Protein AF-A0AAD8BLA3-F1 (afdb_monomer_lite)

pLDDT: mean 71.02, std 24.74, range [22.67, 98.44]

Radius of gyration: 28.97 Å; chains: 1; bounding box: 78×44×99 Å

Sequence (426 aa):
MFGTYHCCLYHTLFGLLFFSACYGLDPAFVAVHLQPNGTTTSEEQQMNITTTVSTPAAIDQHRFPAKMDCEQRLLEEAYVCVSKHDIDFNHFLLMAVSTLKEGANVTQPAIIEGVNMTKFRGNVCRAQKEIMQCIFQAAQALMVTPACFSGTKTLSGKLSKEQPRLNDQRYLIKEQMEAILGQYDTFCAQPCRLTLLEDMRSCYKKFGLDTSLFLPTKASGPVIGSDSWEVDTFCKNRQELTACLKSTRDQCPESDNVLYALSLDLDTTAKGFEVLCSNTDVYLKGLQCFENHPHQVGVCHSVKYRGVLKTAQKATELKWSSEKYFQEICGVIVKHIECDLEAWAQYKDDKCDMSIVHLKRKLHCSLVHKQCEKTHSDTIYSICDSPGQEFLIADSAATRASLPAVLTAYPLLFTLMAKIMMINTS

Structure (mmCIF, N/CA/C/O backbone):
data_AF-A0AAD8BLA3-F1
#
_entry.id   AF-A0AAD8BLA3-F1
#
loop_
_atom_site.group_PDB
_atom_site.id
_atom_site.type_symbol
_atom_site.label_atom_id
_atom_site.label_alt_id
_atom_site.label_comp_id
_atom_site.label_asym_id
_atom_site.label_entity_id
_atom_site.label_seq_id
_atom_site.pdbx_PDB_ins_code
_atom_site.Cartn_x
_atom_site.Cartn_y
_atom_site.Cartn_z
_atom_site.occupancy
_atom_site.B_iso_or_equiv
_atom_site.auth_seq_id
_atom_site.auth_comp_id
_atom_site.auth_asym_id
_atom_site.auth_atom_id
_atom_site.pdbx_PDB_model_num
ATOM 1 N N . MET A 1 1 ? -27.643 2.955 5.172 1.00 23.94 1 MET A N 1
ATOM 2 C CA . MET A 1 1 ? -26.663 3.602 4.265 1.00 23.94 1 MET A CA 1
ATOM 3 C C . MET A 1 1 ? -25.621 4.465 5.016 1.00 23.94 1 MET A C 1
ATOM 5 O O . MET A 1 1 ? -25.176 5.467 4.487 1.00 23.94 1 MET A O 1
ATOM 9 N N . PHE A 1 2 ? -25.160 4.066 6.216 1.00 22.97 2 PHE A N 1
ATOM 10 C CA . PHE A 1 2 ? -24.183 4.834 7.029 1.00 22.97 2 PHE A CA 1
ATOM 11 C C . PHE A 1 2 ? -22.884 4.051 7.357 1.00 22.97 2 PHE A C 1
ATOM 13 O O . PHE A 1 2 ? -22.105 4.451 8.215 1.00 22.97 2 PHE A O 1
ATOM 20 N N . GLY A 1 3 ? -22.630 2.916 6.692 1.00 22.83 3 GLY A N 1
ATOM 21 C CA . GLY A 1 3 ? -21.608 1.943 7.118 1.00 22.83 3 GLY A CA 1
ATOM 22 C C . GLY A 1 3 ? -20.159 2.211 6.682 1.00 22.83 3 GLY A C 1
ATOM 23 O O . GLY A 1 3 ? -19.242 1.747 7.362 1.00 22.83 3 GLY A O 1
ATOM 24 N N . THR A 1 4 ? -19.938 2.957 5.595 1.00 28.12 4 THR A N 1
ATOM 25 C CA . THR A 1 4 ? -18.636 3.068 4.901 1.00 28.12 4 THR A CA 1
ATOM 26 C C . THR A 1 4 ? -17.757 4.239 5.358 1.00 28.12 4 THR A C 1
ATOM 28 O O . THR A 1 4 ? -16.536 4.129 5.305 1.00 28.12 4 THR A O 1
ATOM 31 N N . TYR A 1 5 ? -18.334 5.320 5.894 1.00 26.14 5 TYR A N 1
ATOM 32 C CA . TYR A 1 5 ? -17.582 6.524 6.299 1.00 26.14 5 TYR A CA 1
ATOM 33 C C . TYR A 1 5 ? -16.603 6.284 7.461 1.00 26.14 5 TYR A C 1
ATOM 35 O O . TYR A 1 5 ? -15.552 6.917 7.527 1.00 26.14 5 TYR A O 1
ATOM 43 N N . HIS A 1 6 ? -16.912 5.346 8.361 1.00 31.22 6 HIS A N 1
ATOM 44 C CA . HIS A 1 6 ? -16.090 5.089 9.548 1.00 31.22 6 HIS A CA 1
ATOM 45 C C . HIS A 1 6 ? -14.941 4.092 9.326 1.00 31.22 6 HIS A C 1
ATOM 47 O O . HIS A 1 6 ? -13.975 4.126 10.083 1.00 31.22 6 HIS A O 1
ATOM 53 N N . CYS A 1 7 ? -14.987 3.256 8.278 1.00 27.08 7 CYS A N 1
ATOM 54 C CA . CYS A 1 7 ? -13.907 2.296 7.994 1.00 27.08 7 CYS A CA 1
ATOM 55 C C . CYS A 1 7 ? -12.658 3.000 7.440 1.00 27.08 7 CYS A C 1
ATOM 57 O O . CYS A 1 7 ? -11.538 2.665 7.816 1.00 27.08 7 CYS A O 1
ATOM 59 N N . CYS A 1 8 ? -12.841 4.039 6.614 1.00 27.23 8 CYS A N 1
ATOM 60 C CA . CYS A 1 8 ? -11.723 4.815 6.076 1.00 27.23 8 CYS A CA 1
ATOM 61 C C . CYS A 1 8 ? -10.911 5.489 7.191 1.00 27.23 8 CYS A C 1
ATOM 63 O O . CYS A 1 8 ? -9.688 5.429 7.172 1.00 27.23 8 CYS A O 1
ATOM 65 N N . LEU A 1 9 ? -11.565 6.070 8.200 1.00 32.25 9 LEU A N 1
ATOM 66 C CA . LEU A 1 9 ? -10.886 6.805 9.276 1.00 32.25 9 LEU A CA 1
ATOM 67 C C . LEU A 1 9 ? -10.020 5.888 10.161 1.00 32.25 9 LEU A C 1
ATOM 69 O O . LEU A 1 9 ? -8.935 6.282 10.582 1.00 32.25 9 LEU A O 1
ATOM 73 N N . TYR A 1 10 ? -10.481 4.651 10.365 1.00 31.77 10 TYR A N 1
ATOM 74 C CA . TYR A 1 10 ? -9.808 3.623 11.158 1.00 31.77 10 TYR A CA 1
ATOM 75 C C . TYR A 1 10 ? -8.567 3.051 10.448 1.00 31.77 10 TYR A C 1
ATOM 77 O O . TYR A 1 10 ? -7.493 2.940 11.037 1.00 31.77 10 TYR A O 1
ATOM 85 N N . HIS A 1 11 ? -8.679 2.782 9.143 1.00 35.12 11 HIS A N 1
ATOM 86 C CA . HIS A 1 11 ? -7.576 2.233 8.348 1.00 35.12 11 HIS A CA 1
ATOM 87 C C . HIS A 1 11 ? -6.536 3.266 7.921 1.00 35.12 11 HIS A C 1
ATOM 89 O O . HIS A 1 11 ? -5.390 2.896 7.684 1.00 35.12 11 HIS A O 1
ATOM 95 N N . THR A 1 12 ? -6.888 4.553 7.847 1.00 35.16 12 THR A N 1
ATOM 96 C CA . THR A 1 12 ? -5.918 5.575 7.432 1.00 35.16 12 THR A CA 1
ATOM 97 C C . THR A 1 12 ? -4.791 5.693 8.460 1.00 35.16 12 THR A C 1
ATOM 99 O O . THR A 1 12 ? -3.633 5.691 8.073 1.00 35.16 12 THR A O 1
ATOM 102 N N . LEU A 1 13 ? -5.091 5.716 9.765 1.00 33.72 13 LEU A N 1
ATOM 103 C CA . LEU A 1 13 ? -4.079 5.851 10.825 1.00 33.72 13 LEU A CA 1
ATOM 104 C C . LEU A 1 13 ? -3.281 4.562 11.086 1.00 33.72 13 LEU A C 1
ATOM 106 O O . LEU A 1 13 ? -2.075 4.641 11.295 1.00 33.72 13 LEU A O 1
ATOM 110 N N . PHE A 1 14 ? -3.920 3.390 11.000 1.00 31.17 14 PHE A N 1
ATOM 111 C CA . PHE A 1 14 ? -3.234 2.098 11.141 1.00 31.17 14 PHE A CA 1
ATOM 112 C C . PHE A 1 14 ? -2.369 1.768 9.910 1.00 31.17 14 PHE A C 1
ATOM 114 O O . PHE A 1 14 ? -1.244 1.291 10.043 1.00 31.17 14 PHE A O 1
ATOM 121 N N . GLY A 1 15 ? -2.841 2.130 8.709 1.00 28.94 15 GLY A N 1
ATOM 122 C CA . GLY A 1 15 ? -2.031 2.120 7.493 1.00 28.94 15 GLY A CA 1
ATOM 123 C C . GLY A 1 15 ? -0.823 3.045 7.629 1.00 28.94 15 GLY A C 1
ATOM 124 O O . GLY A 1 15 ? 0.297 2.616 7.373 1.00 28.94 15 GLY A O 1
ATOM 125 N N . LEU A 1 16 ? -1.010 4.291 8.100 1.00 31.94 16 LEU A N 1
ATOM 126 C CA . LEU A 1 16 ? 0.045 5.315 8.273 1.00 31.94 16 LEU A CA 1
ATOM 127 C C . LEU A 1 16 ? 1.249 4.867 9.122 1.00 31.94 16 LEU A C 1
ATOM 129 O O . LEU A 1 16 ? 2.340 5.401 8.927 1.00 31.94 16 LEU A O 1
ATOM 133 N N . LEU A 1 17 ? 1.081 3.880 10.005 1.00 34.06 17 LEU A N 1
ATOM 134 C CA . LEU A 1 17 ? 2.158 3.307 10.821 1.00 34.06 17 LEU A CA 1
ATOM 135 C C . LEU A 1 17 ? 2.922 2.197 10.076 1.00 34.06 17 LEU A C 1
ATOM 137 O O . LEU A 1 17 ? 4.155 2.170 10.120 1.00 34.06 17 LEU A O 1
ATOM 141 N N . PHE A 1 18 ? 2.224 1.371 9.287 1.00 27.89 18 PHE A N 1
ATOM 142 C CA . PHE A 1 18 ? 2.832 0.393 8.371 1.00 27.89 18 PHE A CA 1
ATOM 143 C C . PHE A 1 18 ? 3.517 1.042 7.152 1.00 27.89 18 PHE A C 1
ATOM 145 O O . PHE A 1 18 ? 4.494 0.499 6.630 1.00 27.89 18 PHE A O 1
ATOM 152 N N . PHE A 1 19 ? 3.083 2.239 6.734 1.00 30.14 19 PHE A N 1
ATOM 153 C CA . PHE A 1 19 ? 3.694 2.983 5.621 1.00 30.14 19 PHE A CA 1
ATOM 154 C C . PHE A 1 19 ? 5.171 3.337 5.851 1.00 30.14 19 PHE A C 1
ATOM 156 O O . PHE A 1 19 ? 5.899 3.502 4.872 1.00 30.14 19 PHE A O 1
ATOM 163 N N . SER A 1 20 ? 5.632 3.429 7.105 1.00 25.94 20 SER A N 1
ATOM 164 C CA . SER A 1 20 ? 7.045 3.706 7.408 1.00 25.94 20 SER A CA 1
ATOM 165 C C . SER A 1 20 ? 7.980 2.559 7.001 1.00 25.94 20 SER A C 1
ATOM 167 O O . SER A 1 20 ? 9.102 2.817 6.569 1.00 25.94 20 SER A O 1
ATOM 169 N N . ALA A 1 21 ? 7.494 1.313 7.052 1.00 25.08 21 ALA A N 1
ATOM 170 C CA . ALA A 1 21 ? 8.273 0.115 6.751 1.00 25.08 21 ALA A CA 1
ATOM 171 C C . ALA A 1 21 ? 8.314 -0.233 5.251 1.00 25.08 21 ALA A C 1
ATOM 173 O O . ALA A 1 21 ? 9.262 -0.867 4.803 1.00 25.08 21 ALA A O 1
ATOM 174 N N . CYS A 1 22 ? 7.317 0.189 4.462 1.00 27.17 22 CYS A N 1
ATOM 175 C CA . CYS A 1 22 ? 7.208 -0.195 3.045 1.00 27.17 22 CYS A CA 1
ATOM 176 C C . CYS A 1 22 ? 7.758 0.855 2.058 1.00 27.17 22 CYS A C 1
ATOM 178 O O . CYS A 1 22 ? 7.967 0.541 0.891 1.00 27.17 22 CYS A O 1
ATOM 180 N N . TYR A 1 23 ? 8.009 2.096 2.498 1.00 29.48 23 TYR A N 1
ATOM 181 C CA . TYR A 1 23 ? 8.456 3.196 1.624 1.00 29.48 23 TYR A CA 1
ATOM 182 C C . TYR A 1 23 ? 9.804 3.814 2.026 1.00 29.48 23 TYR A C 1
ATOM 184 O O . TYR A 1 23 ? 10.067 4.974 1.719 1.00 29.48 23 TYR A O 1
ATOM 192 N N . GLY A 1 24 ? 10.697 3.026 2.636 1.00 28.33 24 GLY A N 1
ATOM 193 C CA . GLY A 1 24 ? 12.116 3.384 2.732 1.00 28.33 24 GLY A CA 1
ATOM 194 C C . GLY A 1 24 ? 12.412 4.595 3.612 1.00 28.33 24 GLY A C 1
ATOM 195 O O . GLY A 1 24 ? 13.187 5.467 3.229 1.00 28.33 24 GLY A O 1
ATOM 196 N N . LEU A 1 25 ? 11.841 4.638 4.816 1.00 26.50 25 LEU A N 1
ATOM 197 C CA . LEU A 1 25 ? 12.592 5.248 5.908 1.00 26.50 25 LEU A CA 1
ATOM 198 C C . LEU A 1 25 ? 13.711 4.272 6.275 1.00 26.50 25 LEU A C 1
ATOM 200 O O . LEU A 1 25 ? 13.439 3.113 6.575 1.00 26.50 25 LEU A O 1
ATOM 204 N N . ASP A 1 26 ? 14.957 4.735 6.197 1.00 28.27 26 ASP A N 1
ATOM 205 C CA . ASP A 1 26 ? 16.132 3.963 6.590 1.00 28.27 26 ASP A CA 1
ATOM 206 C C . ASP A 1 26 ? 15.956 3.437 8.034 1.00 28.27 26 ASP A C 1
ATOM 208 O O . ASP A 1 26 ? 15.890 4.246 8.971 1.00 28.27 26 ASP A O 1
ATOM 212 N N . PRO A 1 27 ? 15.867 2.109 8.256 1.00 29.11 27 PRO A N 1
ATOM 213 C CA . PRO A 1 27 ? 15.746 1.546 9.598 1.00 29.11 27 PRO A CA 1
ATOM 214 C C . PRO A 1 27 ? 16.957 1.882 10.488 1.00 29.11 27 PRO A C 1
ATOM 216 O O . PRO A 1 27 ? 16.830 1.869 11.716 1.00 29.11 27 PRO A O 1
ATOM 219 N N . ALA A 1 28 ? 18.105 2.269 9.910 1.00 26.59 28 ALA A N 1
ATOM 220 C CA . ALA A 1 28 ? 19.277 2.705 10.666 1.00 26.59 28 ALA A CA 1
ATOM 221 C C . ALA A 1 28 ? 19.053 4.024 11.428 1.00 26.59 28 ALA A C 1
ATOM 223 O O . ALA A 1 28 ? 19.709 4.257 12.442 1.00 26.59 28 ALA A O 1
ATOM 224 N N . PHE A 1 29 ? 18.090 4.863 11.026 1.00 25.30 29 PHE A N 1
ATOM 225 C CA . PHE A 1 29 ? 17.785 6.102 11.753 1.00 25.30 29 PHE A CA 1
ATOM 226 C C . PHE A 1 29 ? 17.013 5.850 13.062 1.00 25.30 29 PHE A C 1
ATOM 228 O O . PHE A 1 29 ? 17.069 6.659 13.987 1.00 25.30 29 PHE A O 1
ATOM 235 N N . VAL A 1 30 ? 16.312 4.716 13.167 1.00 24.41 30 VAL A N 1
ATOM 236 C CA . VAL A 1 30 ? 15.540 4.329 14.362 1.00 24.41 30 VAL A CA 1
ATOM 237 C C . VAL A 1 30 ? 16.373 3.443 15.299 1.00 24.41 30 VAL A C 1
ATOM 239 O O . VAL A 1 30 ? 16.248 3.546 16.518 1.00 24.41 30 VAL A O 1
ATOM 242 N N . ALA A 1 31 ? 17.283 2.628 14.756 1.00 23.69 31 ALA A N 1
ATOM 243 C CA . ALA A 1 31 ? 18.082 1.678 15.533 1.00 23.69 31 ALA A CA 1
ATOM 244 C C . ALA A 1 31 ? 19.190 2.319 16.400 1.00 23.69 31 ALA A C 1
ATOM 246 O O . ALA A 1 31 ? 19.594 1.735 17.403 1.00 23.69 31 ALA A O 1
ATOM 247 N N . VAL A 1 32 ? 19.663 3.530 16.075 1.00 25.00 32 VAL A N 1
ATOM 248 C CA . VAL A 1 32 ? 20.782 4.181 16.795 1.00 25.00 32 VAL A CA 1
ATOM 249 C C . VAL A 1 32 ? 20.389 4.707 18.190 1.00 25.00 32 VAL A C 1
ATOM 251 O O . VAL A 1 32 ? 21.261 4.986 19.010 1.00 25.00 32 VAL A O 1
ATOM 254 N N . HIS A 1 33 ? 19.096 4.771 18.527 1.00 25.70 33 HIS A N 1
ATOM 255 C CA . HIS A 1 33 ? 18.633 5.255 19.837 1.00 25.70 33 HIS A CA 1
ATOM 256 C C . HIS A 1 33 ? 18.186 4.169 20.829 1.00 25.70 33 HIS A C 1
ATOM 258 O O . HIS A 1 33 ? 17.721 4.506 21.916 1.00 25.70 33 HIS A O 1
ATOM 264 N N . LEU A 1 34 ? 18.368 2.882 20.512 1.00 24.27 34 LEU A N 1
ATOM 265 C CA . LEU A 1 34 ? 17.947 1.768 21.371 1.00 24.27 34 LEU A CA 1
ATOM 266 C C . LEU A 1 34 ? 19.089 0.765 21.606 1.00 24.27 34 LEU A C 1
ATOM 268 O O . LEU A 1 34 ? 19.013 -0.395 21.214 1.00 24.27 34 LEU A O 1
ATOM 272 N N . GLN A 1 35 ? 20.149 1.197 22.289 1.00 22.86 35 GLN A N 1
ATOM 273 C CA . GLN A 1 35 ? 21.028 0.278 23.018 1.00 22.86 35 GLN A CA 1
ATOM 274 C C . GLN A 1 35 ? 20.992 0.618 24.512 1.00 22.86 35 GLN A C 1
ATOM 276 O O . GLN A 1 35 ? 21.550 1.639 24.918 1.00 22.86 35 GLN A O 1
ATOM 281 N N . PRO A 1 36 ? 20.382 -0.225 25.361 1.00 26.55 36 PRO A N 1
ATOM 282 C CA . PRO A 1 36 ? 20.629 -0.188 26.790 1.00 26.55 36 PRO A CA 1
ATOM 283 C C . PRO A 1 36 ? 21.975 -0.869 27.063 1.00 26.55 36 PRO A C 1
ATOM 285 O O . PRO A 1 36 ? 22.114 -2.086 26.946 1.00 26.55 36 PRO A O 1
ATOM 288 N N . ASN A 1 37 ? 22.975 -0.071 27.432 1.00 27.16 37 ASN A N 1
ATOM 289 C CA . ASN A 1 37 ? 24.133 -0.569 28.163 1.00 27.16 37 ASN A CA 1
ATOM 290 C C . ASN A 1 37 ? 23.703 -0.883 29.601 1.00 27.16 37 ASN A C 1
ATOM 292 O O . ASN A 1 37 ? 23.161 -0.014 30.280 1.00 27.16 37 ASN A O 1
ATOM 296 N N . GLY A 1 38 ? 24.057 -2.073 30.084 1.00 28.06 38 GLY A N 1
ATOM 297 C CA . GLY A 1 38 ? 24.268 -2.308 31.511 1.00 28.06 38 GLY A CA 1
ATOM 298 C C . GLY A 1 38 ? 23.169 -3.079 32.236 1.00 28.06 38 GLY A C 1
ATOM 299 O O . GLY A 1 38 ? 22.114 -2.560 32.576 1.00 28.06 38 GLY A O 1
ATOM 300 N N . THR A 1 39 ? 23.508 -4.322 32.553 1.00 32.06 39 THR A N 1
ATOM 301 C CA . THR A 1 39 ? 22.994 -5.125 33.664 1.00 32.06 39 THR A CA 1
ATOM 302 C C . THR A 1 39 ? 23.146 -4.417 35.014 1.00 32.06 39 THR A C 1
ATOM 304 O O . THR A 1 39 ? 24.268 -4.056 35.356 1.00 32.06 39 THR A O 1
ATOM 307 N N . THR A 1 40 ? 22.087 -4.385 35.827 1.00 29.28 40 THR A N 1
ATOM 308 C CA . THR A 1 40 ? 22.161 -4.615 37.284 1.00 29.28 40 THR A CA 1
ATOM 309 C C . THR A 1 40 ? 20.795 -5.017 37.845 1.00 29.28 40 THR A C 1
ATOM 311 O O . THR A 1 40 ? 19.748 -4.495 37.479 1.00 29.28 40 THR A O 1
ATOM 314 N N . THR A 1 41 ? 20.848 -6.002 38.731 1.00 33.25 41 THR A N 1
ATOM 315 C CA . THR A 1 41 ? 19.789 -6.613 39.539 1.00 33.25 41 THR A CA 1
ATOM 316 C C . THR A 1 41 ? 19.273 -5.690 40.649 1.00 33.25 41 THR A C 1
ATOM 318 O O . THR A 1 41 ? 20.102 -5.075 41.311 1.00 33.25 41 THR A O 1
ATOM 321 N N . SER A 1 42 ? 17.962 -5.703 40.934 1.00 29.62 42 SER A N 1
ATOM 322 C CA . SER A 1 42 ? 17.360 -6.196 42.197 1.00 29.62 42 SER A CA 1
ATOM 323 C C . SER A 1 42 ? 16.035 -5.511 42.582 1.00 29.62 42 SER A C 1
ATOM 325 O O . SER A 1 42 ? 15.869 -4.311 42.405 1.00 29.62 42 SER A O 1
ATOM 327 N N . GLU A 1 43 ? 15.202 -6.320 43.242 1.00 28.41 43 GLU A N 1
ATOM 328 C CA . GLU A 1 43 ? 14.153 -6.009 44.229 1.00 28.41 43 GLU A CA 1
ATOM 329 C C . GLU A 1 43 ? 12.706 -5.732 43.779 1.00 28.41 43 GLU A C 1
ATOM 331 O O . GLU A 1 43 ? 12.359 -4.763 43.109 1.00 28.41 43 GLU A O 1
ATOM 336 N N . GLU A 1 44 ? 11.860 -6.662 44.237 1.00 31.22 44 GLU A N 1
ATOM 337 C CA . GLU A 1 44 ? 10.405 -6.675 44.250 1.00 31.22 44 GLU A CA 1
ATOM 338 C C . GLU A 1 44 ? 9.819 -5.516 45.063 1.00 31.22 44 GLU A C 1
ATOM 340 O O . GLU A 1 44 ? 10.190 -5.284 46.213 1.00 31.22 44 GLU A O 1
ATOM 345 N N . GLN A 1 45 ? 8.769 -4.898 44.525 1.00 26.20 45 GLN A N 1
ATOM 346 C CA . GLN A 1 45 ? 7.740 -4.265 45.343 1.00 26.20 45 GLN A CA 1
ATOM 347 C C . GLN A 1 45 ? 6.360 -4.600 44.768 1.00 26.20 45 GLN A C 1
ATOM 349 O O . GLN A 1 45 ? 5.944 -4.080 43.734 1.00 26.20 45 GLN A O 1
ATOM 354 N N . GLN A 1 46 ? 5.649 -5.505 45.447 1.00 24.72 46 GLN A N 1
ATOM 355 C CA . GLN A 1 46 ? 4.224 -5.752 45.234 1.00 24.72 46 GLN A CA 1
ATOM 356 C C . GLN A 1 46 ? 3.422 -4.525 45.683 1.00 24.72 46 GLN A C 1
ATOM 358 O O . GLN A 1 46 ? 3.440 -4.155 46.857 1.00 24.72 46 GLN A O 1
ATOM 363 N N . MET A 1 47 ? 2.686 -3.916 44.754 1.00 24.73 47 MET A N 1
ATOM 364 C CA . MET A 1 47 ? 1.708 -2.872 45.048 1.00 24.73 47 MET A CA 1
ATOM 365 C C . MET A 1 47 ? 0.304 -3.496 45.008 1.00 24.73 47 MET A C 1
ATOM 367 O O . MET A 1 47 ? -0.211 -3.822 43.942 1.00 24.73 47 MET A O 1
ATOM 371 N N . ASN A 1 48 ? -0.297 -3.703 46.183 1.00 22.67 48 ASN A N 1
ATOM 372 C CA . ASN A 1 48 ? -1.691 -4.132 46.323 1.00 22.67 48 ASN A CA 1
ATOM 373 C C . ASN A 1 48 ? -2.621 -2.962 45.969 1.00 22.67 48 ASN A C 1
ATOM 375 O O . ASN A 1 48 ? -2.662 -1.968 46.694 1.00 22.67 48 ASN A O 1
ATOM 379 N N . ILE A 1 49 ? -3.385 -3.091 44.884 1.00 26.92 49 ILE A N 1
ATOM 380 C CA . ILE A 1 49 ? -4.478 -2.173 44.542 1.00 26.92 49 ILE A CA 1
ATOM 381 C C . ILE A 1 49 ? -5.790 -2.825 44.981 1.00 26.92 49 ILE A C 1
ATOM 383 O O . ILE A 1 49 ? -6.215 -3.831 44.418 1.00 26.92 49 ILE A O 1
ATOM 387 N N . THR A 1 50 ? -6.433 -2.243 45.991 1.00 23.20 50 THR A N 1
ATOM 388 C CA . THR A 1 50 ? -7.789 -2.605 46.419 1.00 23.20 50 THR A CA 1
ATOM 389 C C . THR A 1 50 ? -8.781 -1.677 45.722 1.00 23.20 50 THR A C 1
ATOM 391 O O . THR A 1 50 ? -8.804 -0.480 46.005 1.00 23.20 50 THR A O 1
ATOM 394 N N . THR A 1 51 ? -9.602 -2.209 44.818 1.00 30.20 51 THR A N 1
ATOM 395 C CA . THR A 1 51 ? -10.593 -1.434 44.054 1.00 30.20 51 THR A CA 1
ATOM 396 C C . THR A 1 51 ? -11.977 -1.576 44.687 1.00 30.20 51 THR A C 1
ATOM 398 O O . THR A 1 51 ? -12.567 -2.654 44.675 1.00 30.20 51 THR A O 1
ATOM 401 N N . THR A 1 52 ? -12.517 -0.493 45.246 1.00 25.64 52 THR A N 1
ATOM 402 C CA . THR A 1 52 ? -13.926 -0.402 45.654 1.00 25.64 52 THR A CA 1
ATOM 403 C C . THR A 1 52 ? -14.777 0.081 44.481 1.00 25.64 52 THR A C 1
ATOM 405 O O . THR A 1 52 ? -14.526 1.134 43.902 1.00 25.64 52 THR A O 1
ATOM 408 N N . VAL A 1 53 ? -15.788 -0.715 44.129 1.00 28.86 53 VAL A N 1
ATOM 409 C CA . VAL A 1 53 ? -16.719 -0.479 43.018 1.00 28.86 53 VAL A CA 1
ATOM 410 C C . VAL A 1 53 ? -17.884 0.393 43.488 1.00 28.86 53 VAL A C 1
ATOM 412 O O . VAL A 1 53 ? -18.568 0.046 44.451 1.00 28.86 53 VAL A O 1
ATOM 415 N N . SER A 1 54 ? -18.159 1.486 42.775 1.00 28.55 54 SER A N 1
ATOM 416 C CA . SER A 1 54 ? -19.421 2.229 42.856 1.00 28.55 54 SER A CA 1
ATOM 417 C C . SER A 1 54 ? -20.094 2.292 41.479 1.00 28.55 54 SER A C 1
ATOM 419 O O . SER A 1 54 ? -19.471 2.570 40.458 1.00 28.55 54 SER A O 1
ATOM 421 N N . THR A 1 55 ? -21.386 1.967 41.463 1.00 30.22 55 THR A N 1
ATOM 422 C CA . THR A 1 55 ? -22.297 1.935 40.304 1.00 30.22 55 THR A CA 1
ATOM 423 C C . THR A 1 55 ? -22.555 3.321 39.690 1.00 30.22 55 THR A C 1
ATOM 425 O O . THR A 1 55 ? -22.521 4.315 40.419 1.00 30.22 55 THR A O 1
ATOM 428 N N . PRO A 1 56 ? -22.880 3.419 38.382 1.00 36.00 56 PRO A N 1
ATOM 429 C CA . PRO A 1 56 ? -22.945 4.699 37.685 1.00 36.00 56 PRO A CA 1
ATOM 430 C C . PRO A 1 56 ? -24.281 5.426 37.899 1.00 36.00 56 PRO A C 1
ATOM 432 O O . PRO A 1 56 ? -25.354 4.890 37.620 1.00 36.00 56 PRO A O 1
ATOM 435 N N . ALA A 1 57 ? -24.194 6.684 38.336 1.00 29.86 57 ALA A N 1
ATOM 436 C CA . ALA A 1 57 ? -25.251 7.680 38.191 1.00 29.86 57 ALA A CA 1
ATOM 437 C C . ALA A 1 57 ? -25.065 8.460 36.875 1.00 29.86 57 ALA A C 1
ATOM 439 O O . ALA A 1 57 ? -23.965 8.532 36.329 1.00 29.86 57 ALA A O 1
ATOM 440 N N . ALA A 1 58 ? -26.173 8.998 36.367 1.00 30.31 58 ALA A N 1
ATOM 441 C CA . ALA A 1 58 ? -26.328 9.633 35.063 1.00 30.31 58 ALA A CA 1
ATOM 442 C C . ALA A 1 58 ? -25.250 10.679 34.709 1.00 30.31 58 ALA A C 1
ATOM 444 O O . ALA A 1 58 ? -24.788 11.439 35.555 1.00 30.31 58 ALA A O 1
ATOM 445 N N . ILE A 1 59 ? -24.903 10.714 33.417 1.00 35.62 59 ILE A N 1
ATOM 446 C CA . ILE A 1 59 ? -23.945 11.634 32.794 1.00 35.62 59 ILE A CA 1
ATOM 447 C C . ILE A 1 59 ? -24.461 13.069 32.942 1.00 35.62 59 ILE A C 1
ATOM 449 O O . ILE A 1 59 ? -25.363 13.483 32.215 1.00 35.62 59 ILE A O 1
ATOM 453 N N . ASP A 1 60 ? -23.861 13.815 33.867 1.00 31.64 60 ASP A N 1
ATOM 454 C CA . ASP A 1 60 ? -24.019 15.259 33.997 1.00 31.64 60 ASP A CA 1
ATOM 455 C C . ASP A 1 60 ? -22.718 15.954 33.565 1.00 31.64 60 ASP A C 1
ATOM 457 O O . ASP A 1 60 ? -21.608 15.497 33.847 1.00 31.64 60 ASP A O 1
ATOM 461 N N . GLN A 1 61 ? -22.848 17.052 32.828 1.00 38.28 61 GLN A N 1
ATOM 462 C CA . GLN A 1 61 ? -21.790 17.710 32.049 1.00 38.28 61 GLN A CA 1
ATOM 463 C C . GLN A 1 61 ? -20.818 18.562 32.906 1.00 38.28 61 GLN A C 1
ATOM 465 O O . GLN A 1 61 ? -20.381 19.639 32.491 1.00 38.28 61 GLN A O 1
ATOM 470 N N . HIS A 1 62 ? -20.446 18.115 34.112 1.00 35.84 62 HIS A N 1
ATOM 471 C CA . HIS A 1 62 ? -19.722 18.940 35.085 1.00 35.84 62 HIS A CA 1
ATOM 472 C C . HIS A 1 62 ? -18.249 18.568 35.335 1.00 35.84 62 HIS A C 1
ATOM 474 O O . HIS A 1 62 ? -17.906 17.457 35.715 1.00 35.84 62 HIS A O 1
ATOM 480 N N . ARG A 1 63 ? -17.403 19.604 35.184 1.00 38.50 63 ARG A N 1
ATOM 481 C CA . ARG A 1 63 ? -16.125 19.896 35.873 1.00 38.50 63 ARG A CA 1
ATOM 482 C C . ARG A 1 63 ? -15.251 18.698 36.265 1.00 38.50 63 ARG A C 1
ATOM 484 O O . ARG A 1 63 ? -15.396 18.108 37.329 1.00 38.50 63 ARG A O 1
ATOM 491 N N . PHE A 1 64 ? -14.214 18.490 35.462 1.00 39.16 64 PHE A N 1
ATOM 492 C CA . PHE A 1 64 ? -13.128 17.558 35.750 1.00 39.16 64 PHE A CA 1
ATOM 493 C C . PHE A 1 64 ? -12.203 18.073 36.876 1.00 39.16 64 PHE A C 1
ATOM 495 O O . PHE A 1 64 ? -11.874 19.264 36.893 1.00 39.16 64 PHE A O 1
ATOM 502 N N . PRO A 1 65 ? -11.740 17.207 37.798 1.00 41.44 65 PRO A N 1
ATOM 503 C CA . PRO A 1 65 ? -10.752 17.565 38.813 1.00 41.44 65 PRO A CA 1
ATOM 504 C C . PRO A 1 65 ? -9.369 17.815 38.185 1.00 41.44 65 PRO A C 1
ATOM 506 O O . PRO A 1 65 ? -8.914 17.079 37.313 1.00 41.44 65 PRO A O 1
ATOM 509 N N . ALA A 1 66 ? -8.667 18.847 38.659 1.00 44.56 66 ALA A N 1
ATOM 510 C CA . ALA A 1 66 ? -7.444 19.399 38.061 1.00 44.56 66 ALA A CA 1
ATOM 511 C C . ALA A 1 66 ? -6.160 18.537 38.195 1.00 44.56 66 ALA A C 1
ATOM 513 O O . ALA A 1 66 ? -5.060 19.070 38.069 1.00 44.56 66 ALA A O 1
ATOM 514 N N . LYS A 1 67 ? -6.264 17.235 38.500 1.00 46.62 67 LYS A N 1
ATOM 515 C CA . LYS A 1 67 ? -5.107 16.375 38.829 1.00 46.62 67 LYS A CA 1
ATOM 516 C C . LYS A 1 67 ? -5.137 14.948 38.269 1.00 46.62 67 LYS A C 1
ATOM 518 O O . LYS A 1 67 ? -4.252 14.175 38.620 1.00 46.62 67 LYS A O 1
ATOM 523 N N . MET A 1 68 ? -6.111 14.575 37.439 1.00 55.56 68 MET A N 1
ATOM 524 C CA . MET A 1 68 ? -6.038 13.262 36.787 1.00 55.56 68 MET A CA 1
ATOM 525 C C . MET A 1 68 ? -4.978 13.264 35.692 1.00 55.56 68 MET A C 1
ATOM 527 O O . MET A 1 68 ? -4.960 14.163 34.850 1.00 55.56 68 MET A O 1
ATOM 531 N N . ASP A 1 69 ? -4.124 12.245 35.722 1.00 77.25 69 ASP A N 1
ATOM 532 C CA . ASP A 1 69 ? -3.222 11.920 34.628 1.00 77.25 69 ASP A CA 1
ATOM 533 C C . ASP A 1 69 ? -4.046 11.558 33.381 1.00 77.25 69 ASP A C 1
ATOM 535 O O . ASP A 1 69 ? -5.071 10.874 33.478 1.00 77.25 69 ASP A O 1
ATOM 539 N N . CYS A 1 70 ? -3.643 12.041 32.207 1.00 81.38 70 CYS A N 1
ATOM 540 C CA . CYS A 1 70 ? -4.395 11.816 30.977 1.00 81.38 70 CYS A CA 1
ATOM 541 C C . CYS A 1 70 ? -4.445 10.332 30.579 1.00 81.38 70 CYS A C 1
ATOM 543 O O . CYS A 1 70 ? -5.409 9.916 29.939 1.00 81.38 70 CYS A O 1
ATOM 545 N N . GLU A 1 71 ? -3.473 9.531 31.020 1.00 79.31 71 GLU A N 1
ATOM 546 C CA . GLU A 1 71 ? -3.490 8.069 30.881 1.00 79.31 71 GLU A CA 1
ATOM 547 C C . GLU A 1 71 ? -4.646 7.430 31.654 1.00 79.31 71 GLU A C 1
ATOM 549 O O . GLU A 1 71 ? -5.425 6.653 31.103 1.00 79.31 71 GLU A O 1
ATOM 554 N N . GLN A 1 72 ? -4.818 7.808 32.923 1.00 83.88 72 GLN A N 1
ATOM 555 C CA . GLN A 1 72 ? -5.899 7.277 33.748 1.00 83.88 72 GLN A CA 1
ATOM 556 C C . GLN A 1 72 ? -7.264 7.654 33.176 1.00 83.88 72 GLN A C 1
ATOM 558 O O . GLN A 1 72 ? -8.177 6.832 33.135 1.00 83.88 72 GLN A O 1
ATOM 563 N N . ARG A 1 73 ? -7.376 8.870 32.640 1.00 85.06 73 ARG A N 1
ATOM 564 C CA . ARG A 1 73 ? -8.597 9.303 31.971 1.00 85.06 73 ARG A CA 1
ATOM 565 C C . ARG A 1 73 ? -8.879 8.516 30.691 1.00 85.06 73 ARG A C 1
ATOM 567 O O . ARG A 1 73 ? -10.032 8.198 30.426 1.00 85.06 73 ARG A O 1
ATOM 574 N N . LEU A 1 74 ? -7.856 8.173 29.908 1.00 85.56 74 LEU A N 1
ATOM 575 C CA . LEU A 1 74 ? -8.028 7.300 28.745 1.00 85.56 74 LEU A CA 1
ATOM 576 C C . LEU A 1 74 ? -8.531 5.911 29.161 1.00 85.56 74 LEU A C 1
ATOM 578 O O . LEU A 1 74 ? -9.418 5.371 28.504 1.00 85.56 74 LEU A O 1
ATOM 582 N N . LEU A 1 75 ? -7.997 5.351 30.250 1.00 86.81 75 LEU A N 1
ATOM 583 C CA . LEU A 1 75 ? -8.432 4.058 30.784 1.00 86.81 75 LEU A CA 1
ATOM 584 C C . LEU A 1 75 ? -9.882 4.090 31.283 1.00 86.81 75 LEU A C 1
ATOM 586 O O . LEU A 1 75 ? -10.626 3.149 31.019 1.00 86.81 75 LEU A O 1
ATOM 590 N N . GLU A 1 76 ? -10.308 5.163 31.951 1.00 90.38 76 GLU A N 1
ATOM 591 C CA . GLU A 1 76 ? -11.704 5.347 32.374 1.00 90.38 76 GLU A CA 1
ATOM 592 C C . GLU A 1 76 ? -12.656 5.433 31.177 1.00 90.38 76 GLU A C 1
ATOM 594 O O . GLU A 1 76 ? -13.696 4.773 31.151 1.00 90.38 76 GLU A O 1
ATOM 599 N N . GLU A 1 77 ? -12.290 6.196 30.146 1.00 90.69 77 GLU A N 1
ATOM 600 C CA . GLU A 1 77 ? -13.082 6.274 28.918 1.00 90.69 77 GLU A CA 1
ATOM 601 C C . GLU A 1 77 ? -13.113 4.920 28.196 1.00 90.69 77 GLU A C 1
ATOM 603 O O . GLU A 1 77 ? -14.170 4.478 27.747 1.00 90.69 77 GLU A O 1
ATOM 608 N N . ALA A 1 78 ? -11.987 4.200 28.147 1.00 88.69 78 ALA A N 1
ATOM 609 C CA . ALA A 1 78 ? -11.937 2.849 27.601 1.00 88.69 78 ALA A CA 1
ATOM 610 C C . ALA A 1 78 ? -12.828 1.877 28.388 1.00 88.69 78 ALA A C 1
ATOM 612 O O . ALA A 1 78 ? -13.557 1.099 27.773 1.00 88.69 78 ALA A O 1
ATOM 613 N N . TYR A 1 79 ? -12.849 1.965 29.722 1.00 92.62 79 TYR A N 1
ATOM 614 C CA . TYR A 1 79 ? -13.764 1.202 30.572 1.00 92.62 79 TYR A CA 1
ATOM 615 C C . TYR A 1 79 ? -15.221 1.471 30.201 1.00 92.62 79 TYR A C 1
ATOM 617 O O . TYR A 1 79 ? -15.989 0.528 29.998 1.00 92.62 79 TYR A O 1
ATOM 625 N N . VAL A 1 80 ? -15.601 2.743 30.051 1.00 94.25 80 VAL A N 1
ATOM 626 C CA . VAL A 1 80 ? -16.957 3.133 29.641 1.00 94.25 80 VAL A CA 1
ATOM 627 C C . VAL A 1 80 ? -17.285 2.594 28.249 1.00 94.25 80 VAL A C 1
ATOM 629 O O . VAL A 1 80 ? -18.388 2.090 28.033 1.00 94.25 80 VAL A O 1
ATOM 632 N N . CYS A 1 81 ? -16.349 2.676 27.304 1.00 93.00 81 CYS A N 1
ATOM 633 C CA . CYS A 1 81 ? -16.528 2.166 25.949 1.00 93.00 81 CYS A CA 1
ATOM 634 C C . CYS A 1 81 ? -16.744 0.649 25.930 1.00 93.00 81 CYS A C 1
ATOM 636 O O . CYS A 1 81 ? -17.671 0.183 25.281 1.00 93.00 81 CYS A O 1
ATOM 638 N N . VAL A 1 82 ? -15.931 -0.117 26.658 1.00 92.31 82 VAL A N 1
ATOM 639 C CA . VAL A 1 82 ? -15.995 -1.587 26.693 1.00 92.31 82 VAL A CA 1
ATOM 640 C C . VAL A 1 82 ? -17.233 -2.079 27.451 1.00 92.31 82 VAL A C 1
ATOM 642 O O . VAL A 1 82 ? -17.947 -2.959 26.966 1.00 92.31 82 VAL A O 1
ATOM 645 N N . SER A 1 83 ? -17.545 -1.465 28.596 1.00 93.62 83 SER A N 1
ATOM 646 C CA . SER A 1 83 ? -18.654 -1.887 29.466 1.00 93.62 83 SER A CA 1
ATOM 647 C C . SER A 1 83 ? -20.031 -1.726 28.815 1.00 93.62 83 SER A C 1
ATOM 649 O O . SER A 1 83 ? -20.961 -2.444 29.167 1.00 93.62 83 SER A O 1
ATOM 651 N N . LYS A 1 84 ? -20.177 -0.828 27.827 1.00 94.69 84 LYS A N 1
ATOM 652 C CA . LYS A 1 84 ? -21.419 -0.663 27.042 1.00 94.69 84 LYS A CA 1
ATOM 653 C C . LYS A 1 84 ? -21.810 -1.896 26.223 1.00 94.69 84 LYS A C 1
ATOM 655 O O . LYS A 1 84 ? -22.947 -1.969 25.767 1.00 94.69 84 LYS A O 1
ATOM 660 N N . HIS A 1 85 ? -20.885 -2.830 26.020 1.00 93.19 85 HIS A N 1
ATOM 661 C CA . HIS A 1 85 ? -21.087 -4.022 25.198 1.00 93.19 85 HIS A CA 1
ATOM 662 C C . HIS A 1 85 ? -21.067 -5.320 26.020 1.00 93.19 85 HIS A C 1
ATOM 664 O O . HIS A 1 85 ? -20.800 -6.385 25.466 1.00 93.19 85 HIS A O 1
ATOM 670 N N . ASP A 1 86 ? -21.323 -5.236 27.333 1.00 92.19 86 ASP A N 1
ATOM 671 C CA . ASP A 1 86 ? -21.327 -6.377 28.263 1.00 92.19 86 ASP A CA 1
ATOM 672 C C . ASP A 1 86 ? -20.012 -7.182 28.248 1.00 92.19 86 ASP A C 1
ATOM 674 O O . ASP A 1 86 ? -19.988 -8.407 28.412 1.00 92.19 86 ASP A O 1
ATOM 678 N N . ILE A 1 87 ? -18.894 -6.491 28.011 1.00 91.31 87 ILE A N 1
ATOM 679 C CA . ILE A 1 87 ? -17.549 -7.062 28.056 1.00 91.31 87 ILE A CA 1
ATOM 680 C C . ILE A 1 87 ? -16.912 -6.646 29.375 1.00 91.31 87 ILE A C 1
ATOM 682 O O . ILE A 1 87 ? -16.853 -5.463 29.706 1.00 91.31 87 ILE A O 1
ATOM 686 N N . ASP A 1 88 ? -16.415 -7.629 30.122 1.00 91.88 88 ASP A N 1
ATOM 687 C CA . ASP A 1 88 ? -15.651 -7.364 31.335 1.00 91.88 88 ASP A CA 1
ATOM 688 C C . ASP A 1 88 ? -14.346 -6.635 30.984 1.00 91.88 88 ASP A C 1
ATOM 690 O O . ASP A 1 88 ? -13.532 -7.118 30.189 1.00 91.88 88 ASP A O 1
ATOM 694 N N . PHE A 1 89 ? -14.160 -5.451 31.567 1.00 89.94 89 PHE A N 1
ATOM 695 C CA . PHE A 1 89 ? -13.021 -4.600 31.246 1.00 89.94 89 PHE A CA 1
ATOM 696 C C . PHE A 1 89 ? -11.687 -5.193 31.705 1.00 89.94 89 PHE A C 1
ATOM 698 O O . PHE A 1 89 ? -10.682 -5.006 31.024 1.00 89.94 89 PHE A O 1
ATOM 705 N N . ASN A 1 90 ? -11.659 -5.948 32.807 1.00 88.94 90 ASN A N 1
ATOM 706 C CA . ASN A 1 90 ? -10.427 -6.583 33.270 1.00 88.94 90 ASN A CA 1
ATOM 707 C C . ASN A 1 90 ? -9.991 -7.679 32.294 1.00 88.94 90 ASN A C 1
ATOM 709 O O . ASN A 1 90 ? -8.817 -7.750 31.943 1.00 88.94 90 ASN A O 1
ATOM 713 N N . HIS A 1 91 ? -10.925 -8.482 31.780 1.00 88.56 91 HIS A N 1
ATOM 714 C CA . HIS A 1 91 ? -10.640 -9.460 30.729 1.00 88.56 91 HIS A CA 1
ATOM 715 C C . HIS A 1 91 ? -10.207 -8.795 29.418 1.00 88.56 91 HIS A C 1
ATOM 717 O O . HIS A 1 91 ? -9.292 -9.285 28.757 1.00 88.56 91 HIS A O 1
ATOM 723 N N . PHE A 1 92 ? -10.822 -7.667 29.049 1.00 86.38 92 PHE A N 1
ATOM 724 C CA . PHE A 1 92 ? -10.386 -6.867 27.901 1.00 86.38 92 PHE A CA 1
ATOM 725 C C . PHE A 1 92 ? -8.949 -6.352 28.081 1.00 86.38 92 PHE A C 1
ATOM 727 O O . PHE A 1 92 ? -8.133 -6.499 27.173 1.00 86.38 92 PHE A O 1
ATOM 734 N N . LEU A 1 93 ? -8.613 -5.794 29.250 1.00 83.56 93 LEU A N 1
ATOM 735 C CA . LEU A 1 93 ? -7.264 -5.311 29.548 1.00 83.56 93 LEU A CA 1
ATOM 736 C C . LEU A 1 93 ? -6.245 -6.452 29.573 1.00 83.56 93 LEU A C 1
ATOM 738 O O . LEU A 1 93 ? -5.168 -6.315 29.005 1.00 83.56 93 LEU A O 1
ATOM 742 N N . LEU A 1 94 ? -6.579 -7.591 30.184 1.00 80.62 94 LEU A N 1
ATOM 743 C CA . LEU A 1 94 ? -5.716 -8.773 30.189 1.00 80.62 94 LEU A CA 1
ATOM 744 C C . LEU A 1 94 ? -5.449 -9.278 28.771 1.00 80.62 94 LEU A C 1
ATOM 746 O O . LEU A 1 94 ? -4.311 -9.616 28.456 1.00 80.62 94 LEU A O 1
ATOM 750 N N . MET A 1 95 ? -6.457 -9.273 27.896 1.00 81.31 95 MET A N 1
ATOM 751 C CA . MET A 1 95 ? -6.272 -9.569 26.475 1.00 81.31 95 MET A CA 1
ATOM 752 C C . MET A 1 95 ? -5.304 -8.571 25.823 1.00 81.31 95 MET A C 1
ATOM 754 O O . MET A 1 95 ? -4.354 -9.003 25.183 1.00 81.31 95 MET A O 1
ATOM 758 N N . ALA A 1 96 ? -5.471 -7.266 26.058 1.00 74.19 96 ALA A N 1
ATOM 759 C CA . ALA A 1 96 ? -4.601 -6.240 25.480 1.00 74.19 96 ALA A CA 1
ATOM 760 C C . ALA A 1 96 ? -3.150 -6.277 26.013 1.00 74.19 96 ALA A C 1
ATOM 762 O O . ALA A 1 96 ? -2.219 -5.913 25.297 1.00 74.19 96 ALA A O 1
ATOM 763 N N . VAL A 1 97 ? -2.943 -6.702 27.265 1.00 71.75 97 VAL A N 1
ATOM 764 C CA . VAL A 1 97 ? -1.632 -6.686 27.942 1.00 71.75 97 VAL A CA 1
ATOM 765 C C . VAL A 1 97 ? -0.879 -8.016 27.822 1.00 71.75 97 VAL A C 1
ATOM 767 O O . VAL A 1 97 ? 0.348 -8.011 27.725 1.00 71.75 97 VAL A O 1
ATOM 770 N N . SER A 1 98 ? -1.570 -9.161 27.826 1.00 63.97 98 SER A N 1
ATOM 771 C CA . SER A 1 98 ? -0.938 -10.498 27.821 1.00 63.97 98 SER A CA 1
ATOM 772 C C . SER A 1 98 ? -0.057 -10.747 26.593 1.00 63.97 98 SER A C 1
ATOM 774 O O . SER A 1 98 ? 0.993 -11.371 26.690 1.00 63.97 98 SER A O 1
ATOM 776 N N . THR A 1 99 ? -0.417 -10.162 25.462 1.00 53.88 99 THR A N 1
ATOM 777 C CA . THR A 1 99 ? 0.309 -10.223 24.191 1.00 53.88 99 THR A CA 1
ATOM 778 C C . THR A 1 99 ? 1.539 -9.310 24.111 1.00 53.88 99 THR A C 1
ATOM 780 O O . THR A 1 99 ? 2.333 -9.446 23.185 1.00 53.88 99 THR A O 1
ATOM 783 N N . LEU A 1 100 ? 1.735 -8.382 25.060 1.00 53.38 100 LEU A N 1
ATOM 784 C CA . LEU A 1 100 ? 2.935 -7.530 25.120 1.00 53.38 100 LEU A CA 1
ATOM 785 C C . LEU A 1 100 ? 4.130 -8.230 25.782 1.00 53.38 100 LEU A C 1
ATOM 787 O O . LEU A 1 100 ? 5.269 -7.811 25.583 1.00 53.38 100 LEU A O 1
ATOM 791 N N . LYS A 1 101 ? 3.890 -9.271 26.590 1.00 50.47 101 LYS A N 1
ATOM 792 C CA . LYS A 1 101 ? 4.937 -9.931 27.387 1.00 50.47 101 LYS A CA 1
ATOM 793 C C . LYS A 1 101 ? 5.662 -11.068 26.672 1.00 50.47 101 LYS A C 1
ATOM 795 O O . LYS A 1 101 ? 6.719 -11.480 27.141 1.00 50.47 101 LYS A O 1
ATOM 800 N N . GLU A 1 102 ? 5.148 -11.558 25.550 1.00 45.47 102 GLU A N 1
ATOM 801 C CA . GLU A 1 102 ? 5.682 -12.755 24.902 1.00 45.47 102 GLU A CA 1
ATOM 802 C C . GLU A 1 102 ? 5.966 -12.474 23.424 1.00 45.47 102 GLU A C 1
ATOM 804 O O . GLU A 1 102 ? 5.068 -12.239 22.618 1.00 45.47 102 GLU A O 1
ATOM 809 N N . GLY A 1 103 ? 7.252 -12.447 23.069 1.00 42.28 103 GLY A N 1
ATOM 810 C CA . GLY A 1 103 ? 7.705 -12.146 21.715 1.00 42.28 103 GLY A CA 1
ATOM 811 C C . GLY A 1 103 ? 7.093 -13.079 20.665 1.00 42.28 103 GLY A C 1
ATOM 812 O O . GLY A 1 103 ? 7.257 -14.290 20.749 1.00 42.28 103 GLY A O 1
ATOM 813 N N . ALA A 1 104 ? 6.428 -12.476 19.675 1.00 41.59 104 ALA A N 1
ATOM 814 C CA . ALA A 1 104 ? 6.087 -12.931 18.316 1.00 41.59 104 ALA A CA 1
ATOM 815 C C . ALA A 1 104 ? 5.435 -14.314 18.064 1.00 41.59 104 ALA A C 1
ATOM 817 O O . ALA A 1 104 ? 4.883 -14.495 16.984 1.00 41.59 104 ALA A O 1
ATOM 818 N N . ASN A 1 105 ? 5.431 -15.270 18.995 1.00 45.38 105 ASN A N 1
ATOM 819 C CA . ASN A 1 105 ? 4.996 -16.653 18.735 1.00 45.38 105 ASN A CA 1
ATOM 820 C C . ASN A 1 105 ? 3.744 -17.093 19.506 1.00 45.38 105 ASN A C 1
ATOM 822 O O . ASN A 1 105 ? 3.368 -18.266 19.463 1.00 45.38 105 ASN A O 1
ATOM 826 N N . VAL A 1 106 ? 3.057 -16.172 20.179 1.00 47.09 106 VAL A N 1
ATOM 827 C CA . VAL A 1 106 ? 1.830 -16.496 20.911 1.00 47.09 106 VAL A CA 1
ATOM 828 C C . VAL A 1 106 ? 0.640 -16.429 19.969 1.00 47.09 106 VAL A C 1
ATOM 830 O O . VAL A 1 106 ? 0.022 -15.390 19.763 1.00 47.09 106 VAL A O 1
ATOM 833 N N . THR A 1 107 ? 0.313 -17.573 19.382 1.00 48.09 107 THR A N 1
ATOM 834 C CA . THR A 1 107 ? -0.882 -17.744 18.544 1.00 48.09 107 THR A CA 1
ATOM 835 C C . THR A 1 107 ? -2.169 -17.894 19.361 1.00 48.09 107 THR A C 1
ATOM 837 O O . THR A 1 107 ? -3.252 -17.952 18.777 1.00 48.09 107 THR A O 1
ATOM 840 N N . GLN A 1 108 ? -2.088 -17.941 20.698 1.00 54.25 108 GLN A N 1
ATOM 841 C CA . GLN A 1 108 ? -3.260 -18.033 21.568 1.00 54.25 108 GLN A CA 1
ATOM 842 C C . GLN A 1 108 ? -3.120 -17.158 22.821 1.00 54.25 108 GLN A C 1
ATOM 844 O O . GLN A 1 108 ? -2.167 -17.337 23.573 1.00 54.25 108 GLN A O 1
ATOM 849 N N . PRO A 1 109 ? -4.071 -16.244 23.081 1.00 55.97 109 PRO A N 1
ATOM 850 C CA . PRO A 1 109 ? -4.080 -15.444 24.301 1.00 55.97 109 PRO A CA 1
ATOM 851 C C . PRO A 1 109 ? -4.111 -16.366 25.522 1.00 55.97 109 PRO A C 1
ATOM 853 O O . PRO A 1 109 ? -4.782 -17.402 25.494 1.00 55.97 109 PRO A O 1
ATOM 856 N N . ALA A 1 110 ? -3.393 -15.982 26.582 1.00 61.22 110 ALA A N 1
ATOM 857 C CA . ALA A 1 110 ? -3.374 -16.718 27.840 1.00 61.22 110 ALA A CA 1
ATOM 858 C C . ALA A 1 110 ? -4.812 -17.062 28.267 1.00 61.22 110 ALA A C 1
ATOM 860 O O . ALA A 1 110 ? -5.695 -16.198 28.257 1.00 61.22 110 ALA A O 1
ATOM 861 N N . ILE A 1 111 ? -5.060 -18.335 28.591 1.00 63.88 111 ILE A N 1
ATOM 862 C CA . ILE A 1 111 ? -6.378 -18.798 29.031 1.00 63.88 111 ILE A CA 1
ATOM 863 C C . ILE A 1 111 ? -6.722 -18.034 30.309 1.00 63.88 111 ILE A C 1
ATOM 865 O O . ILE A 1 111 ? -6.093 -18.236 31.345 1.00 63.88 111 ILE A O 1
ATOM 869 N N . ILE A 1 112 ? -7.716 -17.151 30.235 1.00 73.50 112 ILE A N 1
ATOM 870 C CA . ILE A 1 112 ? -8.248 -16.486 31.420 1.00 73.50 112 ILE A CA 1
ATOM 871 C C . ILE A 1 112 ? -9.117 -17.518 32.142 1.00 73.50 112 ILE A C 1
ATOM 873 O O . ILE A 1 112 ? -10.160 -17.930 31.625 1.00 73.50 112 ILE A O 1
ATOM 877 N N . GLU A 1 113 ? -8.663 -17.986 33.305 1.00 76.69 113 GLU A N 1
ATOM 878 C CA . GLU A 1 113 ? -9.387 -18.989 34.088 1.00 76.69 113 GLU A CA 1
ATOM 879 C C . GLU A 1 113 ? -10.839 -18.556 34.339 1.00 76.69 113 GLU A C 1
ATOM 881 O O . GLU A 1 113 ? -11.129 -17.407 34.664 1.00 76.69 113 GLU A O 1
ATOM 886 N N . GLY A 1 114 ? -11.779 -19.487 34.150 1.00 81.75 114 GLY A N 1
ATOM 887 C CA . GLY A 1 114 ? -13.210 -19.233 34.341 1.00 81.75 114 GLY A CA 1
ATOM 888 C C . GLY A 1 114 ? -13.910 -18.487 33.196 1.00 81.75 114 GLY A C 1
ATOM 889 O O . GLY A 1 114 ? -15.136 -18.362 33.227 1.00 81.75 114 GLY A O 1
ATOM 890 N N . VAL A 1 115 ? -13.194 -18.047 32.155 1.00 83.62 115 VAL A N 1
ATOM 891 C CA . VAL A 1 115 ? -13.792 -17.366 30.997 1.00 83.62 115 VAL A CA 1
ATOM 892 C C . VAL A 1 115 ? -13.990 -18.336 29.836 1.00 83.62 115 VAL A C 1
ATOM 894 O O . VAL A 1 115 ? -13.063 -18.985 29.357 1.00 83.62 115 VAL A O 1
ATOM 897 N N . ASN A 1 116 ? -15.213 -18.398 29.302 1.00 86.50 116 ASN A N 1
ATOM 898 C CA . ASN A 1 116 ? -15.450 -19.060 28.021 1.00 86.50 116 ASN A CA 1
ATOM 899 C C . ASN A 1 116 ? -14.858 -18.200 26.893 1.00 86.50 116 ASN A C 1
ATOM 901 O O . ASN A 1 116 ? -15.519 -17.291 26.384 1.00 86.50 116 ASN A O 1
ATOM 905 N N . MET A 1 117 ? -13.620 -18.502 26.498 1.00 81.50 117 MET A N 1
ATOM 906 C CA . MET A 1 117 ? -12.860 -17.724 25.513 1.00 81.50 117 MET A CA 1
ATOM 907 C C . MET A 1 117 ? -13.544 -17.618 24.147 1.00 81.50 117 MET A C 1
ATOM 909 O O . MET A 1 117 ? -13.422 -16.592 23.487 1.00 81.50 117 MET A O 1
ATOM 913 N N . THR A 1 118 ? -14.321 -18.625 23.735 1.00 83.94 118 THR A N 1
ATOM 914 C CA . THR A 1 118 ? -15.068 -18.570 22.465 1.00 83.94 118 THR A CA 1
ATOM 915 C C . THR A 1 118 ? -16.185 -17.531 22.538 1.00 83.94 118 THR A C 1
ATOM 917 O O . THR A 1 118 ? -16.320 -16.692 21.647 1.00 83.94 118 THR A O 1
ATOM 920 N N . LYS A 1 119 ? -16.966 -17.545 23.626 1.00 86.94 119 LYS A N 1
ATOM 921 C CA . LYS A 1 119 ? -18.034 -16.563 23.858 1.00 86.94 119 LYS A CA 1
ATOM 922 C C . LYS A 1 119 ? -17.462 -15.158 24.054 1.00 86.94 119 LYS A C 1
ATOM 924 O O . LYS A 1 119 ? -17.975 -14.213 23.464 1.00 86.94 119 LYS A O 1
ATOM 929 N N . PHE A 1 120 ? -16.394 -15.034 24.841 1.00 88.25 120 PHE A N 1
ATOM 930 C CA . PHE A 1 120 ? -15.703 -13.766 25.066 1.00 88.25 120 PHE A CA 1
ATOM 931 C C . PHE A 1 120 ? -15.185 -13.182 23.749 1.00 88.25 120 PHE A C 1
ATOM 933 O O . PHE A 1 120 ? -15.545 -12.058 23.410 1.00 88.25 120 PHE A O 1
ATOM 940 N N . ARG A 1 121 ? -14.460 -13.974 22.944 1.00 86.81 121 ARG A N 1
ATOM 941 C CA . ARG A 1 121 ? -13.997 -13.558 21.614 1.00 86.81 121 ARG A CA 1
ATOM 942 C C . ARG A 1 121 ? -15.148 -13.135 20.710 1.00 86.81 121 ARG A C 1
ATOM 944 O O . ARG A 1 121 ? -15.073 -12.083 20.089 1.00 86.81 121 ARG A O 1
ATOM 951 N N . GLY A 1 122 ? -16.234 -13.907 20.678 1.00 88.12 122 GLY A N 1
ATOM 952 C CA . GLY A 1 122 ? -17.421 -13.566 19.895 1.00 88.12 122 GLY A CA 1
ATOM 953 C C . GLY A 1 122 ? -18.058 -12.230 20.294 1.00 88.12 122 GLY A C 1
ATOM 954 O O . GLY A 1 122 ? -18.462 -11.469 19.418 1.00 88.12 122 GLY A O 1
ATOM 955 N N . ASN A 1 123 ? -18.126 -11.927 21.593 1.00 89.75 123 ASN A N 1
ATOM 956 C CA . ASN A 1 123 ? -18.673 -10.665 22.099 1.00 89.75 123 ASN A CA 1
ATOM 957 C C . ASN A 1 123 ? -17.751 -9.483 21.790 1.00 89.75 123 ASN A C 1
ATOM 959 O O . ASN A 1 123 ? -18.208 -8.481 21.245 1.00 89.75 123 ASN A O 1
ATOM 963 N N . VAL A 1 124 ? -16.458 -9.637 22.087 1.00 89.31 124 VAL A N 1
ATOM 964 C CA . VAL A 1 124 ? -15.415 -8.648 21.806 1.00 89.31 124 VAL A CA 1
ATOM 965 C C . VAL A 1 124 ? -15.424 -8.316 20.315 1.00 89.31 124 VAL A C 1
ATOM 967 O O . VAL A 1 124 ? -15.778 -7.209 19.933 1.00 89.31 124 VAL A O 1
ATOM 970 N N . CYS A 1 125 ? -15.197 -9.293 19.443 1.00 89.75 125 CYS A N 1
ATOM 971 C CA . CYS A 1 125 ? -15.040 -9.025 18.015 1.00 89.75 125 CYS A CA 1
ATOM 972 C C . CYS A 1 125 ? -16.312 -8.524 17.325 1.00 89.75 125 CYS A C 1
ATOM 974 O O . CYS A 1 125 ? -16.229 -7.773 16.357 1.00 89.75 125 CYS A O 1
ATOM 976 N N . ARG A 1 126 ? -17.501 -8.849 17.850 1.00 90.38 126 ARG A N 1
ATOM 977 C CA . ARG A 1 126 ? -18.757 -8.248 17.375 1.00 90.38 126 ARG A CA 1
ATOM 978 C C . ARG A 1 126 ? -18.828 -6.749 17.676 1.00 90.38 126 ARG A C 1
ATOM 980 O O . ARG A 1 126 ? -19.318 -5.995 16.842 1.00 90.38 126 ARG A O 1
ATOM 987 N N . ALA A 1 127 ? -18.347 -6.332 18.844 1.00 91.31 127 ALA A N 1
ATOM 988 C CA . ALA A 1 127 ? -18.352 -4.943 19.294 1.00 91.31 127 ALA A CA 1
ATOM 989 C C . ALA A 1 127 ? -17.102 -4.152 18.863 1.00 91.31 127 ALA A C 1
ATOM 991 O O . ALA A 1 127 ? -17.004 -2.965 19.174 1.00 91.31 127 ALA A O 1
ATOM 992 N N . GLN A 1 128 ? -16.169 -4.774 18.125 1.00 85.50 128 GLN A N 1
ATOM 993 C CA . GLN A 1 128 ? -14.885 -4.190 17.719 1.00 85.50 128 GLN A CA 1
ATOM 994 C C . GLN A 1 128 ? -15.025 -2.761 17.228 1.00 85.50 128 GLN A C 1
ATOM 996 O O . GLN A 1 128 ? -14.494 -1.836 17.828 1.00 85.50 128 GLN A O 1
ATOM 1001 N N . LYS A 1 129 ? -15.773 -2.561 16.145 1.00 82.94 129 LYS A N 1
ATOM 1002 C CA . LYS A 1 129 ? -15.882 -1.251 15.502 1.00 82.94 129 LYS A CA 1
ATOM 1003 C C . LYS A 1 129 ? -16.381 -0.169 16.466 1.00 82.94 129 LYS A C 1
ATOM 1005 O O . LYS A 1 129 ? -15.882 0.950 16.425 1.00 82.94 129 LYS A O 1
ATOM 1010 N N . GLU A 1 130 ? -17.340 -0.504 17.323 1.00 88.69 130 GLU A N 1
ATOM 1011 C CA . GLU A 1 130 ? -18.000 0.431 18.239 1.00 88.69 130 GLU A CA 1
ATOM 1012 C C . GLU A 1 130 ? -17.087 0.799 19.414 1.00 88.69 130 GLU A C 1
ATOM 1014 O O . GLU A 1 130 ? -16.876 1.986 19.678 1.00 88.69 130 GLU A O 1
ATOM 1019 N N . ILE A 1 131 ? -16.456 -0.199 20.042 1.00 89.00 131 ILE A N 1
ATOM 1020 C CA . ILE A 1 131 ? -15.475 -0.005 21.121 1.00 89.00 131 ILE A CA 1
ATOM 1021 C C . ILE A 1 131 ? -14.296 0.814 20.617 1.00 89.00 131 ILE A C 1
ATOM 1023 O O . ILE A 1 131 ? -13.915 1.815 21.220 1.00 89.00 131 ILE A O 1
ATOM 1027 N N . MET A 1 132 ? -13.746 0.416 19.476 1.00 83.06 132 MET A N 1
ATOM 1028 C CA . MET A 1 132 ? -12.568 1.031 18.891 1.00 83.06 132 MET A CA 1
ATOM 1029 C C . MET A 1 132 ? -12.829 2.480 18.477 1.00 83.06 132 MET A C 1
ATOM 1031 O O . MET A 1 132 ? -12.001 3.356 18.720 1.00 83.06 132 MET A O 1
ATOM 1035 N N . GLN A 1 133 ? -13.999 2.758 17.898 1.00 82.31 133 GLN A N 1
ATOM 1036 C CA . GLN A 1 133 ? -14.420 4.117 17.578 1.00 82.31 133 GLN A CA 1
ATOM 1037 C C . GLN A 1 133 ? -14.606 4.966 18.842 1.00 82.31 133 GLN A C 1
ATOM 1039 O O . GLN A 1 133 ? -14.194 6.124 18.856 1.00 82.31 133 GLN A O 1
ATOM 1044 N N . CYS A 1 134 ? -15.191 4.400 19.897 1.00 89.44 134 CYS A N 1
ATOM 1045 C CA . CYS A 1 134 ? -15.392 5.081 21.173 1.00 89.44 134 CYS A CA 1
ATOM 1046 C C 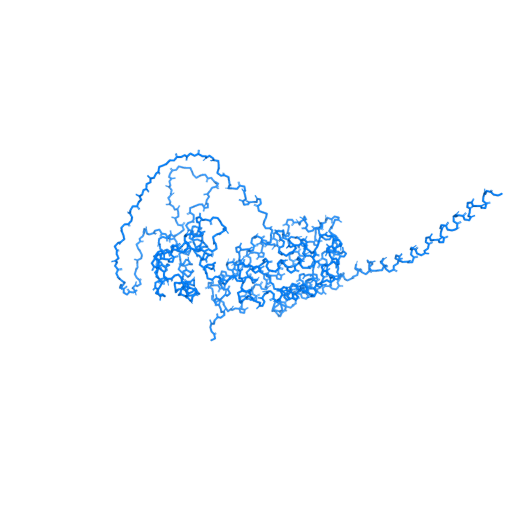. CYS A 1 134 ? -14.053 5.437 21.847 1.00 89.44 134 CYS A C 1
ATOM 1048 O O . CYS A 1 134 ? -13.820 6.606 22.159 1.00 89.44 134 CYS A O 1
ATOM 1050 N N . ILE A 1 135 ? -13.130 4.472 21.970 1.00 85.31 135 ILE A N 1
ATOM 1051 C CA . ILE A 1 135 ? -11.785 4.685 22.537 1.00 85.31 135 ILE A CA 1
ATOM 1052 C C . ILE A 1 135 ? -11.015 5.721 21.714 1.00 85.31 135 ILE A C 1
ATOM 1054 O O . ILE A 1 135 ? -10.374 6.618 22.262 1.00 85.31 135 ILE A O 1
ATOM 1058 N N . PHE A 1 136 ? -11.107 5.638 20.387 1.00 81.31 136 PHE A N 1
ATOM 1059 C CA . PHE A 1 136 ? -10.437 6.580 19.501 1.00 81.31 136 PHE A CA 1
ATOM 1060 C C . PHE A 1 136 ? -10.959 8.013 19.661 1.00 81.31 136 PHE A C 1
ATOM 1062 O O . PHE A 1 136 ? -10.165 8.947 19.748 1.00 81.31 136 PHE A O 1
ATOM 1069 N N . GLN A 1 137 ? -12.278 8.199 19.760 1.00 83.31 137 GLN A N 1
ATOM 1070 C CA . GLN A 1 137 ? -12.879 9.511 20.019 1.00 83.31 137 GLN A CA 1
ATOM 1071 C C . GLN A 1 137 ? -12.457 10.079 21.379 1.00 83.31 137 GLN A C 1
ATOM 1073 O O . GLN A 1 137 ? -12.116 11.261 21.465 1.00 83.31 137 GLN A O 1
ATOM 1078 N N . ALA A 1 138 ? -12.432 9.244 22.421 1.00 86.00 138 ALA A N 1
ATOM 1079 C CA . ALA A 1 138 ? -11.969 9.643 23.746 1.00 86.00 138 ALA A CA 1
ATOM 1080 C C . ALA A 1 138 ? -10.508 10.109 23.714 1.00 86.00 138 ALA A C 1
ATOM 1082 O O . ALA A 1 138 ? -10.177 11.195 24.194 1.00 86.00 138 ALA A O 1
ATOM 1083 N N . ALA A 1 139 ? -9.635 9.344 23.064 1.00 81.81 139 ALA A N 1
ATOM 1084 C CA . ALA A 1 139 ? -8.238 9.719 22.946 1.00 81.81 139 ALA A CA 1
ATOM 1085 C C . ALA A 1 139 ? -8.013 10.971 22.095 1.00 81.81 139 ALA A C 1
ATOM 1087 O O . ALA A 1 139 ? -7.173 11.798 22.440 1.00 81.81 139 ALA A O 1
ATOM 1088 N N . GLN A 1 140 ? -8.774 11.162 21.013 1.00 78.06 140 GLN A N 1
ATOM 1089 C CA . GLN A 1 140 ? -8.744 12.410 20.246 1.00 78.06 140 GLN A CA 1
ATOM 1090 C C . GLN A 1 140 ? -9.118 13.615 21.110 1.00 78.06 140 GLN A C 1
ATOM 1092 O O . GLN A 1 140 ? -8.440 14.642 21.043 1.00 78.06 140 GLN A O 1
ATOM 1097 N N . ALA A 1 141 ? -10.143 13.486 21.957 1.00 81.00 141 ALA A N 1
ATOM 1098 C CA . ALA A 1 141 ? -10.523 14.536 22.897 1.00 81.00 141 ALA A CA 1
ATOM 1099 C C . ALA A 1 141 ? -9.402 14.835 23.914 1.00 81.00 141 ALA A C 1
ATOM 1101 O O . ALA A 1 141 ? -9.121 16.001 24.204 1.00 81.00 141 ALA A O 1
ATOM 1102 N N . LEU A 1 142 ? -8.705 13.807 24.408 1.00 81.56 142 LEU A N 1
ATOM 1103 C CA . LEU A 1 142 ? -7.555 13.974 25.305 1.00 81.56 142 LEU A CA 1
ATOM 1104 C C . LEU A 1 142 ? -6.359 14.622 24.605 1.00 81.56 142 LEU A C 1
ATOM 1106 O O . LEU A 1 142 ? -5.764 15.554 25.142 1.00 81.56 142 LEU A O 1
ATOM 1110 N N . MET A 1 143 ? -6.056 14.211 23.372 1.00 72.62 143 MET A N 1
ATOM 1111 C CA . MET A 1 143 ? -4.954 14.766 22.586 1.00 72.62 143 MET A CA 1
ATOM 1112 C C . MET A 1 143 ? -5.093 16.276 22.363 1.00 72.62 143 MET A C 1
ATOM 1114 O O . MET A 1 143 ? -4.079 16.969 22.295 1.00 72.62 143 MET A O 1
ATOM 1118 N N . VAL A 1 144 ? -6.311 16.820 22.284 1.00 77.12 144 VAL A N 1
ATOM 1119 C CA . VAL A 1 144 ? -6.546 18.270 22.133 1.00 77.12 144 VAL A CA 1
ATOM 1120 C C . VAL A 1 144 ? -6.730 19.015 23.460 1.00 77.12 144 VAL A C 1
ATOM 1122 O O . VAL A 1 144 ? -6.812 20.242 23.455 1.00 77.12 144 VAL A O 1
ATOM 1125 N N . THR A 1 145 ? -6.755 18.316 24.599 1.00 77.94 145 THR A N 1
ATOM 1126 C CA . THR A 1 145 ? -6.976 18.921 25.921 1.00 77.94 145 THR A CA 1
ATOM 1127 C C . THR A 1 145 ? -5.681 19.532 26.475 1.00 77.94 145 THR A C 1
ATOM 1129 O O . THR A 1 145 ? -4.757 18.774 26.755 1.00 77.94 145 THR A O 1
ATOM 1132 N N . PRO A 1 146 ? -5.600 20.861 26.726 1.00 75.25 146 PRO A N 1
ATOM 1133 C CA . PRO A 1 146 ? -4.385 21.556 27.192 1.00 75.25 146 PRO A CA 1
ATOM 1134 C C . PRO A 1 146 ? -3.711 20.967 28.442 1.00 75.25 146 PRO A C 1
ATOM 1136 O O . PRO A 1 146 ? -2.496 21.078 28.604 1.00 75.25 146 PRO A O 1
ATOM 1139 N N . ALA A 1 147 ? -4.482 20.312 29.316 1.00 73.81 147 ALA A N 1
ATOM 1140 C CA . ALA A 1 147 ? -3.953 19.629 30.496 1.00 73.81 147 ALA A CA 1
ATOM 1141 C C . ALA A 1 147 ? -2.974 18.497 30.128 1.00 73.81 147 ALA A C 1
ATOM 1143 O O . ALA A 1 147 ? -1.961 18.345 30.800 1.00 73.81 147 ALA A O 1
ATOM 1144 N N . CYS A 1 148 ? -3.205 17.804 29.007 1.00 69.88 148 CYS A N 1
ATOM 1145 C CA . CYS A 1 148 ? -2.336 16.737 28.498 1.00 69.88 148 CYS A CA 1
ATOM 1146 C C . CYS A 1 148 ? -1.110 17.260 27.723 1.00 69.88 148 CYS A C 1
ATOM 1148 O O . CYS A 1 148 ? -0.304 16.471 27.243 1.00 69.88 148 CYS A O 1
ATOM 1150 N N . PHE A 1 149 ? -0.966 18.586 27.568 1.00 64.00 149 PHE A N 1
ATOM 1151 C CA . PHE A 1 149 ? 0.210 19.227 26.957 1.00 64.00 149 PHE A CA 1
ATOM 1152 C C . PHE A 1 149 ? 1.240 19.641 28.009 1.00 64.00 149 PHE A C 1
ATOM 1154 O O . PHE A 1 149 ? 2.412 19.847 27.697 1.00 64.00 149 PHE A O 1
ATOM 1161 N N . SER A 1 150 ? 0.796 19.839 29.251 1.00 55.84 150 SER A N 1
ATOM 1162 C CA . SER A 1 150 ? 1.599 20.480 30.285 1.00 55.84 150 SER A CA 1
ATOM 1163 C C . SER A 1 150 ? 2.364 19.444 31.096 1.00 55.84 150 SER A C 1
ATOM 1165 O O . SER A 1 150 ? 2.170 19.303 32.300 1.00 55.84 150 SER A O 1
ATOM 1167 N N . GLY A 1 151 ? 3.337 18.799 30.453 1.00 51.62 151 GLY A N 1
ATOM 1168 C CA . GLY A 1 151 ? 4.495 18.223 31.134 1.00 51.62 151 GLY A CA 1
ATOM 1169 C C . GLY A 1 151 ? 5.393 19.309 31.749 1.00 51.62 151 GLY A C 1
ATOM 1170 O O . GLY A 1 151 ? 6.612 19.253 31.631 1.00 51.62 151 GLY A O 1
ATOM 1171 N N . THR A 1 152 ? 4.827 20.334 32.394 1.00 46.03 152 THR A N 1
ATOM 1172 C CA . THR A 1 152 ? 5.569 21.291 33.219 1.00 46.03 152 THR A CA 1
ATOM 1173 C C . THR A 1 152 ? 5.669 20.743 34.636 1.00 46.03 152 THR A C 1
ATOM 1175 O O . THR A 1 152 ? 5.103 21.290 35.580 1.00 46.03 152 THR A O 1
ATOM 1178 N N . LYS A 1 153 ? 6.450 19.676 34.812 1.00 47.62 153 LYS A N 1
ATOM 1179 C CA . LYS A 1 153 ? 7.332 19.642 35.976 1.00 47.62 153 LYS A CA 1
ATOM 1180 C C . LYS A 1 153 ? 8.670 20.186 35.511 1.00 47.62 153 LYS A C 1
ATOM 1182 O O . LYS A 1 153 ? 9.530 19.458 35.032 1.00 47.62 153 LYS A O 1
ATOM 1187 N N . THR A 1 154 ? 8.845 21.491 35.689 1.00 43.78 154 THR A N 1
ATOM 1188 C CA . THR A 1 154 ? 10.162 22.064 35.952 1.00 43.78 154 THR A CA 1
ATOM 1189 C C . THR A 1 154 ? 10.705 21.406 37.222 1.00 43.78 154 THR A C 1
ATOM 1191 O O . THR A 1 154 ? 10.577 21.940 38.322 1.00 43.78 154 THR A O 1
ATOM 1194 N N . LEU A 1 155 ? 11.283 20.213 37.085 1.00 41.69 155 LEU A N 1
ATOM 1195 C CA . LEU A 1 155 ? 12.324 19.767 37.994 1.00 41.69 155 LEU A CA 1
ATOM 1196 C C . LEU A 1 155 ? 13.494 20.709 37.732 1.00 41.69 155 LEU A C 1
ATOM 1198 O O . LEU A 1 155 ? 14.151 20.662 36.695 1.00 41.69 155 LEU A O 1
ATOM 1202 N N . SER A 1 156 ? 13.635 21.672 38.637 1.00 47.47 156 SER A N 1
ATOM 1203 C CA . SER A 1 156 ? 14.775 22.571 38.712 1.00 47.47 156 SER A CA 1
ATOM 1204 C C . SER A 1 156 ? 16.064 21.760 38.555 1.00 47.47 156 SER A C 1
ATOM 1206 O O . SER A 1 156 ? 16.371 20.926 39.402 1.00 47.47 156 SER A O 1
ATOM 1208 N N . GLY A 1 157 ? 16.793 21.984 37.460 1.00 48.34 157 GLY A N 1
ATOM 1209 C CA . GLY A 1 157 ? 18.130 21.426 37.273 1.00 48.34 157 GLY A CA 1
ATOM 1210 C C . GLY A 1 157 ? 18.376 20.817 35.899 1.00 48.34 157 GLY A C 1
ATOM 1211 O O . GLY A 1 157 ? 18.362 19.605 35.751 1.00 48.34 157 GLY A O 1
ATOM 1212 N N . LYS A 1 158 ? 18.725 21.680 34.935 1.00 44.75 158 LYS A N 1
ATOM 1213 C CA . LYS A 1 158 ? 19.340 21.361 33.632 1.00 44.75 158 LYS A CA 1
ATOM 1214 C C . LYS A 1 158 ? 18.435 20.610 32.644 1.00 44.75 158 LYS A C 1
ATOM 1216 O O . LYS A 1 158 ? 18.450 19.390 32.548 1.00 44.75 158 LYS A O 1
ATOM 1221 N N . LEU A 1 159 ? 17.739 21.386 31.805 1.00 42.16 159 LEU A N 1
ATOM 1222 C CA . LEU A 1 159 ? 17.275 20.907 30.502 1.00 42.16 159 LEU A CA 1
ATOM 1223 C C . LEU A 1 159 ? 18.488 20.398 29.705 1.00 42.16 159 LEU A C 1
ATOM 1225 O O . LEU A 1 159 ? 19.273 21.193 29.184 1.00 42.16 159 LEU A O 1
ATOM 1229 N N . SER A 1 160 ? 18.627 19.078 29.597 1.00 45.72 160 SER A N 1
ATOM 1230 C CA . SER A 1 160 ? 19.380 18.477 28.503 1.00 45.72 160 SER A CA 1
ATOM 1231 C C . SER A 1 160 ? 18.641 18.804 27.203 1.00 45.72 160 SER A C 1
ATOM 1233 O O . SER A 1 160 ? 17.443 18.546 27.082 1.00 45.72 160 SER A O 1
ATOM 1235 N N . LYS A 1 161 ? 19.332 19.414 26.236 1.00 50.97 161 LYS A N 1
ATOM 1236 C CA . LYS A 1 161 ? 18.764 19.811 24.934 1.00 50.97 161 LYS A CA 1
ATOM 1237 C C . LYS A 1 161 ? 18.364 18.615 24.053 1.00 50.97 161 LYS A C 1
ATOM 1239 O O . LYS A 1 161 ? 17.815 18.831 22.978 1.00 50.97 161 LYS A O 1
ATOM 1244 N N . GLU A 1 162 ? 18.604 17.382 24.495 1.00 50.59 162 GLU A N 1
ATOM 1245 C CA . GLU A 1 162 ? 18.500 16.186 23.653 1.00 50.59 162 GLU A CA 1
ATOM 1246 C C . GLU A 1 162 ? 17.257 15.311 23.887 1.00 50.59 162 GLU A C 1
ATOM 1248 O O . GLU A 1 162 ? 16.998 14.438 23.065 1.00 50.59 162 GLU A O 1
ATOM 1253 N N . GLN A 1 163 ? 16.413 15.554 24.902 1.00 45.94 163 GLN A N 1
ATOM 1254 C CA . GLN A 1 163 ? 15.184 14.753 25.107 1.00 45.94 163 GLN A CA 1
ATOM 1255 C C . GLN A 1 163 ? 13.894 15.562 25.382 1.00 45.94 163 GLN A C 1
ATOM 1257 O O . GLN A 1 163 ? 13.253 15.375 26.414 1.00 45.94 163 GLN A O 1
ATOM 1262 N N . PRO A 1 164 ? 13.413 16.414 24.452 1.00 48.62 164 PRO A N 1
ATOM 1263 C CA . PRO A 1 164 ? 12.100 17.059 24.590 1.00 48.62 164 PRO A CA 1
ATOM 1264 C C . PRO A 1 164 ? 10.898 16.117 24.376 1.00 48.62 164 PRO A C 1
ATOM 1266 O O . PRO A 1 164 ? 9.764 16.546 24.558 1.00 48.62 164 PRO A O 1
ATOM 1269 N N . ARG A 1 165 ? 11.108 14.864 23.936 1.00 50.19 165 ARG A N 1
ATOM 1270 C CA . ARG A 1 165 ? 10.023 13.973 23.475 1.00 50.19 165 ARG A CA 1
ATOM 1271 C C . ARG A 1 165 ? 9.404 13.070 24.548 1.00 50.19 165 ARG A C 1
ATOM 1273 O O . ARG A 1 165 ? 8.269 12.657 24.360 1.00 50.19 165 ARG A O 1
ATOM 1280 N N . LEU A 1 166 ? 10.091 12.786 25.661 1.00 48.53 166 LEU A N 1
ATOM 1281 C CA . LEU A 1 166 ? 9.597 11.820 26.662 1.00 48.53 166 LEU A CA 1
ATOM 1282 C C . LEU A 1 166 ? 8.514 12.362 27.613 1.00 48.53 166 LEU A C 1
ATOM 1284 O O . LEU A 1 166 ? 7.841 11.572 28.259 1.00 48.53 166 LEU A O 1
ATOM 1288 N N . ASN A 1 167 ? 8.318 13.681 27.691 1.00 53.06 167 ASN A N 1
ATOM 1289 C CA . ASN A 1 167 ? 7.318 14.285 28.586 1.00 53.06 167 ASN A CA 1
ATOM 1290 C C . ASN A 1 167 ? 6.011 14.670 27.874 1.00 53.06 167 ASN A C 1
ATOM 1292 O O . ASN A 1 167 ? 5.153 15.313 28.481 1.00 53.06 167 ASN A O 1
ATOM 1296 N N . ASP A 1 168 ? 5.860 14.325 26.593 1.00 66.38 168 ASP A N 1
ATOM 1297 C CA . ASP A 1 168 ? 4.609 14.546 25.875 1.00 66.38 168 ASP A CA 1
ATOM 1298 C C . ASP A 1 168 ? 3.655 13.382 26.166 1.00 66.38 168 ASP A C 1
ATOM 1300 O O . ASP A 1 168 ? 3.754 12.317 25.558 1.00 66.38 168 ASP A O 1
ATOM 1304 N N . GLN A 1 169 ? 2.716 13.575 27.097 1.00 68.81 169 GLN A N 1
ATOM 1305 C CA . GLN A 1 169 ? 1.700 12.569 27.433 1.00 68.81 169 GLN A CA 1
ATOM 1306 C C . GLN A 1 169 ? 0.888 12.120 26.209 1.00 68.81 169 GLN A C 1
ATOM 1308 O O . GLN A 1 169 ? 0.324 11.030 26.209 1.00 68.81 169 GLN A O 1
ATOM 1313 N N . ARG A 1 170 ? 0.857 12.908 25.126 1.00 67.62 170 ARG A N 1
ATOM 1314 C CA . ARG A 1 170 ? 0.232 12.502 23.859 1.00 67.62 170 ARG A CA 1
ATOM 1315 C C . ARG A 1 170 ? 0.958 11.343 23.199 1.00 67.62 170 ARG A C 1
ATOM 1317 O O . ARG A 1 170 ? 0.309 10.524 22.558 1.00 67.62 170 ARG A O 1
ATOM 1324 N N . TYR A 1 171 ? 2.282 11.293 23.329 1.00 68.56 171 TYR A N 1
ATOM 1325 C CA . TYR A 1 171 ? 3.077 10.193 22.806 1.00 68.56 171 TYR A CA 1
ATOM 1326 C C . TYR A 1 171 ? 2.744 8.899 23.555 1.00 68.56 171 TYR A C 1
ATOM 1328 O O . TYR A 1 171 ? 2.437 7.902 22.915 1.00 68.56 171 TYR A O 1
ATOM 1336 N N . LEU A 1 172 ? 2.672 8.957 24.889 1.00 69.69 172 LEU A N 1
ATOM 1337 C CA . LEU A 1 172 ? 2.294 7.815 25.731 1.00 69.69 172 LEU A CA 1
ATOM 1338 C C . LEU A 1 172 ? 0.854 7.351 25.470 1.00 69.69 172 LEU A C 1
ATOM 1340 O O . LEU A 1 172 ? 0.627 6.167 25.246 1.00 69.69 172 LEU A O 1
ATOM 1344 N N . ILE A 1 173 ? -0.108 8.281 25.396 1.00 72.19 173 ILE A N 1
ATOM 1345 C CA . ILE A 1 173 ? -1.500 7.986 25.010 1.00 72.19 173 ILE A CA 1
ATOM 1346 C C . ILE A 1 173 ? -1.543 7.291 23.651 1.00 72.19 173 ILE A C 1
ATOM 1348 O O . ILE A 1 173 ? -2.242 6.295 23.484 1.00 72.19 173 ILE A O 1
ATOM 1352 N N . LYS A 1 174 ? -0.791 7.804 22.676 1.00 70.00 174 LYS A N 1
ATOM 1353 C CA . LYS A 1 174 ? -0.736 7.232 21.335 1.00 70.00 174 LYS A CA 1
ATOM 1354 C C . LYS A 1 174 ? -0.141 5.820 21.350 1.00 70.00 174 LYS A C 1
ATOM 1356 O O . LYS A 1 174 ? -0.751 4.934 20.765 1.00 70.00 174 LYS A O 1
ATOM 1361 N N . GLU A 1 175 ? 0.987 5.594 22.021 1.00 72.62 175 GLU A N 1
ATOM 1362 C CA . GLU A 1 175 ? 1.598 4.260 22.123 1.00 72.62 175 GLU A CA 1
ATOM 1363 C C . GLU A 1 175 ? 0.681 3.262 22.841 1.00 72.62 175 GLU A C 1
ATOM 1365 O O . GLU A 1 175 ? 0.492 2.144 22.364 1.00 72.62 175 GLU A O 1
ATOM 1370 N N . GLN A 1 176 ? 0.052 3.665 23.950 1.00 73.31 176 GLN A N 1
ATOM 1371 C CA . GLN A 1 176 ? -0.901 2.819 24.675 1.00 73.31 176 GLN A CA 1
ATOM 1372 C C . GLN A 1 176 ? -2.117 2.477 23.814 1.00 73.31 176 GLN A C 1
ATOM 1374 O O . GLN A 1 176 ? -2.560 1.329 23.800 1.00 73.31 176 GLN A O 1
ATOM 1379 N N . MET A 1 177 ? -2.642 3.446 23.060 1.00 77.00 177 MET A N 1
ATOM 1380 C CA . MET A 1 177 ? -3.685 3.168 22.081 1.00 77.00 177 MET A CA 1
ATOM 1381 C C . MET A 1 177 ? -3.199 2.184 21.030 1.00 77.00 177 MET A C 1
ATOM 1383 O O . MET A 1 177 ? -3.866 1.192 20.797 1.00 77.00 177 MET A O 1
ATOM 1387 N N . GLU A 1 178 ? -2.060 2.424 20.390 1.00 71.88 178 GLU A N 1
ATOM 1388 C CA . GLU A 1 178 ? -1.540 1.534 19.349 1.00 71.88 178 GLU A CA 1
ATOM 1389 C C . GLU A 1 178 ? -1.372 0.104 19.862 1.00 71.88 178 GLU A C 1
ATOM 1391 O O . GLU A 1 178 ? -1.786 -0.836 19.184 1.00 71.88 178 GLU A O 1
ATOM 1396 N N . ALA A 1 179 ? -0.874 -0.055 21.090 1.00 73.62 179 ALA A N 1
ATOM 1397 C CA . ALA A 1 179 ? -0.788 -1.345 21.755 1.00 73.62 179 ALA A CA 1
ATOM 1398 C C . ALA A 1 179 ? -2.176 -1.974 21.956 1.00 73.62 179 ALA A C 1
ATOM 1400 O O . ALA A 1 179 ? -2.424 -3.072 21.465 1.00 73.62 179 ALA A O 1
ATOM 1401 N N . ILE A 1 180 ? -3.112 -1.284 22.617 1.00 71.81 180 ILE A N 1
ATOM 1402 C CA . ILE A 1 180 ? -4.457 -1.821 22.891 1.00 71.81 180 ILE A CA 1
ATOM 1403 C C . ILE A 1 180 ? -5.185 -2.155 21.584 1.00 71.81 180 ILE A C 1
ATOM 1405 O O . ILE A 1 180 ? -5.740 -3.243 21.436 1.00 71.81 180 ILE A O 1
ATOM 1409 N N . LEU A 1 181 ? -5.166 -1.230 20.625 1.00 75.94 181 LEU A N 1
ATOM 1410 C CA . LEU A 1 181 ? -5.864 -1.344 19.352 1.00 75.94 181 LEU A CA 1
ATOM 1411 C C . LEU A 1 181 ? -5.255 -2.447 18.475 1.00 75.94 181 LEU A C 1
ATOM 1413 O O . LEU A 1 181 ? -5.999 -3.224 17.881 1.00 75.94 181 LEU A O 1
ATOM 1417 N N . GLY A 1 182 ? -3.925 -2.546 18.412 1.00 72.88 182 GLY A N 1
ATOM 1418 C CA . GLY A 1 182 ? -3.241 -3.572 17.627 1.00 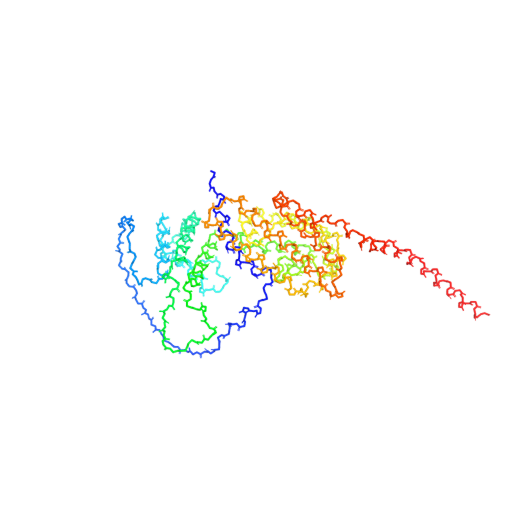72.88 182 GLY A CA 1
ATOM 1419 C C . GLY A 1 182 ? -3.463 -4.982 18.168 1.00 72.88 182 GLY A C 1
ATOM 1420 O O . GLY A 1 182 ? -3.650 -5.923 17.394 1.00 72.88 182 GLY A O 1
ATOM 1421 N N . GLN A 1 183 ? -3.525 -5.134 19.491 1.00 78.19 183 GLN A N 1
ATOM 1422 C CA . GLN A 1 183 ? -3.807 -6.431 20.108 1.00 78.19 183 GLN A CA 1
ATOM 1423 C C . GLN A 1 183 ? -5.260 -6.838 19.942 1.00 78.19 183 GLN A C 1
ATOM 1425 O O . GLN A 1 183 ? -5.554 -7.980 19.598 1.00 78.19 183 GLN A O 1
ATOM 1430 N N . TYR A 1 184 ? -6.167 -5.879 20.092 1.00 79.12 184 TYR A N 1
ATOM 1431 C CA . TYR A 1 184 ? -7.577 -6.092 19.828 1.00 79.12 184 TYR A CA 1
ATOM 1432 C C . TYR A 1 184 ? -7.822 -6.561 18.387 1.00 79.12 184 TYR A C 1
ATOM 1434 O O . TYR A 1 184 ? -8.560 -7.514 18.138 1.00 79.12 184 TYR A O 1
ATOM 1442 N N . ASP A 1 185 ? -7.172 -5.900 17.433 1.00 79.81 185 ASP A N 1
ATOM 1443 C CA . ASP A 1 185 ? -7.249 -6.227 16.017 1.00 79.81 185 ASP A CA 1
ATOM 1444 C C . ASP A 1 185 ? -6.674 -7.620 15.713 1.00 79.81 185 ASP A C 1
ATOM 1446 O O . ASP A 1 185 ? -7.317 -8.414 15.030 1.00 79.81 185 ASP A O 1
ATOM 1450 N N . THR A 1 186 ? -5.536 -7.979 16.314 1.00 80.00 186 THR A N 1
ATOM 1451 C CA . THR A 1 186 ? -4.939 -9.322 16.190 1.00 80.00 186 THR A CA 1
ATOM 1452 C C . THR A 1 186 ? -5.824 -10.407 16.810 1.00 80.00 186 THR A C 1
ATOM 1454 O O . THR A 1 186 ? -6.027 -11.467 16.222 1.00 80.00 186 THR A O 1
ATOM 1457 N N . PHE A 1 187 ? -6.407 -10.142 17.979 1.00 83.12 187 PHE A N 1
ATOM 1458 C CA . PHE A 1 187 ? -7.308 -11.066 18.667 1.00 83.12 187 PHE A CA 1
ATOM 1459 C C . PHE A 1 187 ? -8.586 -11.332 17.855 1.00 83.12 187 PHE A C 1
ATOM 1461 O O . PHE A 1 187 ? -9.116 -12.452 17.840 1.00 83.12 187 PHE A O 1
ATOM 1468 N N . CYS A 1 188 ? -9.071 -10.320 17.137 1.00 85.75 188 CYS A N 1
ATOM 1469 C CA . CYS A 1 188 ? -10.257 -10.424 16.295 1.00 85.75 188 CYS A CA 1
ATOM 1470 C C . CYS A 1 188 ? -9.995 -10.825 14.846 1.00 85.75 188 CYS A C 1
ATOM 1472 O O . CYS A 1 188 ? -10.948 -11.199 14.162 1.00 85.75 188 CYS A O 1
ATOM 1474 N N . ALA A 1 189 ? -8.734 -10.857 14.420 1.00 84.81 189 ALA A N 1
ATOM 1475 C CA . ALA A 1 189 ? -8.348 -11.306 13.095 1.00 84.81 189 ALA A CA 1
ATOM 1476 C C . ALA A 1 189 ? -8.793 -12.754 12.835 1.00 84.81 189 ALA A C 1
ATOM 1478 O O . ALA A 1 189 ? -8.561 -13.673 13.634 1.00 84.81 189 ALA A O 1
ATOM 1479 N N . GLN A 1 190 ? -9.408 -12.977 11.676 1.00 85.19 190 GLN A N 1
ATOM 1480 C CA . GLN A 1 190 ? -9.622 -14.312 11.134 1.00 85.19 190 GLN A CA 1
ATOM 1481 C C . GLN A 1 190 ? -8.272 -15.020 10.929 1.00 85.19 190 GLN A C 1
ATOM 1483 O O . GLN A 1 190 ? -7.298 -14.370 10.546 1.00 85.19 190 GLN A O 1
ATOM 1488 N N . PRO A 1 191 ? -8.188 -16.353 11.102 1.00 86.62 191 PRO A N 1
ATOM 1489 C CA . PRO A 1 191 ? -6.929 -17.085 10.941 1.00 86.62 191 PRO A CA 1
ATOM 1490 C C . PRO A 1 191 ? -6.214 -16.811 9.609 1.00 86.62 191 PRO A C 1
ATOM 1492 O O . PRO A 1 191 ? -4.998 -16.648 9.599 1.00 86.62 191 PRO A O 1
ATOM 1495 N N . CYS A 1 192 ? -6.967 -16.669 8.509 1.00 92.31 192 CYS A N 1
ATOM 1496 C CA . CYS A 1 192 ? -6.408 -16.372 7.186 1.00 92.31 192 CYS A CA 1
ATOM 1497 C C . CYS A 1 192 ? -5.633 -15.051 7.136 1.00 92.31 192 CYS A C 1
ATOM 1499 O O . CYS A 1 192 ? -4.684 -14.924 6.374 1.00 92.31 192 CYS A O 1
ATOM 1501 N N . ARG A 1 193 ? -6.005 -14.053 7.946 1.00 88.69 193 ARG A N 1
ATOM 1502 C CA . ARG A 1 193 ? -5.340 -12.747 7.949 1.00 88.69 193 ARG A CA 1
ATOM 1503 C C . ARG A 1 193 ? -3.903 -12.844 8.452 1.00 88.69 193 ARG A C 1
ATOM 1505 O O . ARG A 1 193 ? -3.045 -12.111 7.968 1.00 88.69 193 ARG A O 1
ATOM 1512 N N . LEU A 1 194 ? -3.649 -13.743 9.401 1.00 85.94 194 LEU A N 1
ATOM 1513 C CA . LEU A 1 194 ? -2.325 -13.944 9.988 1.00 85.94 194 LEU A CA 1
ATOM 1514 C C . LEU A 1 194 ? -1.345 -14.566 8.984 1.00 85.94 194 LEU A C 1
ATOM 1516 O O . LEU A 1 194 ? -0.150 -14.299 9.058 1.00 85.94 194 LEU A O 1
ATOM 1520 N N . THR A 1 195 ? -1.848 -15.361 8.034 1.00 92.25 195 THR A N 1
ATOM 1521 C CA . THR A 1 195 ? -1.036 -16.018 6.999 1.00 92.25 195 THR A CA 1
ATOM 1522 C C . THR A 1 195 ? -1.116 -15.333 5.639 1.00 92.25 195 THR A C 1
ATOM 1524 O O . THR A 1 195 ? -0.279 -15.609 4.790 1.00 92.25 195 THR A O 1
ATOM 1527 N N . LEU A 1 196 ? -2.042 -14.389 5.435 1.00 93.00 196 LEU A N 1
ATOM 1528 C CA . LEU A 1 196 ? -2.362 -13.802 4.130 1.00 93.00 196 LEU A CA 1
ATOM 1529 C C . LEU A 1 196 ? -1.135 -13.357 3.323 1.00 93.00 196 LEU A C 1
ATOM 1531 O O . LEU A 1 196 ? -1.022 -13.679 2.143 1.00 93.00 196 LEU A O 1
ATOM 1535 N N . LEU A 1 197 ? -0.216 -12.608 3.941 1.00 92.94 197 LEU A N 1
ATOM 1536 C CA . LEU A 1 197 ? 0.976 -12.115 3.242 1.00 92.94 197 LEU A CA 1
ATOM 1537 C C . LEU A 1 197 ? 1.939 -13.248 2.881 1.00 92.94 197 LEU A C 1
ATOM 1539 O O . LEU A 1 197 ? 2.568 -13.197 1.828 1.00 92.94 197 LEU A O 1
ATOM 1543 N N . GLU A 1 198 ? 2.035 -14.277 3.719 1.00 94.38 198 GLU A N 1
ATOM 1544 C CA . GLU A 1 198 ? 2.861 -15.455 3.452 1.00 94.38 198 GLU A CA 1
ATOM 1545 C C . GLU A 1 198 ? 2.240 -16.352 2.371 1.00 94.38 198 GLU A C 1
ATOM 1547 O O . GLU A 1 198 ? 2.929 -16.845 1.474 1.00 94.38 198 GLU A O 1
ATOM 1552 N N . ASP A 1 199 ? 0.916 -16.478 2.379 1.00 96.12 199 ASP A N 1
ATOM 1553 C CA . ASP A 1 199 ? 0.160 -17.170 1.338 1.00 96.12 199 ASP A CA 1
ATOM 1554 C C . ASP A 1 199 ? 0.303 -16.438 -0.011 1.00 96.12 199 ASP A C 1
ATOM 1556 O O . ASP A 1 199 ? 0.443 -17.067 -1.063 1.00 96.12 199 ASP A O 1
ATOM 1560 N N . MET A 1 200 ? 0.361 -15.100 -0.003 1.00 96.81 200 MET A N 1
ATOM 1561 C CA . MET A 1 200 ? 0.662 -14.299 -1.196 1.00 96.81 200 MET A CA 1
ATOM 1562 C C . MET A 1 200 ? 2.116 -14.448 -1.658 1.00 96.81 200 MET A C 1
ATOM 1564 O O . MET A 1 200 ? 2.357 -14.587 -2.858 1.00 96.81 200 MET A O 1
ATOM 1568 N N . ARG A 1 201 ? 3.092 -14.504 -0.743 1.00 96.12 201 ARG A N 1
ATOM 1569 C CA . ARG A 1 201 ? 4.491 -14.830 -1.084 1.00 96.12 201 ARG A CA 1
ATOM 1570 C C . ARG A 1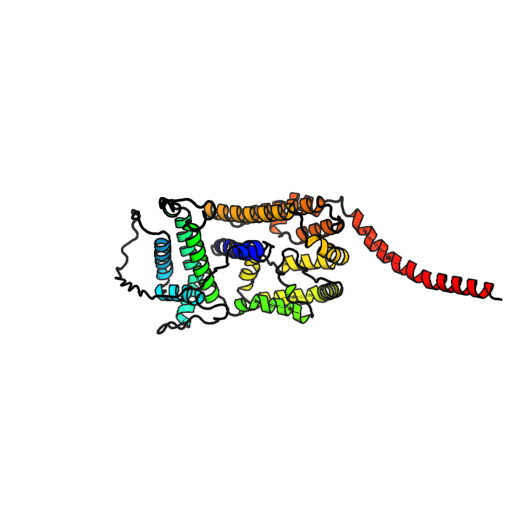 201 ? 4.617 -16.207 -1.723 1.00 96.12 201 ARG A C 1
ATOM 1572 O O . ARG A 1 201 ? 5.379 -16.384 -2.674 1.00 96.12 201 ARG A O 1
ATOM 1579 N N . SER A 1 202 ? 3.823 -17.171 -1.270 1.00 97.19 202 SER A N 1
ATOM 1580 C CA . SER A 1 202 ? 3.800 -18.519 -1.843 1.00 97.19 202 SER A CA 1
ATOM 1581 C C . SER A 1 202 ? 3.391 -18.530 -3.323 1.00 97.19 202 SER A C 1
ATOM 1583 O O . SER A 1 202 ? 3.845 -19.405 -4.067 1.00 97.19 202 SER A O 1
ATOM 1585 N N . CYS A 1 203 ? 2.636 -17.528 -3.797 1.00 97.88 203 CYS A N 1
ATOM 1586 C CA . CYS A 1 203 ? 2.372 -17.352 -5.227 1.00 97.88 203 CYS A CA 1
ATOM 1587 C C . CYS A 1 203 ? 3.652 -17.102 -6.037 1.00 97.88 203 CYS A C 1
ATOM 1589 O O . CYS A 1 203 ? 3.771 -17.651 -7.126 1.00 97.88 203 CYS A O 1
ATOM 1591 N N . TYR A 1 204 ? 4.621 -16.338 -5.521 1.00 96.75 204 TYR A N 1
ATOM 1592 C CA . TYR A 1 204 ? 5.912 -16.115 -6.191 1.00 96.75 204 TYR A CA 1
ATOM 1593 C C . TYR A 1 204 ? 6.752 -17.395 -6.195 1.00 96.75 204 TYR A C 1
ATOM 1595 O O . TYR A 1 204 ? 7.234 -17.831 -7.244 1.00 96.75 204 TYR A O 1
ATOM 1603 N N . LYS A 1 205 ? 6.826 -18.067 -5.039 1.00 97.12 205 LYS A N 1
ATOM 1604 C CA . LYS A 1 205 ? 7.552 -19.334 -4.876 1.00 97.12 205 LYS A CA 1
ATOM 1605 C C . LYS A 1 205 ? 7.083 -20.415 -5.853 1.00 97.12 205 LYS A C 1
ATOM 1607 O O . LYS A 1 205 ? 7.906 -21.172 -6.362 1.00 97.12 205 LYS A O 1
ATOM 1612 N N . LYS A 1 206 ? 5.778 -20.477 -6.152 1.00 97.31 206 LYS A N 1
ATOM 1613 C CA . LYS A 1 206 ? 5.191 -21.425 -7.119 1.00 97.31 206 LYS A CA 1
ATOM 1614 C C . LYS A 1 206 ? 5.846 -21.354 -8.506 1.00 97.31 206 LYS A C 1
ATOM 1616 O O . LYS A 1 206 ? 5.917 -22.374 -9.185 1.00 97.31 206 LYS A O 1
ATOM 1621 N N . PHE A 1 207 ? 6.334 -20.182 -8.909 1.00 96.88 207 PHE A N 1
ATOM 1622 C CA . PHE A 1 207 ? 6.994 -19.964 -10.201 1.00 96.88 207 PHE A CA 1
ATOM 1623 C C . PHE A 1 207 ? 8.526 -19.922 -10.096 1.00 96.88 207 PHE A C 1
ATOM 1625 O O . PHE A 1 207 ? 9.188 -19.554 -11.060 1.00 96.88 207 PHE A O 1
ATOM 1632 N N . GLY A 1 208 ? 9.092 -20.303 -8.945 1.00 96.69 208 GLY A N 1
ATOM 1633 C CA . GLY A 1 208 ? 10.538 -20.298 -8.709 1.00 96.69 208 GLY A CA 1
ATOM 1634 C C . GLY A 1 208 ? 11.138 -18.909 -8.475 1.00 96.69 208 GLY A C 1
ATOM 1635 O O . GLY A 1 208 ? 12.352 -18.771 -8.538 1.00 96.69 208 GLY A O 1
ATOM 1636 N N . LEU A 1 209 ? 10.309 -17.896 -8.216 1.00 96.56 209 LEU A N 1
ATOM 1637 C CA . LEU A 1 209 ? 10.754 -16.533 -7.930 1.00 96.56 209 LEU A CA 1
ATOM 1638 C C . LEU A 1 209 ? 11.055 -16.357 -6.438 1.00 96.56 209 LEU A C 1
ATOM 1640 O O . LEU A 1 209 ? 10.433 -17.017 -5.596 1.00 96.56 209 LEU A O 1
ATOM 1644 N N . ASP A 1 210 ? 11.953 -15.428 -6.104 1.00 95.00 210 ASP A N 1
ATOM 1645 C CA . ASP A 1 210 ? 12.180 -15.048 -4.712 1.00 95.00 210 ASP A CA 1
ATOM 1646 C C . ASP A 1 210 ? 10.904 -14.430 -4.108 1.00 95.00 210 ASP A C 1
ATOM 1648 O O . ASP A 1 210 ? 10.292 -13.503 -4.641 1.00 95.00 210 ASP A O 1
ATOM 1652 N N . THR A 1 211 ? 10.497 -14.958 -2.956 1.00 93.94 211 THR A N 1
ATOM 1653 C CA . THR A 1 211 ? 9.385 -14.445 -2.151 1.00 93.94 211 THR A CA 1
ATOM 1654 C C . THR A 1 211 ? 9.595 -13.009 -1.668 1.00 93.94 211 THR A C 1
ATOM 1656 O O . THR A 1 211 ? 8.614 -12.321 -1.390 1.00 93.94 211 THR A O 1
ATOM 1659 N N . SER A 1 212 ? 10.848 -12.545 -1.584 1.00 91.12 212 SER A N 1
ATOM 1660 C CA . SER A 1 212 ? 11.197 -11.179 -1.180 1.00 91.12 212 SER A CA 1
ATOM 1661 C C . SER A 1 212 ? 10.784 -10.116 -2.209 1.00 91.12 212 SER A C 1
ATOM 1663 O O . SER A 1 212 ? 10.651 -8.943 -1.856 1.00 91.12 212 SER A O 1
ATOM 1665 N N . LEU A 1 213 ? 10.503 -10.524 -3.456 1.00 89.19 213 LEU A N 1
ATOM 1666 C CA . LEU A 1 213 ? 9.965 -9.651 -4.505 1.00 89.19 213 LEU A CA 1
ATOM 1667 C C . LEU A 1 213 ? 8.530 -9.187 -4.190 1.00 89.19 213 LEU A C 1
ATOM 1669 O O . LEU A 1 213 ? 8.084 -8.152 -4.687 1.00 89.19 213 LEU A O 1
ATOM 1673 N N . PHE A 1 214 ? 7.794 -9.928 -3.352 1.00 90.06 214 PHE A N 1
ATOM 1674 C CA . PHE A 1 214 ? 6.491 -9.499 -2.853 1.00 90.06 214 PHE A CA 1
ATOM 1675 C C . PHE A 1 214 ? 6.657 -8.608 -1.617 1.00 90.06 214 PHE A C 1
ATOM 1677 O O . PHE A 1 214 ? 7.035 -9.086 -0.545 1.00 90.06 214 PHE A O 1
ATOM 1684 N N . LEU A 1 215 ? 6.307 -7.324 -1.767 1.00 84.69 215 LEU A N 1
ATOM 1685 C CA . LEU A 1 215 ? 6.488 -6.276 -0.752 1.00 84.69 215 LEU A CA 1
ATOM 1686 C C . LEU A 1 215 ? 7.958 -6.164 -0.302 1.00 84.69 215 LEU A C 1
ATOM 1688 O O . LEU A 1 215 ? 8.274 -6.470 0.853 1.00 84.69 215 LEU A O 1
ATOM 1692 N N . PRO A 1 216 ? 8.865 -5.736 -1.202 1.00 78.81 216 PRO A N 1
ATOM 1693 C CA . PRO A 1 216 ? 10.275 -5.608 -0.869 1.00 78.81 216 PRO A CA 1
ATOM 1694 C C . PRO A 1 216 ? 10.475 -4.625 0.290 1.00 78.81 216 PRO A C 1
ATOM 1696 O O . PRO A 1 216 ? 9.819 -3.589 0.379 1.00 78.81 216 PRO A O 1
ATOM 1699 N N . THR A 1 217 ? 11.427 -4.929 1.172 1.00 69.00 217 THR A N 1
ATOM 1700 C CA . THR A 1 217 ? 11.729 -4.111 2.362 1.00 69.00 217 THR A CA 1
ATOM 1701 C C . THR A 1 217 ? 12.382 -2.768 2.029 1.00 69.00 217 THR A C 1
ATOM 1703 O O . THR A 1 217 ? 12.411 -1.863 2.861 1.00 69.00 217 THR A O 1
ATOM 1706 N N . LYS A 1 218 ? 12.914 -2.619 0.812 1.00 67.50 218 LYS A N 1
ATOM 1707 C CA . LYS A 1 218 ? 13.487 -1.370 0.304 1.00 67.50 218 LYS A CA 1
ATOM 1708 C C . LYS A 1 218 ? 12.468 -0.662 -0.592 1.00 67.50 218 LYS A C 1
ATOM 1710 O O . LYS A 1 218 ? 11.905 -1.290 -1.484 1.00 67.50 218 LYS A O 1
ATOM 1715 N N . ALA A 1 219 ? 12.329 0.657 -0.427 1.00 57.38 219 ALA A N 1
ATOM 1716 C CA . ALA A 1 219 ? 11.442 1.524 -1.225 1.00 57.38 219 ALA A CA 1
ATOM 1717 C C . ALA A 1 219 ? 11.590 1.368 -2.751 1.00 57.38 219 ALA A C 1
ATOM 1719 O O . ALA A 1 219 ? 10.631 1.582 -3.488 1.00 57.38 219 ALA A O 1
ATOM 1720 N N . SER A 1 220 ? 12.791 1.009 -3.206 1.00 60.12 220 SER A N 1
ATOM 1721 C CA . SER A 1 220 ? 13.164 0.854 -4.616 1.00 60.12 220 SER A CA 1
ATOM 1722 C C . SER A 1 220 ? 13.521 -0.593 -4.980 1.00 60.12 220 SER A C 1
ATOM 1724 O O . SER A 1 220 ? 14.292 -0.822 -5.910 1.00 60.12 220 SER A O 1
ATOM 1726 N N . GLY A 1 221 ? 13.055 -1.572 -4.200 1.00 70.19 221 GLY A N 1
ATOM 1727 C CA . GLY A 1 221 ? 13.430 -2.969 -4.395 1.00 70.19 221 GLY A CA 1
ATOM 1728 C C . GLY A 1 221 ? 13.012 -3.523 -5.766 1.00 70.19 221 GLY A C 1
ATOM 1729 O O . GLY A 1 221 ? 12.071 -3.015 -6.380 1.00 70.19 221 GLY A O 1
ATOM 1730 N N . PRO A 1 222 ? 13.691 -4.574 -6.253 1.00 86.00 222 PRO A N 1
ATOM 1731 C CA . PRO A 1 222 ? 13.317 -5.243 -7.492 1.00 86.00 222 PRO A CA 1
ATOM 1732 C C . PRO A 1 222 ? 11.928 -5.878 -7.339 1.00 86.00 222 PRO A C 1
ATOM 1734 O O . PRO A 1 222 ? 11.770 -6.859 -6.626 1.00 86.00 222 PRO A O 1
ATOM 1737 N N . VAL A 1 223 ? 10.899 -5.319 -7.978 1.00 86.94 223 VAL A N 1
ATOM 1738 C CA . VAL A 1 223 ? 9.509 -5.801 -7.825 1.00 86.94 223 VAL A CA 1
ATOM 1739 C C . VAL A 1 223 ? 9.203 -6.985 -8.752 1.00 86.94 223 VAL A C 1
ATOM 1741 O O . VAL A 1 223 ? 8.379 -7.837 -8.423 1.00 86.94 223 VAL A O 1
ATOM 1744 N N . ILE A 1 224 ? 9.863 -7.051 -9.913 1.00 93.75 224 ILE A N 1
ATOM 1745 C CA . ILE A 1 224 ? 9.677 -8.129 -10.902 1.00 93.75 224 ILE A CA 1
ATOM 1746 C C . ILE A 1 224 ? 10.940 -8.977 -11.108 1.00 93.75 224 ILE A C 1
ATOM 1748 O O . ILE A 1 224 ? 11.000 -9.748 -12.056 1.00 93.75 224 ILE A O 1
ATOM 1752 N N . GLY A 1 225 ? 11.946 -8.822 -10.244 1.00 94.25 225 GLY A N 1
ATOM 1753 C CA . GLY A 1 225 ? 13.248 -9.484 -10.357 1.00 94.25 225 GLY A CA 1
ATOM 1754 C C . GLY A 1 225 ? 14.413 -8.500 -10.405 1.00 94.25 225 GLY A C 1
ATOM 1755 O O . GLY A 1 225 ? 14.229 -7.313 -10.689 1.00 94.25 225 GLY A O 1
ATOM 1756 N N . SER A 1 226 ? 15.601 -8.989 -10.078 1.00 93.81 226 SER A N 1
ATOM 1757 C CA . SER A 1 226 ? 16.856 -8.235 -9.994 1.00 93.81 226 SER A CA 1
ATOM 1758 C C . SER A 1 226 ? 17.817 -8.527 -11.150 1.00 93.81 226 SER A C 1
ATOM 1760 O O . SER A 1 226 ? 18.719 -7.734 -11.422 1.00 93.81 226 SER A O 1
ATOM 1762 N N . ASP A 1 227 ? 17.585 -9.624 -11.871 1.00 95.88 227 ASP A N 1
ATOM 1763 C CA . ASP A 1 227 ? 18.336 -10.030 -13.052 1.00 95.88 227 ASP A CA 1
ATOM 1764 C C . ASP A 1 227 ? 17.411 -10.431 -14.215 1.00 95.88 227 ASP A C 1
ATOM 1766 O O . ASP A 1 227 ? 16.185 -10.481 -14.088 1.00 95.88 227 ASP A O 1
ATOM 1770 N N . SER A 1 228 ? 18.005 -10.691 -15.384 1.00 96.88 228 SER A N 1
ATOM 1771 C CA . SER A 1 228 ? 17.256 -11.045 -16.597 1.00 96.88 228 SER A CA 1
ATOM 1772 C C . SER A 1 228 ? 16.424 -12.314 -16.430 1.00 96.88 228 SER A C 1
ATOM 1774 O O . SER A 1 228 ? 15.328 -12.388 -16.974 1.00 96.88 228 SER A O 1
ATOM 1776 N N . TRP A 1 229 ? 16.925 -13.311 -15.698 1.00 97.38 229 TRP A N 1
ATOM 1777 C CA . TRP A 1 229 ? 16.232 -14.584 -15.543 1.00 97.38 229 TRP A CA 1
ATOM 1778 C C . TRP A 1 229 ? 14.990 -14.432 -14.662 1.00 97.38 229 TRP A C 1
ATOM 1780 O O . TRP A 1 229 ? 13.921 -14.932 -15.026 1.00 97.38 229 TRP A O 1
ATOM 1790 N N . GLU A 1 230 ? 15.102 -13.713 -13.542 1.00 97.19 230 GLU A N 1
ATOM 1791 C CA . GLU A 1 230 ? 13.965 -13.428 -12.665 1.00 97.19 230 GLU A CA 1
ATOM 1792 C C . GLU A 1 230 ? 12.905 -12.601 -13.397 1.00 97.19 230 GLU A C 1
ATOM 1794 O O . GLU A 1 230 ? 11.723 -12.945 -13.356 1.00 97.19 230 GLU A O 1
ATOM 1799 N N . VAL A 1 231 ? 13.331 -11.563 -14.128 1.00 97.31 231 VAL A N 1
ATOM 1800 C CA . VAL A 1 231 ? 12.440 -10.694 -14.909 1.00 97.31 231 VAL A CA 1
ATOM 1801 C C . VAL A 1 231 ? 11.709 -11.469 -16.000 1.00 97.31 231 VAL A C 1
ATOM 1803 O O . VAL A 1 231 ? 10.485 -11.364 -16.110 1.00 97.31 231 VAL A O 1
ATOM 1806 N N . ASP A 1 232 ? 12.415 -12.290 -16.776 1.00 98.25 232 ASP A N 1
ATOM 1807 C CA . ASP A 1 232 ? 11.799 -13.103 -17.825 1.00 98.25 232 ASP A CA 1
ATOM 1808 C C . ASP A 1 232 ? 10.819 -14.125 -17.233 1.00 98.25 232 ASP A C 1
ATOM 1810 O O . ASP A 1 232 ? 9.708 -14.307 -17.743 1.00 98.25 232 ASP A O 1
ATOM 1814 N N . THR A 1 233 ? 11.193 -14.755 -16.116 1.00 98.19 233 THR A N 1
ATOM 1815 C CA . THR A 1 233 ? 10.346 -15.721 -15.406 1.00 98.19 233 THR A CA 1
ATOM 1816 C C . THR A 1 233 ? 9.091 -15.053 -14.853 1.00 98.19 233 THR A C 1
ATOM 1818 O O . THR A 1 233 ? 7.985 -15.562 -15.062 1.00 98.19 233 THR A O 1
ATOM 1821 N N . PHE A 1 234 ? 9.225 -13.893 -14.207 1.00 98.00 234 PHE A N 1
ATOM 1822 C CA . PHE A 1 234 ? 8.096 -13.110 -13.715 1.00 98.00 234 PHE A CA 1
ATOM 1823 C C . PHE A 1 234 ? 7.178 -12.711 -14.869 1.00 98.00 234 PHE A C 1
ATOM 1825 O O . PHE A 1 234 ? 5.974 -12.968 -14.834 1.00 98.00 234 PHE A O 1
ATOM 1832 N N . CYS A 1 235 ? 7.733 -12.125 -15.929 1.00 98.25 235 CYS A N 1
ATOM 1833 C CA . CYS A 1 235 ? 6.947 -11.577 -17.026 1.00 98.25 235 CYS A CA 1
ATOM 1834 C C . CYS A 1 235 ? 6.232 -12.644 -17.851 1.00 98.25 235 CYS A C 1
ATOM 1836 O O . CYS A 1 235 ? 5.091 -12.417 -18.262 1.00 98.25 235 CYS A O 1
ATOM 1838 N N . LYS A 1 236 ? 6.841 -13.823 -18.024 1.00 98.44 236 LYS A N 1
ATOM 1839 C CA . LYS A 1 236 ? 6.201 -14.983 -18.654 1.00 98.44 236 LYS A CA 1
ATOM 1840 C C . LYS A 1 236 ? 5.006 -15.500 -17.848 1.00 98.44 236 LYS A C 1
ATOM 1842 O O . LYS A 1 236 ? 4.004 -15.885 -18.441 1.00 98.44 236 LYS A O 1
ATOM 1847 N N . ASN A 1 237 ? 5.096 -15.486 -16.516 1.00 98.25 237 ASN A N 1
ATOM 1848 C CA . ASN A 1 237 ? 4.066 -16.024 -15.619 1.00 98.25 237 ASN A CA 1
ATOM 1849 C C . ASN A 1 237 ? 3.148 -14.945 -15.007 1.00 98.25 237 ASN A C 1
ATOM 1851 O O . ASN A 1 237 ? 2.302 -15.256 -14.169 1.00 98.25 237 ASN A O 1
ATOM 1855 N N . ARG A 1 238 ? 3.274 -13.675 -15.423 1.00 97.31 238 ARG A N 1
ATOM 1856 C CA . ARG A 1 238 ? 2.606 -12.506 -14.815 1.00 97.31 238 ARG A CA 1
ATOM 1857 C C . ARG A 1 238 ? 1.105 -12.695 -14.599 1.00 97.31 238 ARG A C 1
ATOM 1859 O O . ARG A 1 238 ? 0.585 -12.338 -13.542 1.00 97.31 238 ARG A O 1
ATOM 1866 N N . GLN A 1 239 ? 0.396 -13.211 -15.604 1.00 97.75 239 GLN A N 1
ATOM 1867 C CA . GLN A 1 239 ? -1.059 -13.390 -15.537 1.00 97.75 239 GLN A CA 1
ATOM 1868 C C . GLN A 1 239 ? -1.450 -14.451 -14.503 1.00 97.75 239 GLN A C 1
ATOM 1870 O O . GLN A 1 239 ? -2.340 -14.210 -13.689 1.00 97.75 239 GLN A O 1
ATOM 1875 N N . GLU A 1 240 ? -0.751 -15.587 -14.483 1.00 98.19 240 GLU A N 1
ATOM 1876 C CA . GLU A 1 240 ? -1.005 -16.669 -13.527 1.00 98.19 240 GLU A CA 1
ATOM 1877 C C . GLU A 1 240 ? -0.613 -16.276 -12.097 1.00 98.19 240 GLU A C 1
ATOM 1879 O O . GLU A 1 240 ? -1.337 -16.588 -11.151 1.00 98.19 240 GLU A O 1
ATOM 1884 N N . LEU A 1 241 ? 0.487 -15.535 -11.931 1.00 97.00 241 LEU A N 1
ATOM 1885 C CA . LEU A 1 241 ? 0.903 -14.979 -10.643 1.00 97.00 241 LEU A CA 1
ATOM 1886 C C . LEU A 1 241 ? -0.141 -13.988 -10.115 1.00 97.00 241 LEU A C 1
ATOM 1888 O O . LEU A 1 241 ? -0.576 -14.103 -8.971 1.00 97.00 241 LEU A O 1
ATOM 1892 N N . THR A 1 242 ? -0.607 -13.064 -10.959 1.00 96.94 242 THR A N 1
ATOM 1893 C CA . THR A 1 242 ? -1.660 -12.099 -10.593 1.00 96.94 242 THR A CA 1
ATOM 1894 C C . THR A 1 242 ? -2.960 -12.813 -10.218 1.00 96.94 242 THR A C 1
ATOM 1896 O O . THR A 1 242 ? -3.609 -12.443 -9.239 1.00 96.94 242 THR A O 1
ATOM 1899 N N . ALA A 1 243 ? -3.338 -13.856 -10.962 1.00 98.19 243 ALA A N 1
ATOM 1900 C CA . ALA A 1 243 ? -4.508 -14.673 -10.651 1.00 98.19 243 ALA A CA 1
ATOM 1901 C C . ALA A 1 243 ? -4.357 -15.404 -9.307 1.00 98.19 243 ALA A C 1
ATOM 1903 O O . ALA A 1 243 ? -5.309 -15.438 -8.530 1.00 98.19 243 ALA A O 1
ATOM 1904 N N . CYS A 1 244 ? -3.163 -15.923 -8.999 1.00 98.44 244 CYS A N 1
ATOM 1905 C CA . CYS A 1 244 ? -2.861 -16.512 -7.694 1.00 98.44 244 CYS A CA 1
ATOM 1906 C C . CYS A 1 244 ? -3.035 -15.488 -6.565 1.00 98.44 244 CYS A C 1
ATOM 1908 O O . CYS A 1 244 ? -3.792 -15.747 -5.636 1.00 98.44 244 CYS A O 1
ATOM 1910 N N . LEU A 1 245 ? -2.428 -14.299 -6.681 1.00 97.44 245 LEU A N 1
ATOM 1911 C CA . LEU A 1 245 ? -2.544 -13.242 -5.667 1.00 97.44 245 LEU A CA 1
ATOM 1912 C C . LEU A 1 245 ? -4.003 -12.837 -5.416 1.00 97.44 245 LEU A C 1
ATOM 1914 O O . LEU A 1 245 ? -4.417 -12.699 -4.265 1.00 97.44 245 LEU A O 1
ATOM 1918 N N . LYS A 1 246 ? -4.796 -12.682 -6.484 1.00 97.75 246 LYS A N 1
ATOM 1919 C CA . LYS A 1 246 ? -6.229 -12.363 -6.386 1.00 97.75 246 LYS A CA 1
ATOM 1920 C C . LYS A 1 246 ? -7.025 -13.491 -5.741 1.00 97.75 246 LYS A C 1
ATOM 1922 O O . LYS A 1 246 ? -7.821 -13.224 -4.854 1.00 97.75 246 LYS A O 1
ATOM 1927 N N . SER A 1 247 ? -6.768 -14.742 -6.116 1.00 97.94 247 SER A N 1
ATOM 1928 C CA . SER A 1 247 ? -7.402 -15.896 -5.474 1.00 97.94 247 SER A CA 1
ATOM 1929 C C . SER A 1 247 ? -7.073 -15.962 -3.979 1.00 97.94 247 SER A C 1
ATOM 1931 O O . SER A 1 247 ? -7.960 -16.231 -3.177 1.00 97.94 247 SER A O 1
ATOM 1933 N N . THR A 1 248 ? -5.820 -15.709 -3.589 1.00 97.50 248 THR A N 1
ATOM 1934 C CA . THR A 1 248 ? -5.409 -15.680 -2.178 1.00 97.50 248 THR A CA 1
ATOM 1935 C C . THR A 1 248 ? -6.089 -14.541 -1.416 1.00 97.50 248 THR A C 1
ATOM 1937 O O . THR A 1 248 ? -6.559 -14.755 -0.302 1.00 97.50 248 THR A O 1
ATOM 1940 N N . ARG A 1 249 ? -6.207 -13.350 -2.026 1.00 96.25 249 ARG A N 1
ATOM 1941 C CA . ARG A 1 249 ? -7.020 -12.242 -1.496 1.00 96.25 249 ARG A CA 1
ATOM 1942 C C . ARG A 1 249 ? -8.462 -12.706 -1.268 1.00 96.25 249 ARG A C 1
ATOM 1944 O O . ARG A 1 249 ? -8.941 -12.667 -0.144 1.00 96.25 249 ARG A O 1
ATOM 1951 N N . ASP A 1 250 ? -9.118 -13.216 -2.305 1.00 96.88 250 ASP A N 1
ATOM 1952 C CA . ASP A 1 250 ? -10.550 -13.538 -2.285 1.00 96.88 250 ASP A CA 1
ATOM 1953 C C . ASP A 1 250 ? -10.913 -14.660 -1.286 1.00 96.88 250 ASP A C 1
ATOM 1955 O O . ASP A 1 250 ? -12.057 -14.752 -0.841 1.00 96.88 250 ASP A O 1
ATOM 1959 N N . GLN A 1 251 ? -9.948 -15.500 -0.893 1.00 96.75 251 GLN A N 1
ATOM 1960 C CA . GLN A 1 251 ? -10.124 -16.536 0.134 1.00 96.75 251 GLN A CA 1
ATOM 1961 C C . GLN A 1 251 ? -10.136 -15.992 1.569 1.00 96.75 251 GLN A C 1
ATOM 1963 O O . GLN A 1 251 ? -10.592 -16.694 2.474 1.00 96.75 251 GLN A O 1
ATOM 1968 N N . CYS A 1 252 ? -9.658 -14.766 1.801 1.00 94.81 252 CYS A N 1
ATOM 1969 C CA . CYS A 1 252 ? -9.623 -14.165 3.126 1.00 94.81 252 CYS A CA 1
ATOM 1970 C C . CYS A 1 252 ? -10.544 -12.937 3.195 1.00 94.81 252 CYS A C 1
ATOM 1972 O O . CYS A 1 252 ? -10.192 -11.893 2.664 1.00 94.81 252 CYS A O 1
ATOM 1974 N N . PRO A 1 253 ? -11.689 -12.989 3.903 1.00 91.38 253 PRO A N 1
ATOM 1975 C CA . PRO A 1 253 ? -12.641 -11.870 3.960 1.00 91.38 253 PRO A CA 1
ATOM 1976 C C . PRO A 1 253 ? -12.068 -10.540 4.480 1.00 91.38 253 PRO A C 1
ATOM 1978 O O . PRO A 1 253 ? -12.638 -9.481 4.233 1.00 91.38 253 PRO A O 1
ATOM 1981 N N . GLU A 1 254 ? -10.957 -10.583 5.221 1.00 87.12 254 GLU A N 1
ATOM 1982 C CA . GLU A 1 254 ? -10.256 -9.397 5.731 1.00 87.12 254 GLU A CA 1
ATOM 1983 C C . GLU A 1 254 ? -9.150 -8.883 4.795 1.00 87.12 254 GLU A C 1
ATOM 1985 O O . GLU A 1 254 ? -8.497 -7.885 5.111 1.00 87.12 254 GLU A O 1
ATOM 1990 N N . SER A 1 255 ? -8.921 -9.532 3.651 1.00 91.75 255 SER A N 1
ATOM 1991 C CA . SER A 1 255 ? -7.813 -9.211 2.753 1.00 91.75 255 SER A CA 1
ATOM 1992 C C . SER A 1 255 ? -7.832 -7.769 2.285 1.00 91.75 255 SER A C 1
ATOM 1994 O O . SER A 1 255 ? -6.789 -7.129 2.273 1.00 91.75 255 SER A O 1
ATOM 1996 N N . ASP A 1 256 ? -9.003 -7.237 1.940 1.00 87.12 256 ASP A N 1
ATOM 1997 C CA . ASP A 1 256 ? -9.118 -5.883 1.402 1.00 87.12 256 ASP A CA 1
ATOM 1998 C C . ASP A 1 256 ? -8.647 -4.848 2.422 1.00 87.12 256 ASP A C 1
ATOM 2000 O O . ASP A 1 256 ? -7.941 -3.911 2.065 1.00 87.12 256 ASP A O 1
ATOM 2004 N N . ASN A 1 257 ? -8.946 -5.059 3.705 1.00 79.75 257 ASN A N 1
ATOM 2005 C CA . ASN A 1 257 ? -8.499 -4.183 4.784 1.00 79.75 257 ASN A CA 1
ATOM 2006 C C . ASN A 1 257 ? -6.979 -4.253 4.982 1.00 79.75 257 ASN A C 1
ATOM 2008 O O . ASN A 1 257 ? -6.332 -3.219 5.157 1.00 79.75 257 ASN A O 1
ATOM 2012 N N . VAL A 1 258 ? -6.405 -5.461 4.938 1.00 83.75 258 VAL A N 1
ATOM 2013 C CA . VAL A 1 258 ? -4.954 -5.674 5.072 1.00 83.75 258 VAL A CA 1
ATOM 2014 C C . VAL A 1 258 ? -4.210 -5.059 3.889 1.00 83.75 258 VAL A C 1
ATOM 2016 O O . VAL A 1 258 ? -3.279 -4.279 4.074 1.00 83.75 258 VAL A O 1
ATOM 2019 N N . LEU A 1 259 ? -4.644 -5.369 2.670 1.00 86.88 259 LEU A N 1
ATOM 2020 C CA . LEU A 1 259 ? -4.040 -4.873 1.440 1.00 86.88 259 LEU A CA 1
ATOM 2021 C C . LEU A 1 259 ? -4.180 -3.355 1.319 1.00 86.88 259 LEU A C 1
ATOM 2023 O O . LEU A 1 259 ? -3.210 -2.676 0.990 1.00 86.88 259 LEU A O 1
ATOM 2027 N N . TYR A 1 260 ? -5.338 -2.799 1.676 1.00 78.81 260 TYR A N 1
ATOM 2028 C CA . TYR A 1 260 ? -5.541 -1.354 1.719 1.00 78.81 260 TYR A CA 1
ATOM 2029 C C . TYR A 1 260 ? -4.600 -0.667 2.717 1.00 78.81 260 TYR A C 1
ATOM 2031 O O . TYR A 1 260 ? -4.008 0.362 2.384 1.00 78.81 260 TYR A O 1
ATOM 2039 N N . ALA A 1 261 ? -4.405 -1.241 3.912 1.00 71.81 261 ALA A N 1
ATOM 2040 C CA . ALA A 1 261 ? -3.459 -0.716 4.903 1.00 71.81 261 ALA A CA 1
ATOM 2041 C C . ALA A 1 261 ? -2.004 -0.724 4.397 1.00 71.81 261 ALA A C 1
ATOM 2043 O O . ALA A 1 261 ? -1.217 0.135 4.789 1.00 71.81 261 ALA A O 1
ATOM 2044 N N . LEU A 1 262 ? -1.673 -1.643 3.487 1.00 76.31 262 LEU A N 1
ATOM 2045 C CA . LEU A 1 262 ? -0.383 -1.722 2.796 1.00 76.31 262 LEU A CA 1
ATOM 2046 C C . LEU A 1 262 ? -0.334 -0.897 1.499 1.00 76.31 262 LEU A C 1
ATOM 2048 O O . LEU A 1 262 ? 0.686 -0.888 0.813 1.00 76.31 262 LEU A O 1
ATOM 2052 N N . SER A 1 263 ? -1.416 -0.191 1.147 1.00 76.25 263 SER A N 1
ATOM 2053 C CA . SER A 1 263 ? -1.557 0.504 -0.139 1.00 76.25 263 SER A CA 1
ATOM 2054 C C . SER A 1 263 ? -1.382 -0.403 -1.361 1.00 76.25 263 SER A C 1
ATOM 2056 O O . SER A 1 263 ? -0.923 0.035 -2.415 1.00 76.25 263 SER A O 1
ATOM 2058 N N . LEU A 1 264 ? -1.753 -1.673 -1.224 1.00 84.69 264 LEU A N 1
ATOM 2059 C CA . LEU A 1 264 ? -1.647 -2.670 -2.272 1.00 84.69 264 LEU A CA 1
ATOM 2060 C C . LEU A 1 264 ? -3.017 -2.887 -2.924 1.00 84.69 264 LEU A C 1
ATOM 2062 O O . LEU A 1 264 ? -3.891 -3.542 -2.369 1.00 84.69 264 LEU A O 1
ATOM 2066 N N . ASP A 1 265 ? -3.202 -2.350 -4.124 1.00 88.38 265 ASP A N 1
ATOM 2067 C CA . ASP A 1 265 ? -4.349 -2.652 -4.983 1.00 88.38 265 ASP A CA 1
ATOM 2068 C C . ASP A 1 265 ? -3.877 -3.599 -6.089 1.00 88.38 265 ASP A C 1
ATOM 2070 O O . ASP A 1 265 ? -3.199 -3.173 -7.021 1.00 88.38 265 ASP A O 1
ATOM 2074 N N . LEU A 1 266 ? -4.236 -4.883 -5.993 1.00 91.50 266 LEU A N 1
ATOM 2075 C CA . LEU A 1 266 ? -3.771 -5.911 -6.930 1.00 91.50 266 LEU A CA 1
ATOM 2076 C C . LEU A 1 266 ? -4.183 -5.645 -8.385 1.00 91.50 266 LEU A C 1
ATOM 2078 O O . LEU A 1 266 ? -3.476 -6.069 -9.298 1.00 91.50 266 LEU A O 1
ATOM 2082 N N . ASP A 1 267 ? -5.305 -4.962 -8.625 1.00 91.00 267 ASP A N 1
ATOM 2083 C CA . ASP A 1 267 ? -5.747 -4.616 -9.976 1.00 91.00 267 ASP A CA 1
ATOM 2084 C C . ASP A 1 267 ? -4.883 -3.502 -10.566 1.00 91.00 267 ASP A C 1
ATOM 2086 O O . ASP A 1 267 ? -4.468 -3.565 -11.726 1.00 91.00 267 ASP A O 1
ATOM 2090 N N . THR A 1 268 ? -4.567 -2.500 -9.752 1.00 88.25 268 THR A N 1
ATOM 2091 C CA . THR A 1 268 ? -3.686 -1.398 -10.140 1.00 88.25 268 THR A CA 1
ATOM 2092 C C . THR A 1 268 ? -2.230 -1.871 -10.268 1.00 88.25 268 THR A C 1
ATOM 2094 O O . THR A 1 268 ? -1.576 -1.597 -11.273 1.00 88.25 268 THR A O 1
ATOM 2097 N N . THR A 1 269 ? -1.740 -2.683 -9.330 1.00 89.00 269 THR A N 1
ATOM 2098 C CA . THR A 1 269 ? -0.407 -3.301 -9.371 1.00 89.00 269 THR A CA 1
ATOM 2099 C C . THR A 1 269 ? -0.212 -4.178 -10.609 1.00 89.00 269 THR A C 1
ATOM 2101 O O . THR A 1 269 ? 0.852 -4.123 -11.224 1.00 89.00 269 THR A O 1
ATOM 2104 N N . ALA A 1 270 ? -1.236 -4.926 -11.038 1.00 92.00 270 ALA A N 1
ATOM 2105 C CA . ALA A 1 270 ? -1.166 -5.730 -12.258 1.00 92.00 270 ALA A CA 1
ATOM 2106 C C . ALA A 1 270 ? -0.875 -4.884 -13.511 1.00 92.00 270 ALA A C 1
ATOM 2108 O O . ALA A 1 270 ? -0.076 -5.297 -14.351 1.00 92.00 270 ALA A O 1
ATOM 2109 N N . LYS A 1 271 ? -1.447 -3.676 -13.614 1.00 90.88 271 LYS A N 1
ATOM 2110 C CA . LYS A 1 271 ? -1.113 -2.732 -14.698 1.00 90.88 271 LYS A CA 1
ATOM 2111 C C . LYS A 1 271 ? 0.334 -2.260 -14.608 1.00 90.88 271 LYS A C 1
ATOM 2113 O O . LYS A 1 271 ? 1.024 -2.187 -15.621 1.00 90.88 271 LYS A O 1
ATOM 2118 N N . GLY A 1 272 ? 0.812 -1.992 -13.393 1.00 90.81 272 GLY A N 1
ATOM 2119 C CA . GLY A 1 272 ? 2.220 -1.682 -13.158 1.00 90.81 272 GLY A CA 1
ATOM 2120 C C . GLY A 1 272 ? 3.135 -2.797 -13.669 1.00 90.81 272 GLY A C 1
ATOM 2121 O O . GLY A 1 272 ? 4.100 -2.526 -14.380 1.00 90.81 272 GLY A O 1
ATOM 2122 N N . PHE A 1 273 ? 2.789 -4.061 -13.409 1.00 94.31 273 PHE A N 1
ATOM 2123 C CA . PHE A 1 273 ? 3.526 -5.209 -13.944 1.00 94.31 273 PHE A CA 1
ATOM 2124 C C . PHE A 1 273 ? 3.515 -5.268 -15.476 1.00 94.31 273 PHE A C 1
ATOM 2126 O O . PHE A 1 273 ? 4.525 -5.631 -16.072 1.00 94.31 273 PHE A O 1
ATOM 2133 N N . GLU A 1 274 ? 2.413 -4.906 -16.137 1.00 95.12 274 GLU A N 1
ATOM 2134 C CA . GLU A 1 274 ? 2.363 -4.825 -17.604 1.00 95.12 274 GLU A CA 1
ATOM 2135 C C . GLU A 1 274 ? 3.325 -3.770 -18.154 1.00 95.12 274 GLU A C 1
ATOM 2137 O O . GLU A 1 274 ? 4.051 -4.044 -19.115 1.00 95.12 274 GLU A O 1
ATOM 2142 N N . VAL A 1 275 ? 3.386 -2.595 -17.518 1.00 92.19 275 VAL A N 1
ATOM 2143 C CA . VAL A 1 275 ? 4.337 -1.537 -17.881 1.00 92.19 275 VAL A CA 1
ATOM 2144 C C . VAL A 1 275 ? 5.773 -2.026 -17.712 1.00 92.19 275 VAL A C 1
ATOM 2146 O O . VAL A 1 275 ? 6.566 -1.904 -18.646 1.00 92.19 275 VAL A O 1
ATOM 2149 N N . LEU A 1 276 ? 6.108 -2.616 -16.562 1.00 93.75 276 LEU A N 1
ATOM 2150 C CA . LEU A 1 276 ? 7.464 -3.098 -16.286 1.00 93.75 276 LEU A CA 1
ATOM 2151 C C . LEU A 1 276 ? 7.881 -4.215 -17.254 1.00 93.75 276 LEU A C 1
ATOM 2153 O O . LEU A 1 276 ? 8.952 -4.146 -17.851 1.00 93.75 276 LEU A O 1
ATOM 2157 N N . CYS A 1 277 ? 7.003 -5.188 -17.502 1.00 96.50 277 CYS A N 1
ATOM 2158 C CA . CYS A 1 277 ? 7.274 -6.289 -18.427 1.00 96.50 277 CYS A CA 1
ATOM 2159 C C . CYS A 1 277 ? 7.339 -5.877 -19.900 1.00 96.50 277 CYS A C 1
ATOM 2161 O O . CYS A 1 277 ? 7.904 -6.604 -20.710 1.00 96.50 277 CYS A O 1
ATOM 2163 N N . SER A 1 278 ? 6.784 -4.721 -20.260 1.00 96.94 278 SER A N 1
ATOM 2164 C CA . SER A 1 278 ? 6.933 -4.160 -21.608 1.00 96.94 278 SER A CA 1
ATOM 2165 C C . SER A 1 278 ? 8.237 -3.367 -21.775 1.00 96.94 278 SER A C 1
ATOM 2167 O O . SER A 1 278 ? 8.539 -2.922 -22.877 1.00 96.94 278 SER A O 1
ATOM 2169 N N . ASN A 1 279 ? 8.997 -3.155 -20.692 1.00 95.31 279 ASN A N 1
ATOM 2170 C CA . ASN A 1 279 ? 10.196 -2.311 -20.655 1.00 95.31 279 ASN A CA 1
ATOM 2171 C C . ASN A 1 279 ? 11.315 -2.943 -19.794 1.00 95.31 279 ASN A C 1
ATOM 2173 O O . ASN A 1 279 ? 12.008 -2.232 -19.064 1.00 95.31 279 ASN A O 1
ATOM 2177 N N . THR A 1 280 ? 11.498 -4.267 -19.868 1.00 96.00 280 THR A N 1
ATOM 2178 C CA . THR A 1 280 ? 12.447 -5.040 -19.033 1.00 96.00 280 THR A CA 1
ATOM 2179 C C . THR A 1 280 ? 13.885 -4.509 -19.104 1.00 96.00 280 THR A C 1
ATOM 2181 O O . THR A 1 280 ? 14.541 -4.349 -18.078 1.00 96.00 280 THR A O 1
ATOM 2184 N N . ASP A 1 281 ? 14.306 -4.120 -20.309 1.00 94.88 281 ASP A N 1
ATOM 2185 C CA . ASP A 1 281 ? 15.494 -3.326 -20.646 1.00 94.88 281 ASP A CA 1
ATOM 2186 C C . ASP A 1 281 ? 15.834 -2.205 -19.675 1.00 94.88 281 ASP A C 1
ATOM 2188 O O . ASP A 1 281 ? 16.870 -2.138 -19.009 1.00 94.88 281 ASP A O 1
ATOM 2192 N N . VAL A 1 282 ? 14.900 -1.263 -19.677 1.00 94.00 282 VAL A N 1
ATOM 2193 C CA . VAL A 1 282 ? 14.988 -0.003 -18.957 1.00 94.00 282 VAL A CA 1
ATOM 2194 C C . VAL A 1 282 ? 14.794 -0.247 -17.467 1.00 94.00 282 VAL A C 1
ATOM 2196 O O . VAL A 1 282 ? 15.439 0.409 -16.658 1.00 94.00 282 VAL A O 1
ATOM 2199 N N . TYR A 1 283 ? 13.961 -1.222 -17.099 1.00 93.56 283 TYR A N 1
ATOM 2200 C CA . TYR A 1 283 ? 13.768 -1.624 -15.712 1.00 93.56 283 TYR A CA 1
ATOM 2201 C C . TYR A 1 283 ? 15.071 -2.132 -15.082 1.00 93.56 283 TYR A C 1
ATOM 2203 O O . TYR A 1 283 ? 15.483 -1.598 -14.055 1.00 93.56 283 TYR A O 1
ATOM 2211 N N . LEU A 1 284 ? 15.756 -3.092 -15.717 1.00 92.94 284 LEU A N 1
ATOM 2212 C CA . LEU A 1 284 ? 17.000 -3.666 -15.190 1.00 92.94 284 LEU A CA 1
ATOM 2213 C C . LEU A 1 284 ? 18.107 -2.613 -15.055 1.00 92.94 284 LEU A C 1
ATOM 2215 O O . LEU A 1 284 ? 18.807 -2.581 -14.045 1.00 92.94 284 LEU A O 1
ATOM 2219 N N . LYS A 1 285 ? 18.231 -1.705 -16.031 1.00 91.12 285 LYS A N 1
ATOM 2220 C CA . LYS A 1 285 ? 19.134 -0.545 -15.925 1.00 91.12 285 LYS A CA 1
ATOM 2221 C C . LYS A 1 285 ? 18.723 0.392 -14.784 1.00 91.12 285 LYS A C 1
ATOM 2223 O O . LYS A 1 285 ? 19.566 0.838 -14.010 1.00 91.12 285 LYS A O 1
ATOM 2228 N N . GLY A 1 286 ? 17.422 0.640 -14.652 1.00 90.44 286 GLY A N 1
ATOM 2229 C CA . GLY A 1 286 ? 16.830 1.497 -13.630 1.00 90.44 286 GLY A CA 1
ATOM 2230 C C . GLY A 1 286 ? 17.052 1.018 -12.198 1.00 90.44 286 GLY A C 1
ATOM 2231 O O . GLY A 1 286 ? 17.123 1.855 -11.304 1.00 90.44 286 GLY A O 1
ATOM 2232 N N . LEU A 1 287 ? 17.237 -0.285 -11.958 1.00 90.38 287 LEU A N 1
ATOM 2233 C CA . LEU A 1 287 ? 17.507 -0.807 -10.610 1.00 90.38 287 LEU A CA 1
ATOM 2234 C C . LEU A 1 287 ? 18.728 -0.142 -9.958 1.00 90.38 287 LEU A C 1
ATOM 2236 O O . LEU A 1 287 ? 18.669 0.238 -8.791 1.00 90.38 287 LEU A O 1
ATOM 2240 N N . GLN A 1 288 ? 19.801 0.082 -10.724 1.00 86.62 288 GLN A N 1
ATOM 2241 C CA . GLN A 1 288 ? 21.007 0.753 -10.222 1.00 86.62 288 GLN A CA 1
ATOM 2242 C C . GLN A 1 288 ? 20.775 2.243 -9.944 1.00 86.62 288 GLN A C 1
ATOM 2244 O O . GLN A 1 288 ? 21.363 2.806 -9.021 1.00 86.62 288 GLN A O 1
ATOM 2249 N N . CYS A 1 289 ? 19.911 2.873 -10.740 1.00 87.12 289 CYS A N 1
ATOM 2250 C CA . CYS A 1 289 ? 19.509 4.262 -10.566 1.00 87.12 289 CYS A CA 1
ATOM 2251 C C . CYS A 1 289 ? 18.668 4.448 -9.292 1.00 87.12 289 CYS A C 1
ATOM 2253 O O . CYS A 1 289 ? 18.886 5.376 -8.516 1.00 87.12 289 CYS A O 1
ATOM 2255 N N . PHE A 1 290 ? 17.721 3.542 -9.035 1.00 84.81 290 PHE A N 1
ATOM 2256 C CA . PHE A 1 290 ? 16.790 3.673 -7.913 1.00 84.81 290 PHE A CA 1
ATOM 2257 C C . PHE A 1 290 ? 17.377 3.289 -6.554 1.00 84.81 290 PHE A C 1
ATOM 2259 O O . PHE A 1 290 ? 16.820 3.694 -5.530 1.00 84.81 290 PHE A O 1
ATOM 2266 N N . GLU A 1 291 ? 18.482 2.540 -6.528 1.00 84.62 291 GLU A N 1
ATOM 2267 C CA . GLU A 1 291 ? 19.210 2.231 -5.294 1.00 84.62 291 GLU A CA 1
ATOM 2268 C C . GLU A 1 291 ? 19.765 3.499 -4.624 1.00 84.62 291 GLU A C 1
ATOM 2270 O O . GLU A 1 291 ? 19.760 3.596 -3.399 1.00 84.62 291 GLU A O 1
ATOM 2275 N N . ASN A 1 292 ? 20.158 4.502 -5.418 1.00 83.25 292 ASN A N 1
ATOM 2276 C CA . ASN A 1 292 ? 20.707 5.773 -4.943 1.00 83.25 292 ASN A CA 1
ATOM 2277 C C . ASN A 1 292 ? 19.811 6.938 -5.375 1.00 83.25 292 ASN A C 1
ATOM 2279 O O . ASN A 1 292 ? 20.130 7.686 -6.295 1.00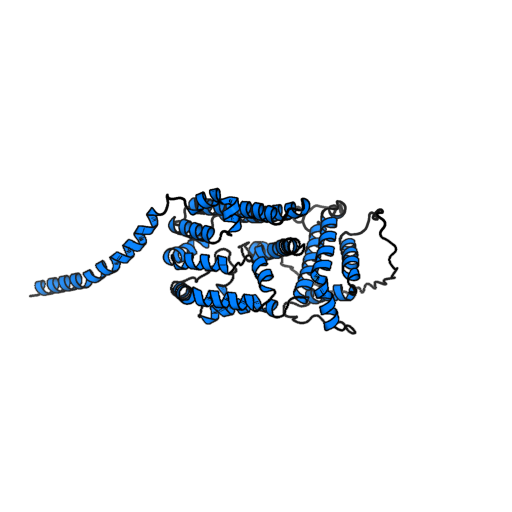 83.25 292 ASN A O 1
ATOM 2283 N N . HIS A 1 293 ? 18.659 7.099 -4.724 1.00 83.25 293 HIS A N 1
ATOM 2284 C CA . HIS A 1 293 ? 17.757 8.195 -5.069 1.00 83.25 293 HIS A CA 1
ATOM 2285 C C . HIS A 1 293 ? 18.307 9.567 -4.624 1.00 83.25 293 HIS A C 1
ATOM 2287 O O . HIS A 1 293 ? 18.879 9.689 -3.533 1.00 83.25 293 HIS A O 1
ATOM 2293 N N . PRO A 1 294 ? 18.083 10.645 -5.398 1.00 87.38 294 PRO A N 1
ATOM 2294 C CA . PRO A 1 294 ? 18.487 11.985 -4.986 1.00 87.38 294 PRO A CA 1
ATOM 2295 C C . PRO A 1 294 ? 17.741 12.425 -3.719 1.00 87.38 294 PRO A C 1
ATOM 2297 O O . PRO A 1 294 ? 16.597 12.038 -3.474 1.00 87.38 294 PRO A O 1
ATOM 2300 N N . HIS A 1 295 ? 18.359 13.297 -2.918 1.00 90.94 295 HIS A N 1
ATOM 2301 C CA . HIS A 1 295 ? 17.745 13.843 -1.699 1.00 90.94 295 HIS A CA 1
ATOM 2302 C C . HIS A 1 295 ? 16.363 14.473 -1.969 1.00 90.94 295 HIS A C 1
ATOM 2304 O O . HIS A 1 295 ? 15.441 14.344 -1.163 1.00 90.94 295 HIS A O 1
ATOM 2310 N N . GLN A 1 296 ? 16.197 15.112 -3.128 1.00 92.88 296 GLN A N 1
ATOM 2311 C CA . GLN A 1 296 ? 14.951 15.733 -3.575 1.00 92.88 296 GLN A CA 1
ATOM 2312 C C . GLN A 1 296 ? 13.791 14.729 -3.646 1.00 92.88 296 GLN A C 1
ATOM 2314 O O . GLN A 1 296 ? 12.684 15.064 -3.234 1.00 92.88 296 GLN A O 1
ATOM 2319 N N . VAL A 1 297 ? 14.043 13.482 -4.056 1.00 89.94 297 VAL A N 1
ATOM 2320 C CA . VAL A 1 297 ? 13.026 12.417 -4.050 1.00 89.94 297 VAL A CA 1
ATOM 2321 C C . VAL A 1 297 ? 12.574 12.122 -2.617 1.00 89.94 297 VAL A C 1
ATOM 2323 O O . VAL A 1 297 ? 11.375 12.109 -2.335 1.00 89.94 297 VAL A O 1
ATOM 2326 N N . GLY A 1 298 ? 13.510 12.018 -1.666 1.00 87.50 298 GLY A N 1
ATOM 2327 C CA . GLY A 1 298 ? 13.191 11.874 -0.238 1.00 87.50 298 GLY A CA 1
ATOM 2328 C C . GLY A 1 298 ? 12.354 13.037 0.323 1.00 87.50 298 GLY A C 1
ATOM 2329 O O . GLY A 1 298 ? 11.427 12.830 1.118 1.00 87.50 298 GLY A O 1
ATOM 2330 N N . VAL A 1 299 ? 12.605 14.266 -0.145 1.00 91.69 299 VAL A N 1
ATOM 2331 C CA . VAL A 1 299 ? 11.768 15.437 0.170 1.00 91.69 299 VAL A CA 1
ATOM 2332 C C . VAL A 1 299 ? 10.355 15.266 -0.397 1.00 91.69 299 VAL A C 1
ATOM 2334 O O . VAL A 1 299 ? 9.387 15.470 0.342 1.00 91.69 299 VAL A O 1
ATOM 2337 N N . CYS A 1 300 ? 10.209 14.838 -1.655 1.00 91.81 300 CYS A N 1
ATOM 2338 C CA . CYS A 1 300 ? 8.906 14.582 -2.278 1.00 91.81 300 CYS A CA 1
ATOM 2339 C C . CYS A 1 300 ? 8.098 13.516 -1.516 1.00 91.81 300 CYS A C 1
ATOM 2341 O O . CYS A 1 300 ? 6.896 13.698 -1.292 1.00 91.81 300 CYS A O 1
ATOM 2343 N N . HIS A 1 301 ? 8.735 12.435 -1.052 1.00 86.00 301 HIS A N 1
ATOM 2344 C CA . HIS A 1 301 ? 8.095 11.422 -0.200 1.00 86.00 301 HIS A CA 1
ATOM 2345 C C . HIS A 1 301 ? 7.649 11.998 1.150 1.00 86.00 301 HIS A C 1
ATOM 2347 O O . HIS A 1 301 ? 6.510 11.794 1.576 1.00 86.00 301 HIS A O 1
ATOM 2353 N N . SER A 1 302 ? 8.504 12.792 1.796 1.00 82.38 302 SER A N 1
ATOM 2354 C CA . SER A 1 302 ? 8.183 13.448 3.070 1.00 82.38 302 SER A CA 1
ATOM 2355 C C . SER A 1 302 ? 7.017 14.438 2.942 1.00 82.38 302 SER A C 1
ATOM 2357 O O . SER A 1 302 ? 6.183 14.563 3.845 1.00 82.38 302 SER A O 1
ATOM 2359 N N . VAL A 1 303 ? 6.935 15.161 1.820 1.00 87.50 303 VAL A N 1
ATOM 2360 C CA . VAL A 1 303 ? 5.815 16.061 1.506 1.00 87.50 303 VAL A CA 1
ATOM 2361 C C . VAL A 1 303 ? 4.527 15.271 1.285 1.00 87.50 303 VAL A C 1
ATOM 2363 O O . VAL A 1 303 ? 3.515 15.636 1.884 1.00 87.50 303 VAL A O 1
ATOM 2366 N N . LYS A 1 304 ? 4.563 14.168 0.521 1.00 87.62 304 LYS A N 1
ATOM 2367 C CA . LYS A 1 304 ? 3.414 13.260 0.351 1.00 87.62 304 LYS A CA 1
ATOM 2368 C C . LYS A 1 304 ? 2.898 12.778 1.703 1.00 87.62 304 LYS A C 1
ATOM 2370 O O . LYS A 1 304 ? 1.722 12.961 2.005 1.00 87.62 304 LYS A O 1
ATOM 2375 N N . TYR A 1 305 ? 3.778 12.222 2.533 1.00 77.25 305 TYR A N 1
ATOM 2376 C CA . TYR A 1 305 ? 3.418 11.666 3.837 1.00 77.25 305 TYR A CA 1
ATOM 2377 C C . TYR A 1 305 ? 2.745 12.709 4.741 1.00 77.25 305 TYR A C 1
ATOM 2379 O O . TYR A 1 305 ? 1.631 12.502 5.227 1.00 77.25 305 TYR A O 1
ATOM 2387 N N . ARG A 1 306 ? 3.361 13.889 4.895 1.00 78.25 306 ARG A N 1
ATOM 2388 C CA . ARG A 1 306 ? 2.765 14.996 5.665 1.00 78.25 306 ARG A CA 1
ATOM 2389 C C . ARG A 1 306 ? 1.457 15.495 5.053 1.00 78.25 306 ARG A C 1
ATOM 2391 O O . ARG A 1 306 ? 0.545 15.858 5.792 1.00 78.25 306 ARG A O 1
ATOM 2398 N N . GLY A 1 307 ? 1.361 15.520 3.726 1.00 82.12 307 GLY A N 1
ATOM 2399 C CA . GLY A 1 307 ? 0.151 15.890 2.998 1.00 82.12 307 GLY A CA 1
ATOM 2400 C C . GLY A 1 307 ? -1.010 14.949 3.309 1.00 82.12 307 GLY A C 1
ATOM 2401 O O . GLY A 1 307 ? -2.085 15.422 3.678 1.00 82.12 307 GLY A O 1
ATOM 2402 N N . VAL A 1 308 ? -0.784 13.635 3.245 1.00 78.25 308 VAL A N 1
ATOM 2403 C CA . VAL A 1 308 ? -1.788 12.611 3.580 1.00 78.25 308 VAL A CA 1
ATOM 2404 C C . VAL A 1 308 ? -2.231 12.746 5.036 1.00 78.25 308 VAL A C 1
ATOM 2406 O O . VAL A 1 308 ? -3.430 12.839 5.297 1.00 78.25 308 VAL A O 1
ATOM 2409 N N . LEU A 1 309 ? -1.282 12.857 5.974 1.00 72.44 309 LEU A N 1
ATOM 2410 C CA . LEU A 1 309 ? -1.575 13.043 7.400 1.00 72.44 309 LEU A CA 1
ATOM 2411 C C . LEU A 1 309 ? -2.437 14.279 7.664 1.00 72.44 309 LEU A C 1
ATOM 2413 O O . LEU A 1 309 ? -3.485 14.197 8.302 1.00 72.44 309 LEU A O 1
ATOM 2417 N N . LYS A 1 310 ? -2.020 15.431 7.130 1.00 78.81 310 LYS A N 1
ATOM 2418 C CA . LYS A 1 310 ? -2.746 16.696 7.285 1.00 78.81 310 LYS A CA 1
ATOM 2419 C C . LYS A 1 310 ? -4.146 16.620 6.675 1.00 78.81 310 LYS A C 1
ATOM 2421 O O . LYS A 1 310 ? -5.079 17.214 7.209 1.00 78.81 310 LYS A O 1
ATOM 2426 N N . THR A 1 311 ? -4.294 15.902 5.566 1.00 82.00 311 THR A N 1
ATOM 2427 C CA . THR A 1 311 ? -5.582 15.698 4.893 1.00 82.00 311 THR A CA 1
ATOM 2428 C C . THR A 1 311 ? -6.509 14.827 5.737 1.00 82.00 311 THR A C 1
ATOM 2430 O O . THR A 1 311 ? -7.662 15.196 5.940 1.00 82.00 311 THR A O 1
ATOM 2433 N N . ALA A 1 312 ? -6.005 13.728 6.303 1.00 73.62 312 ALA A N 1
ATOM 2434 C CA . ALA A 1 312 ? -6.767 12.860 7.204 1.00 73.62 312 ALA A CA 1
ATOM 2435 C C . ALA A 1 312 ? -7.212 13.588 8.485 1.00 73.62 312 ALA A C 1
ATOM 2437 O O . ALA A 1 312 ? -8.374 13.488 8.892 1.00 73.62 312 ALA A O 1
ATOM 2438 N N . GLN A 1 313 ? -6.318 14.382 9.081 1.00 71.69 313 GLN A N 1
ATOM 2439 C CA . GLN A 1 313 ? -6.636 15.211 10.243 1.00 71.69 313 GLN A CA 1
ATOM 2440 C C . GLN A 1 313 ? -7.761 16.207 9.924 1.00 71.69 313 GLN A C 1
ATOM 2442 O O . GLN A 1 313 ? -8.790 16.213 10.598 1.00 71.69 313 GLN A O 1
ATOM 2447 N N . LYS A 1 314 ? -7.619 16.986 8.843 1.00 79.94 314 LYS A N 1
ATOM 2448 C CA . LYS A 1 314 ? -8.647 17.944 8.406 1.00 79.94 314 LYS A CA 1
ATOM 2449 C C . LYS A 1 314 ? -9.979 17.278 8.090 1.00 79.94 314 LYS A C 1
ATOM 2451 O O . LYS A 1 314 ? -11.022 17.826 8.433 1.00 79.94 314 LYS A O 1
ATOM 2456 N N . ALA A 1 315 ? -9.955 16.119 7.434 1.00 76.81 315 ALA A N 1
ATOM 2457 C CA . ALA A 1 315 ? -11.166 15.378 7.108 1.00 76.81 315 ALA A CA 1
ATOM 2458 C C . ALA A 1 315 ? -11.946 14.987 8.364 1.00 76.81 315 ALA A C 1
ATOM 2460 O O . ALA A 1 315 ? -13.172 15.066 8.372 1.00 76.81 315 ALA A O 1
ATOM 2461 N N . THR A 1 316 ? -11.230 14.640 9.433 1.00 69.62 316 THR A N 1
ATOM 2462 C CA . THR A 1 316 ? -11.819 14.334 10.737 1.00 69.62 316 THR A CA 1
ATOM 2463 C C . THR A 1 316 ? -12.373 15.591 11.408 1.00 69.62 316 THR A C 1
ATOM 2465 O O . THR A 1 316 ? -13.553 15.634 11.750 1.00 69.62 316 THR A O 1
ATOM 2468 N N . GLU A 1 317 ? -11.551 16.636 11.548 1.00 73.62 317 GLU A N 1
ATOM 2469 C CA . GLU A 1 317 ? -11.915 17.892 12.224 1.00 73.62 317 GLU A CA 1
ATOM 2470 C C . GLU A 1 317 ? -13.115 18.585 11.565 1.00 73.62 317 GLU A C 1
ATOM 2472 O O . GLU A 1 317 ? -14.019 19.078 12.237 1.00 73.62 317 GLU A O 1
ATOM 2477 N N . LEU A 1 318 ? -13.140 18.592 10.233 1.00 84.00 318 LEU A N 1
ATOM 2478 C CA . LEU A 1 318 ? -14.153 19.273 9.431 1.00 84.00 318 LEU A CA 1
ATOM 2479 C C . LEU A 1 318 ? -15.258 18.331 8.940 1.00 84.00 318 LEU A C 1
ATOM 2481 O O . LEU A 1 318 ? -16.070 18.746 8.112 1.00 84.00 318 LEU A O 1
ATOM 2485 N N . LYS A 1 319 ? -15.275 17.076 9.411 1.00 83.38 319 LYS A N 1
ATOM 2486 C CA . LYS A 1 319 ? -16.259 16.042 9.046 1.00 83.38 319 LYS A CA 1
ATOM 2487 C C . LYS A 1 319 ? -16.490 15.958 7.531 1.00 83.38 319 LYS A C 1
ATOM 2489 O O . LYS A 1 319 ? -17.623 16.035 7.057 1.00 83.38 319 LYS A O 1
ATOM 2494 N N . TRP A 1 320 ? -15.410 15.866 6.756 1.00 88.81 320 TRP A N 1
ATOM 2495 C CA . TRP A 1 320 ? -15.502 15.790 5.298 1.00 88.81 320 TRP A CA 1
ATOM 2496 C C . TRP A 1 320 ? -16.266 14.545 4.848 1.00 88.81 320 TRP A C 1
ATOM 2498 O O . TRP A 1 320 ? -16.194 13.485 5.469 1.00 88.81 320 TRP A O 1
ATOM 2508 N N . SER A 1 321 ? -16.963 14.662 3.716 1.00 89.62 321 SER A N 1
ATOM 2509 C CA . SER A 1 321 ? -17.458 13.486 3.009 1.00 89.62 321 SER A CA 1
ATOM 2510 C C . SER A 1 321 ? -16.283 12.650 2.485 1.00 89.62 321 SER A C 1
ATOM 2512 O O . SER A 1 321 ? -15.204 13.184 2.214 1.00 89.62 321 SER A O 1
ATOM 2514 N N . SER A 1 322 ? -16.494 11.343 2.290 1.00 80.38 322 SER A N 1
ATOM 2515 C CA . SER A 1 322 ? -15.505 10.455 1.668 1.00 80.38 322 SER A CA 1
ATOM 2516 C C . SER A 1 322 ? -15.039 10.990 0.318 1.00 80.38 322 SER A C 1
ATOM 2518 O O . SER A 1 322 ? -13.845 10.994 0.056 1.00 80.38 322 SER A O 1
ATOM 2520 N N . GLU A 1 323 ? -15.951 11.506 -0.508 1.00 88.31 323 GLU A N 1
ATOM 2521 C CA . GLU A 1 323 ? -15.622 12.091 -1.811 1.00 88.31 323 GLU A CA 1
ATOM 2522 C C . GLU A 1 323 ? -14.641 13.263 -1.694 1.00 88.31 323 GLU A C 1
ATOM 2524 O O . GLU A 1 323 ? -13.606 13.262 -2.359 1.00 88.31 323 GLU A O 1
ATOM 2529 N N . LYS A 1 324 ? -14.908 14.218 -0.793 1.00 92.31 324 LYS A N 1
ATOM 2530 C CA . LYS A 1 324 ? -14.011 15.356 -0.563 1.00 92.31 324 LYS A CA 1
ATOM 2531 C C . LYS A 1 324 ? -12.652 14.904 -0.031 1.00 92.31 324 LYS A C 1
ATOM 2533 O O . LYS A 1 324 ? -11.622 15.404 -0.472 1.00 92.31 324 LYS A O 1
ATOM 2538 N N . TYR A 1 325 ? -12.638 13.950 0.898 1.00 86.88 325 TYR A N 1
ATOM 2539 C CA . TYR A 1 325 ? -11.394 13.366 1.394 1.00 86.88 325 TYR A CA 1
ATOM 2540 C C . TYR A 1 325 ? -10.579 12.719 0.267 1.00 86.88 325 TYR A C 1
ATOM 2542 O O . TYR A 1 325 ? -9.394 13.019 0.126 1.00 86.88 325 TYR A O 1
ATOM 2550 N N . PHE A 1 326 ? -11.217 11.901 -0.575 1.00 88.19 326 PHE A N 1
ATOM 2551 C CA . PHE A 1 326 ? -10.567 11.277 -1.726 1.00 88.19 326 PHE A CA 1
ATOM 2552 C C . PHE A 1 326 ? -10.032 12.312 -2.716 1.00 88.19 326 PHE A C 1
ATOM 2554 O O . PHE A 1 326 ? -8.897 12.179 -3.161 1.00 88.19 326 PHE A O 1
ATOM 2561 N N . GLN A 1 327 ? -10.795 13.362 -3.022 1.00 92.44 327 GLN A N 1
ATOM 2562 C CA . GLN A 1 327 ? -10.362 14.430 -3.925 1.00 92.44 327 GLN A CA 1
ATOM 2563 C C . GLN A 1 327 ? -9.082 15.128 -3.432 1.00 92.44 327 GLN A C 1
ATOM 2565 O O . GLN A 1 327 ? -8.161 15.371 -4.217 1.00 92.44 327 GLN A O 1
ATOM 2570 N N . GLU A 1 328 ? -9.003 15.419 -2.132 1.00 94.00 328 GLU A N 1
ATOM 2571 C CA . GLU A 1 328 ? -7.842 16.066 -1.511 1.00 94.00 328 GLU A CA 1
ATOM 2572 C C . GLU A 1 328 ? -6.628 15.125 -1.453 1.00 94.00 328 GLU A C 1
ATOM 2574 O O . GLU A 1 328 ? -5.511 15.534 -1.774 1.00 94.00 328 GLU A O 1
ATOM 2579 N N . ILE A 1 329 ? -6.839 13.842 -1.136 1.00 90.75 329 ILE A N 1
ATOM 2580 C CA . ILE A 1 329 ? -5.781 12.822 -1.195 1.00 90.75 329 ILE A CA 1
ATOM 2581 C C . ILE A 1 329 ? -5.256 12.653 -2.622 1.00 90.75 329 ILE A C 1
ATOM 2583 O O . ILE A 1 329 ? -4.040 12.618 -2.816 1.00 90.75 329 ILE A O 1
ATOM 2587 N N . CYS A 1 330 ? -6.134 12.621 -3.627 1.00 92.69 330 CYS A N 1
ATOM 2588 C CA . CYS A 1 330 ? -5.725 12.591 -5.029 1.00 92.69 330 CYS A CA 1
ATOM 2589 C C . CYS A 1 330 ? -4.846 13.799 -5.380 1.00 92.69 330 CYS A C 1
ATOM 2591 O O . CYS A 1 330 ? -3.819 13.630 -6.031 1.00 92.69 330 CYS A O 1
ATOM 2593 N N . GLY A 1 331 ? -5.171 14.990 -4.869 1.00 95.56 331 GLY A N 1
ATOM 2594 C CA . GLY A 1 331 ? -4.336 16.178 -5.053 1.00 95.56 331 GLY A CA 1
ATOM 2595 C C . GLY A 1 331 ? -2.938 16.037 -4.437 1.00 95.56 331 GLY A C 1
ATOM 2596 O O . GLY A 1 331 ? -1.955 16.476 -5.032 1.00 95.56 331 GLY A O 1
ATOM 2597 N N . VAL A 1 332 ? -2.816 15.394 -3.269 1.00 92.81 332 VAL A N 1
ATOM 2598 C CA . VAL A 1 332 ? -1.510 15.088 -2.651 1.00 92.81 332 VAL A CA 1
ATOM 2599 C C . VAL A 1 332 ? -0.717 14.079 -3.488 1.00 92.81 332 VAL A C 1
ATOM 2601 O O . VAL A 1 332 ? 0.488 14.253 -3.664 1.00 92.81 332 VAL A O 1
ATOM 2604 N N . ILE A 1 333 ? -1.377 13.043 -4.014 1.00 90.12 333 ILE A N 1
ATOM 2605 C CA . ILE A 1 333 ? -0.742 12.008 -4.844 1.00 90.12 333 ILE A CA 1
ATOM 2606 C C . ILE A 1 333 ? -0.216 12.607 -6.151 1.00 90.12 333 ILE A C 1
ATOM 2608 O O . ILE A 1 333 ? 0.949 12.402 -6.476 1.00 90.12 333 ILE A O 1
ATOM 2612 N N . VAL A 1 334 ? -1.034 13.383 -6.865 1.00 94.06 334 VAL A N 1
ATOM 2613 C CA . VAL A 1 334 ? -0.641 14.001 -8.143 1.00 94.06 334 VAL A CA 1
ATOM 2614 C C . VAL A 1 334 ? 0.554 14.939 -7.956 1.00 94.06 334 VAL A C 1
ATOM 2616 O O . VAL A 1 334 ? 1.540 14.820 -8.679 1.00 94.06 334 VAL A O 1
ATOM 2619 N N . LYS A 1 335 ? 0.536 15.787 -6.918 1.00 95.56 335 LYS A N 1
ATOM 2620 C CA . LYS A 1 335 ? 1.676 16.662 -6.582 1.00 95.56 335 LYS A CA 1
ATOM 2621 C C . LYS A 1 335 ? 2.946 15.890 -6.238 1.00 95.56 335 LYS A C 1
ATOM 2623 O O . LYS A 1 335 ? 4.046 16.350 -6.524 1.00 95.56 335 LYS A O 1
ATOM 2628 N N . HIS A 1 336 ? 2.812 14.737 -5.586 1.00 93.69 336 HIS A N 1
ATOM 2629 C CA . HIS A 1 336 ? 3.959 13.881 -5.312 1.00 93.69 336 HIS A CA 1
ATOM 2630 C C . HIS A 1 336 ? 4.554 13.311 -6.599 1.00 93.69 336 HIS A C 1
ATOM 2632 O O . HIS A 1 336 ? 5.770 13.350 -6.737 1.00 93.69 336 HIS A O 1
ATOM 2638 N N . ILE A 1 337 ? 3.719 12.821 -7.523 1.00 93.44 337 ILE A N 1
ATOM 2639 C CA . ILE A 1 337 ? 4.175 12.295 -8.817 1.00 93.44 337 ILE A CA 1
ATOM 2640 C C . ILE A 1 337 ? 4.939 13.378 -9.586 1.00 93.44 337 ILE A C 1
ATOM 2642 O O . ILE A 1 337 ? 6.027 13.110 -10.083 1.00 93.44 337 ILE A O 1
ATOM 2646 N N . GLU A 1 338 ? 4.408 14.600 -9.641 1.00 94.88 338 GLU A N 1
ATOM 2647 C CA . GLU A 1 338 ? 5.067 15.740 -10.290 1.00 94.88 338 GLU A CA 1
ATOM 2648 C C . GLU A 1 338 ? 6.439 16.042 -9.665 1.00 94.88 338 GLU A C 1
ATOM 2650 O O . GLU A 1 338 ? 7.450 16.021 -10.364 1.00 94.88 338 GLU A O 1
ATOM 2655 N N . CYS A 1 339 ? 6.486 16.224 -8.339 1.00 95.56 339 CYS A N 1
ATOM 2656 C CA . CYS A 1 339 ? 7.720 16.479 -7.588 1.00 95.56 339 CYS A CA 1
ATOM 2657 C C . CYS A 1 339 ? 8.767 15.377 -7.802 1.00 95.56 339 CYS A C 1
ATOM 2659 O O . CYS A 1 339 ? 9.937 15.660 -8.047 1.00 95.56 339 CYS A O 1
ATOM 2661 N N . ASP A 1 340 ? 8.349 14.115 -7.698 1.00 92.88 340 ASP A N 1
ATOM 2662 C CA . ASP A 1 340 ? 9.227 12.956 -7.824 1.00 92.88 340 ASP A CA 1
ATOM 2663 C C . ASP A 1 340 ? 9.794 12.856 -9.248 1.00 92.88 340 ASP A C 1
ATOM 2665 O O . ASP A 1 340 ? 11.006 12.751 -9.420 1.00 92.88 340 ASP A O 1
ATOM 2669 N N . LEU A 1 341 ? 8.954 12.980 -10.280 1.00 92.75 341 LEU A N 1
ATOM 2670 C CA . LEU A 1 341 ? 9.409 12.952 -11.672 1.00 92.75 341 LEU A CA 1
ATOM 2671 C C . LEU A 1 341 ? 10.328 14.124 -12.022 1.00 92.75 341 LEU A C 1
ATOM 2673 O O . LEU A 1 341 ? 11.298 13.924 -12.752 1.00 92.75 341 LEU A O 1
ATOM 2677 N N . GLU A 1 342 ? 10.058 15.324 -11.507 1.00 93.81 342 GLU A N 1
ATOM 2678 C CA . GLU A 1 342 ? 10.940 16.477 -11.687 1.00 93.81 342 GLU A CA 1
ATOM 2679 C C . GLU A 1 342 ? 12.298 16.249 -11.009 1.00 93.81 342 GLU A C 1
ATOM 2681 O O . GLU A 1 342 ? 13.342 16.469 -11.626 1.00 93.81 342 GLU A O 1
ATOM 2686 N N . ALA A 1 343 ? 12.297 15.736 -9.776 1.00 92.81 343 ALA A N 1
ATOM 2687 C CA . ALA A 1 343 ? 13.518 15.423 -9.044 1.00 92.81 343 ALA A CA 1
ATOM 2688 C C . ALA A 1 343 ? 14.383 14.388 -9.781 1.00 92.81 343 ALA A C 1
ATOM 2690 O O . ALA A 1 343 ? 15.599 14.557 -9.860 1.00 92.81 343 ALA A O 1
ATOM 2691 N N . TRP A 1 344 ? 13.768 13.354 -10.366 1.00 91.19 344 TRP A N 1
ATOM 2692 C CA . TRP A 1 344 ? 14.475 12.377 -11.197 1.00 91.19 344 TRP A CA 1
ATOM 2693 C C . TRP A 1 344 ? 14.963 12.965 -12.523 1.00 91.19 344 TRP A C 1
ATOM 2695 O O . TRP A 1 344 ? 16.085 12.686 -12.924 1.00 91.19 344 TRP A O 1
ATOM 2705 N N . ALA A 1 345 ? 14.172 13.810 -13.190 1.00 91.06 345 ALA A N 1
ATOM 2706 C CA . ALA A 1 345 ? 14.581 14.453 -14.442 1.00 91.06 345 ALA A CA 1
ATOM 2707 C C . ALA A 1 345 ? 15.767 15.420 -14.262 1.00 91.06 345 ALA A C 1
ATOM 2709 O O . ALA A 1 345 ? 16.549 15.633 -15.187 1.00 91.06 345 ALA A O 1
ATOM 2710 N N . GLN A 1 346 ? 15.902 16.018 -13.076 1.00 91.88 346 GLN A N 1
ATOM 2711 C CA . GLN A 1 346 ? 17.026 16.888 -12.724 1.00 91.88 346 GLN A CA 1
ATOM 2712 C C . GLN A 1 346 ? 18.247 16.111 -12.211 1.00 91.88 346 GLN A C 1
ATOM 2714 O O . GLN A 1 346 ? 19.330 16.693 -12.084 1.00 91.88 346 GLN A O 1
ATOM 2719 N N . TYR A 1 347 ? 18.095 14.819 -11.908 1.00 90.56 347 TYR A N 1
ATOM 2720 C CA . TYR A 1 347 ? 19.167 13.999 -11.367 1.00 90.56 347 TYR A CA 1
ATOM 2721 C C . TYR A 1 347 ? 20.153 13.605 -12.468 1.00 90.56 347 TYR A C 1
ATOM 2723 O O . TYR A 1 347 ? 19.823 12.875 -13.397 1.00 90.56 347 TYR A O 1
ATOM 2731 N N . LYS A 1 348 ? 21.379 14.125 -12.367 1.00 83.88 348 LYS A N 1
ATOM 2732 C CA . LYS A 1 348 ? 22.466 13.872 -13.318 1.00 83.88 348 LYS A CA 1
ATOM 2733 C C . LYS A 1 348 ? 23.397 12.799 -12.759 1.00 83.88 348 LYS A C 1
ATOM 2735 O O . LYS A 1 348 ? 24.448 13.126 -12.215 1.00 83.88 348 LYS A O 1
ATOM 2740 N N . ASP A 1 349 ? 22.979 11.546 -12.864 1.00 85.50 349 ASP A N 1
ATOM 2741 C CA . ASP A 1 349 ? 23.830 10.377 -12.635 1.00 85.50 349 ASP A CA 1
ATOM 2742 C C . ASP A 1 349 ? 23.931 9.599 -13.951 1.00 85.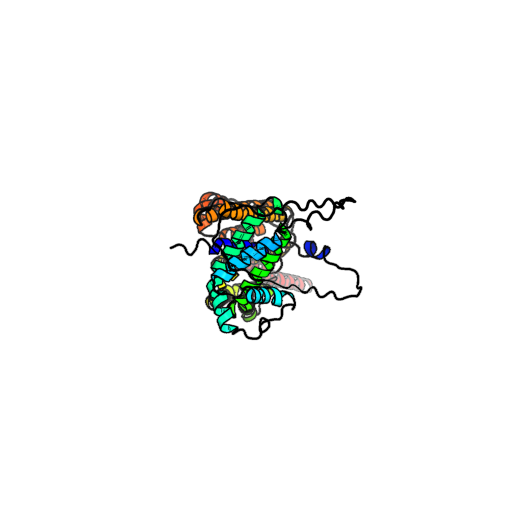50 349 ASP A C 1
ATOM 2744 O O . ASP A 1 349 ? 22.923 9.411 -14.633 1.00 85.50 349 ASP A O 1
ATOM 2748 N N . ASP A 1 350 ? 25.131 9.152 -14.318 1.00 80.38 350 ASP A N 1
ATOM 2749 C CA . ASP A 1 350 ? 25.368 8.415 -15.567 1.00 80.38 350 ASP A CA 1
ATOM 2750 C C . ASP A 1 350 ? 24.563 7.101 -15.635 1.00 80.38 350 ASP A C 1
ATOM 2752 O O . ASP A 1 350 ? 24.310 6.576 -16.720 1.00 80.38 350 ASP A O 1
ATOM 2756 N N . LYS A 1 351 ? 24.129 6.572 -14.483 1.00 82.06 351 LYS A N 1
ATOM 2757 C CA . LYS A 1 351 ? 23.273 5.382 -14.365 1.00 82.06 351 LYS A CA 1
ATOM 2758 C C . LYS A 1 351 ? 21.780 5.697 -14.495 1.00 82.06 351 LYS A C 1
ATOM 2760 O O . LYS A 1 351 ? 20.979 4.770 -14.590 1.00 82.06 351 LYS A O 1
ATOM 2765 N N . CYS A 1 352 ? 21.399 6.972 -14.486 1.00 85.88 352 CYS A N 1
ATOM 2766 C CA . CYS A 1 352 ? 20.021 7.456 -14.508 1.00 85.88 352 CYS A CA 1
ATOM 2767 C C . CYS A 1 352 ? 19.733 8.237 -15.796 1.00 85.88 352 CYS A C 1
ATOM 2769 O O . CYS A 1 352 ? 19.593 9.459 -15.785 1.00 85.88 352 CYS A O 1
ATOM 2771 N N . ASP A 1 353 ? 19.631 7.534 -16.924 1.00 90.50 353 ASP A N 1
ATOM 2772 C CA . ASP A 1 353 ? 19.238 8.165 -18.182 1.00 90.50 353 ASP A CA 1
ATOM 2773 C C . ASP A 1 353 ? 17.736 8.541 -18.223 1.00 90.50 353 ASP A C 1
ATOM 2775 O O . ASP A 1 353 ? 16.906 8.088 -17.425 1.00 90.50 353 ASP A O 1
ATOM 2779 N N . MET A 1 354 ? 17.358 9.369 -19.201 1.00 90.31 354 MET A N 1
ATOM 2780 C CA . MET A 1 354 ? 15.973 9.832 -19.363 1.00 90.31 354 MET A CA 1
ATOM 2781 C C . MET A 1 354 ? 14.970 8.712 -19.674 1.00 90.31 354 MET A C 1
ATOM 2783 O O . MET A 1 354 ? 13.773 8.892 -19.437 1.00 90.31 354 MET A O 1
ATOM 2787 N N . SER A 1 355 ? 15.416 7.557 -20.179 1.00 91.25 355 SER A N 1
ATOM 2788 C CA . SER A 1 355 ? 14.526 6.420 -20.425 1.00 91.25 355 SER A CA 1
ATOM 2789 C C . SER A 1 355 ? 14.015 5.824 -19.111 1.00 91.25 355 SER A C 1
ATOM 2791 O O . SER A 1 355 ? 12.839 5.465 -19.025 1.00 91.25 355 SER A O 1
ATOM 2793 N N . ILE A 1 356 ? 14.838 5.823 -18.054 1.00 91.00 356 ILE A N 1
ATOM 2794 C CA . ILE A 1 356 ? 14.448 5.381 -16.706 1.00 91.00 356 ILE A CA 1
ATOM 2795 C C . ILE A 1 356 ? 13.392 6.322 -16.116 1.00 91.00 356 ILE A C 1
ATOM 2797 O O . ILE A 1 356 ? 12.382 5.863 -15.573 1.00 91.00 356 ILE A O 1
ATOM 2801 N N . VAL A 1 357 ? 13.569 7.638 -16.278 1.00 90.75 357 VAL A N 1
ATOM 2802 C CA . VAL A 1 357 ? 12.574 8.642 -15.856 1.00 90.75 357 VAL A CA 1
ATOM 2803 C C . VAL A 1 357 ? 11.251 8.442 -16.599 1.00 90.75 357 VAL A C 1
ATOM 2805 O O . VAL A 1 357 ? 10.179 8.507 -15.993 1.00 90.75 357 VAL A O 1
ATOM 2808 N N . HIS A 1 358 ? 11.304 8.131 -17.897 1.00 91.50 358 HIS A N 1
ATOM 2809 C CA . HIS A 1 358 ? 10.110 7.842 -18.694 1.00 91.50 358 HIS A CA 1
ATOM 2810 C C . HIS A 1 358 ? 9.402 6.559 -18.260 1.00 91.50 358 HIS A C 1
ATOM 2812 O O . HIS A 1 358 ? 8.176 6.538 -18.148 1.00 91.50 358 HIS A O 1
ATOM 2818 N N . LEU A 1 359 ? 10.155 5.494 -17.965 1.00 91.50 359 LEU A N 1
ATOM 2819 C CA . LEU A 1 359 ? 9.595 4.270 -17.394 1.00 91.50 359 LEU A CA 1
ATOM 2820 C C . LEU A 1 359 ? 8.892 4.566 -16.066 1.00 91.50 359 LEU A C 1
ATOM 2822 O O . LEU A 1 359 ? 7.757 4.138 -15.862 1.00 91.50 359 LEU A O 1
ATOM 2826 N N . LYS A 1 360 ? 9.532 5.344 -15.189 1.00 91.25 360 LYS A N 1
ATOM 2827 C CA . LYS A 1 360 ? 8.958 5.748 -13.904 1.00 91.25 360 LYS A CA 1
ATOM 2828 C C . LYS A 1 360 ? 7.679 6.568 -14.079 1.00 91.25 360 LYS A C 1
ATOM 2830 O O . LYS A 1 360 ? 6.704 6.331 -13.370 1.00 91.25 360 LYS A O 1
ATOM 2835 N N . ARG A 1 361 ? 7.643 7.480 -15.054 1.00 93.12 361 ARG A N 1
ATOM 2836 C CA . ARG A 1 361 ? 6.435 8.231 -15.421 1.00 93.12 361 ARG A CA 1
ATOM 2837 C C . ARG A 1 361 ? 5.315 7.304 -15.876 1.00 93.12 361 ARG A C 1
ATOM 2839 O O . ARG A 1 361 ? 4.230 7.368 -15.308 1.00 93.12 361 ARG A O 1
ATOM 2846 N N . LYS A 1 362 ? 5.580 6.414 -16.840 1.00 91.94 362 LYS A N 1
ATOM 2847 C CA . LYS A 1 362 ? 4.603 5.413 -17.306 1.00 91.94 362 LYS A CA 1
ATOM 2848 C C . LYS A 1 362 ? 4.063 4.581 -16.146 1.00 91.94 362 LYS A C 1
ATOM 2850 O O . LYS A 1 362 ? 2.856 4.369 -16.059 1.00 91.94 362 LYS A O 1
ATOM 2855 N N . LEU A 1 363 ? 4.948 4.149 -15.247 1.00 91.25 363 LEU A N 1
ATOM 2856 C CA . LEU A 1 363 ? 4.5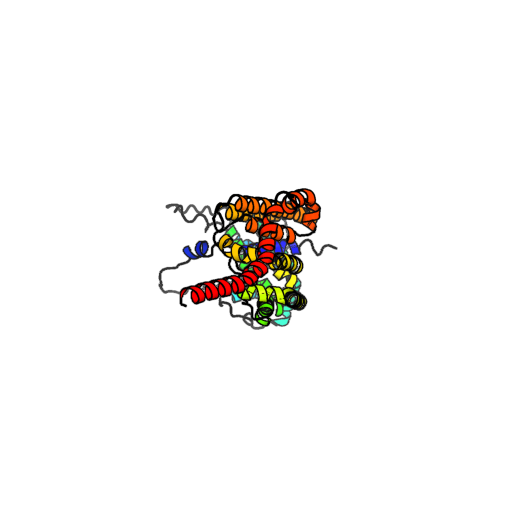73 3.385 -14.066 1.00 91.25 363 LEU A CA 1
ATOM 2857 C C . LEU A 1 363 ? 3.642 4.199 -13.161 1.00 91.25 363 LEU A C 1
ATOM 2859 O O . LEU A 1 363 ? 2.525 3.755 -12.917 1.00 91.25 363 LEU A O 1
ATOM 2863 N N . HIS A 1 364 ? 4.042 5.400 -12.732 1.00 90.31 364 HIS A N 1
ATOM 2864 C CA . HIS A 1 364 ? 3.202 6.271 -11.899 1.00 90.31 364 HIS A CA 1
ATOM 2865 C C . HIS A 1 364 ? 1.830 6.508 -12.520 1.00 90.31 364 HIS A C 1
ATOM 2867 O O . HIS A 1 364 ? 0.825 6.301 -11.850 1.00 90.31 364 HIS A O 1
ATOM 2873 N N . CYS A 1 365 ? 1.788 6.857 -13.806 1.00 91.50 365 CYS A N 1
ATOM 2874 C CA . CYS A 1 365 ? 0.555 7.096 -14.550 1.00 91.50 365 CYS A CA 1
ATOM 2875 C C . CYS A 1 365 ? -0.352 5.861 -14.608 1.00 91.50 365 CYS A C 1
ATOM 2877 O O . CYS A 1 365 ? -1.554 5.980 -14.405 1.00 91.50 365 CYS A O 1
ATOM 2879 N N . SER A 1 366 ? 0.213 4.663 -14.793 1.00 89.00 366 SER A N 1
ATOM 2880 C CA . SER A 1 366 ? -0.561 3.411 -14.777 1.00 89.00 366 SER A CA 1
ATOM 2881 C C . SER A 1 366 ? -1.130 3.051 -13.399 1.00 89.00 366 SER A C 1
ATOM 2883 O O . SER A 1 366 ? -2.119 2.316 -13.314 1.00 89.00 366 SER A O 1
ATOM 2885 N N . LEU A 1 367 ? -0.504 3.568 -12.334 1.00 89.44 367 LEU A N 1
ATOM 2886 C CA . LEU A 1 367 ? -0.866 3.319 -10.942 1.00 89.44 367 LEU A CA 1
ATOM 2887 C C . LEU A 1 367 ? -1.808 4.385 -10.361 1.00 89.44 367 LEU A C 1
ATOM 2889 O O . LEU A 1 367 ? -2.262 4.248 -9.222 1.00 89.44 367 LEU A O 1
ATOM 2893 N N . VAL A 1 368 ? -2.122 5.449 -11.108 1.00 88.12 368 VAL A N 1
ATOM 2894 C CA . VAL A 1 368 ? -3.082 6.453 -10.643 1.00 88.12 368 VAL A CA 1
ATOM 2895 C C . VAL A 1 368 ? -4.474 5.828 -10.570 1.00 88.12 368 VAL A C 1
ATOM 2897 O O . VAL A 1 368 ? -4.980 5.222 -11.513 1.00 88.12 368 VAL A O 1
ATOM 2900 N N . HIS A 1 369 ? -5.127 5.983 -9.420 1.00 86.38 369 HIS A N 1
ATOM 2901 C CA . HIS A 1 369 ? -6.482 5.484 -9.238 1.00 86.38 369 HIS A CA 1
ATOM 2902 C C . HIS A 1 369 ? -7.463 6.235 -10.156 1.00 86.38 369 HIS A C 1
ATOM 2904 O O . HIS A 1 369 ? -7.438 7.466 -10.217 1.00 86.38 369 HIS A O 1
ATOM 2910 N N . LYS A 1 370 ? -8.409 5.524 -10.787 1.00 87.31 370 LYS A N 1
ATOM 2911 C CA . LYS A 1 370 ? -9.385 6.100 -11.743 1.00 87.31 370 LYS A CA 1
ATOM 2912 C C . LYS A 1 370 ? -10.163 7.300 -11.199 1.00 87.31 370 LYS A C 1
ATOM 2914 O O . LYS A 1 370 ? -10.560 8.194 -11.938 1.00 87.31 370 LYS A O 1
ATOM 2919 N N . GLN A 1 371 ? -10.428 7.319 -9.894 1.00 85.50 371 GLN A N 1
ATOM 2920 C CA . GLN A 1 371 ? -11.093 8.464 -9.266 1.00 85.50 371 GLN A CA 1
ATOM 2921 C C . GLN A 1 371 ? -10.211 9.721 -9.286 1.00 85.50 371 GLN A C 1
ATOM 2923 O O . GLN A 1 371 ? -10.726 10.812 -9.511 1.00 85.50 371 GLN A O 1
ATOM 2928 N N . CYS A 1 372 ? -8.897 9.571 -9.106 1.00 90.44 372 CYS A N 1
ATOM 2929 C CA . CYS A 1 372 ? -7.961 10.682 -9.208 1.00 90.44 372 CYS A CA 1
ATOM 2930 C C . CYS A 1 372 ? -7.890 11.205 -10.643 1.00 90.44 372 CYS A C 1
ATOM 2932 O O . CYS A 1 372 ? -7.961 12.418 -10.819 1.00 90.44 372 CYS A O 1
ATOM 2934 N N . GLU A 1 373 ? -7.878 10.312 -11.643 1.00 90.81 373 GLU A N 1
ATOM 2935 C CA . GLU A 1 373 ? -7.961 10.675 -13.070 1.00 90.81 373 GLU A CA 1
ATOM 2936 C C . GLU A 1 373 ? -9.192 11.534 -13.375 1.00 90.81 373 GLU A C 1
ATOM 2938 O O . GLU A 1 373 ? -9.093 12.504 -14.112 1.00 90.81 373 GLU A O 1
ATOM 2943 N N . LYS A 1 374 ? -10.346 11.240 -12.763 1.00 91.81 374 LYS A N 1
ATOM 2944 C CA . LYS A 1 374 ? -11.564 12.047 -12.950 1.00 91.81 374 LYS A CA 1
ATOM 2945 C C . LYS A 1 374 ? -11.475 13.434 -12.317 1.00 91.81 374 LYS A C 1
ATOM 2947 O O . LYS A 1 374 ? -11.994 14.390 -12.874 1.00 91.81 374 LYS A O 1
ATOM 2952 N N . THR A 1 375 ? -10.889 13.535 -11.124 1.00 92.88 375 THR A N 1
ATOM 2953 C CA . THR A 1 375 ? -10.875 14.790 -10.346 1.00 92.88 375 THR A CA 1
ATOM 2954 C C . THR A 1 375 ? -9.706 15.719 -10.669 1.00 92.88 375 THR A C 1
ATOM 2956 O O . THR A 1 375 ? -9.798 16.911 -10.397 1.00 92.88 375 THR A O 1
ATOM 2959 N N . HIS A 1 376 ? -8.616 15.181 -11.222 1.00 93.94 376 HIS A N 1
ATOM 2960 C CA . HIS A 1 376 ? -7.377 15.900 -11.547 1.00 93.94 376 HIS A CA 1
ATOM 2961 C C . HIS A 1 376 ? -6.918 15.579 -12.978 1.00 93.94 376 HIS A C 1
ATOM 2963 O O . HIS A 1 376 ? -5.719 15.452 -13.233 1.00 93.94 376 HIS A O 1
ATOM 2969 N N . SER A 1 377 ? -7.875 15.409 -13.899 1.00 93.38 377 SER A N 1
ATOM 2970 C CA . SER A 1 377 ? -7.643 14.968 -15.283 1.00 93.38 377 SER A CA 1
ATOM 2971 C C . SER A 1 377 ? -6.571 15.784 -15.983 1.00 93.38 377 SER A C 1
ATOM 2973 O O . SER A 1 377 ? -5.639 15.211 -16.530 1.00 93.38 377 SER A O 1
ATOM 2975 N N . ASP A 1 378 ? -6.668 17.110 -15.918 1.00 93.06 378 ASP A N 1
ATOM 2976 C CA . ASP A 1 378 ? -5.807 18.010 -16.687 1.00 93.06 378 ASP A CA 1
ATOM 2977 C C . ASP A 1 378 ? -4.354 17.926 -16.213 1.00 93.06 378 ASP A C 1
ATOM 2979 O O . ASP A 1 378 ? -3.426 17.853 -17.018 1.00 93.06 378 ASP A O 1
ATOM 2983 N N . THR A 1 379 ? -4.147 17.874 -14.893 1.00 92.81 379 THR A N 1
ATOM 2984 C CA . THR A 1 379 ? -2.810 17.736 -14.309 1.00 92.81 379 THR A CA 1
ATOM 2985 C C . THR A 1 379 ? -2.223 16.363 -14.616 1.00 92.81 379 THR A C 1
ATOM 2987 O O . THR A 1 379 ? -1.083 16.278 -15.066 1.00 92.81 379 THR A O 1
ATOM 2990 N N . ILE A 1 380 ? -2.999 15.290 -14.441 1.00 92.75 380 ILE A N 1
ATOM 2991 C CA . ILE A 1 380 ? -2.546 13.929 -14.754 1.00 92.75 380 ILE A CA 1
ATOM 2992 C C . ILE A 1 380 ? -2.214 13.813 -16.243 1.00 92.75 380 ILE A C 1
ATOM 2994 O O . ILE A 1 380 ? -1.135 13.337 -16.574 1.00 92.75 380 ILE A O 1
ATOM 2998 N N . TYR A 1 381 ? -3.067 14.324 -17.130 1.00 92.75 381 TYR A N 1
ATOM 2999 C CA . TYR A 1 381 ? -2.823 14.359 -18.571 1.00 92.75 381 TYR A CA 1
ATOM 3000 C C . TYR A 1 381 ? -1.532 15.119 -18.902 1.00 92.75 381 TYR A C 1
ATOM 3002 O O . TYR A 1 381 ? -0.698 14.623 -19.651 1.00 92.75 381 TYR A O 1
ATOM 3010 N N . SER A 1 382 ? -1.297 16.280 -18.278 1.00 92.81 382 SER A N 1
ATOM 3011 C CA . SER A 1 382 ? -0.064 17.051 -18.500 1.00 92.81 382 SER A CA 1
ATOM 3012 C C . SER A 1 382 ? 1.210 16.312 -18.066 1.00 92.81 382 SER A C 1
ATOM 3014 O O . SER A 1 382 ? 2.249 16.441 -18.716 1.00 92.81 382 SER A O 1
ATOM 3016 N N . ILE A 1 383 ? 1.127 15.507 -17.001 1.00 92.25 383 ILE A N 1
ATOM 3017 C CA . ILE A 1 383 ? 2.237 14.690 -16.502 1.00 92.25 383 ILE A CA 1
ATOM 3018 C C . ILE A 1 383 ? 2.436 13.459 -17.395 1.00 92.25 383 ILE A C 1
ATOM 3020 O O . ILE A 1 383 ? 3.572 13.126 -17.730 1.00 92.25 383 ILE A O 1
ATOM 3024 N N . CYS A 1 384 ? 1.348 12.782 -17.763 1.00 89.81 384 CYS A N 1
ATOM 3025 C CA . CYS A 1 384 ? 1.363 11.455 -18.376 1.00 89.81 384 CYS A CA 1
ATOM 3026 C C . CYS A 1 384 ? 1.495 11.476 -19.900 1.00 89.81 384 CYS A C 1
ATOM 3028 O O . CYS A 1 384 ? 2.261 10.679 -20.437 1.00 89.81 384 CYS A O 1
ATOM 3030 N N . ASP A 1 385 ? 0.832 12.415 -20.574 1.00 82.62 385 ASP A N 1
ATOM 3031 C CA . ASP A 1 385 ? 0.732 12.475 -22.037 1.00 82.62 385 ASP A CA 1
ATOM 3032 C C . ASP A 1 385 ? 1.620 13.561 -22.654 1.00 82.62 385 ASP A C 1
ATOM 3034 O O . ASP A 1 385 ? 1.398 13.967 -23.789 1.00 82.62 385 ASP A O 1
ATOM 3038 N N . SER A 1 386 ? 2.640 14.049 -21.935 1.00 67.75 386 SER A N 1
ATOM 3039 C CA . SER A 1 386 ? 3.566 15.059 -22.464 1.00 67.75 386 SER A CA 1
ATOM 3040 C C . SER A 1 386 ? 4.250 14.544 -23.751 1.00 67.75 386 SER A C 1
ATOM 3042 O O . SER A 1 386 ? 5.156 13.705 -23.669 1.00 67.75 386 SER A O 1
ATOM 3044 N N . PRO A 1 387 ? 3.865 15.041 -24.949 1.00 50.88 387 PRO A N 1
ATOM 3045 C CA . PRO A 1 387 ? 4.225 14.435 -26.237 1.00 50.88 387 PRO A CA 1
ATOM 3046 C C . PRO A 1 387 ? 5.689 14.687 -26.639 1.00 50.88 387 PRO A C 1
ATOM 3048 O O . PRO A 1 387 ? 6.143 14.256 -27.695 1.00 50.88 387 PRO A O 1
ATOM 3051 N N . GLY A 1 388 ? 6.465 15.370 -25.793 1.00 51.81 388 GLY A N 1
ATOM 3052 C CA . GLY A 1 388 ? 7.863 15.711 -26.049 1.00 51.81 388 GLY A CA 1
ATOM 3053 C C . GLY A 1 388 ? 8.880 14.592 -25.792 1.00 51.81 388 GLY A C 1
ATOM 3054 O O . GLY A 1 388 ? 10.073 14.861 -25.893 1.00 51.81 388 GLY A O 1
ATOM 3055 N N . GLN A 1 389 ? 8.468 13.371 -25.422 1.00 50.75 389 GLN A N 1
ATOM 3056 C CA . GLN A 1 389 ? 9.403 12.333 -24.941 1.00 50.75 389 GLN A CA 1
ATOM 3057 C C . GLN A 1 389 ? 9.325 10.962 -25.634 1.00 50.75 389 GLN A C 1
ATOM 3059 O O . GLN A 1 389 ? 10.164 10.107 -25.357 1.00 50.75 389 GLN A O 1
ATOM 3064 N N . GLU A 1 390 ? 8.410 10.736 -26.583 1.00 50.09 390 GLU A N 1
ATOM 3065 C CA . GLU A 1 390 ? 8.354 9.455 -27.318 1.00 50.09 390 GLU A CA 1
ATOM 3066 C C . GLU A 1 390 ? 9.543 9.230 -28.272 1.00 50.09 390 GLU A C 1
ATOM 3068 O O . GLU A 1 390 ? 9.848 8.090 -28.624 1.00 50.09 390 GLU A O 1
ATOM 3073 N N . PHE A 1 391 ? 10.280 10.284 -28.636 1.00 45.47 391 PHE A N 1
ATOM 3074 C CA . PHE A 1 391 ? 11.341 10.213 -29.648 1.00 45.47 391 PHE A CA 1
ATOM 3075 C C . PHE A 1 391 ? 12.636 9.503 -29.218 1.00 45.47 391 PHE A C 1
ATOM 3077 O O . PHE A 1 391 ? 13.436 9.170 -30.084 1.00 45.47 391 PHE A O 1
ATOM 3084 N N . LEU A 1 392 ? 12.861 9.224 -27.928 1.00 48.28 392 LEU A N 1
ATOM 3085 C CA . LEU A 1 392 ? 14.140 8.655 -27.458 1.00 48.28 392 LEU A CA 1
ATOM 3086 C C . LEU A 1 392 ? 14.129 7.136 -27.213 1.00 48.28 392 LEU A C 1
ATOM 3088 O O . LEU A 1 392 ? 15.177 6.560 -26.935 1.00 48.28 392 LEU A O 1
ATOM 3092 N N . ILE A 1 393 ? 12.980 6.460 -27.325 1.00 46.91 393 ILE A N 1
ATOM 3093 C CA . ILE A 1 393 ? 12.897 5.004 -27.074 1.00 46.91 393 ILE A CA 1
ATOM 3094 C C . ILE A 1 393 ? 12.997 4.189 -28.372 1.00 46.91 393 ILE A C 1
ATOM 3096 O O . ILE A 1 393 ? 13.464 3.044 -28.345 1.00 46.91 393 ILE A O 1
ATOM 3100 N N . ALA A 1 394 ? 12.636 4.789 -29.514 1.00 43.62 394 ALA A N 1
ATOM 3101 C CA . ALA A 1 394 ? 12.618 4.131 -30.822 1.00 43.62 394 ALA A CA 1
ATOM 3102 C C . ALA A 1 394 ? 13.992 3.580 -31.259 1.00 43.62 394 ALA A C 1
ATOM 3104 O O . ALA A 1 394 ? 14.048 2.538 -31.917 1.00 43.62 394 ALA A O 1
ATOM 3105 N N . ASP A 1 395 ? 15.098 4.186 -30.819 1.00 44.78 395 ASP A N 1
ATOM 3106 C CA . ASP A 1 395 ? 16.441 3.732 -31.201 1.00 44.78 395 ASP A CA 1
ATOM 3107 C C . ASP A 1 395 ? 16.851 2.410 -30.533 1.00 44.78 395 ASP A C 1
ATOM 3109 O O . ASP A 1 395 ? 17.601 1.624 -31.115 1.00 44.78 395 ASP A O 1
ATOM 3113 N N . SER A 1 396 ? 16.310 2.067 -29.360 1.00 45.91 396 SER A N 1
ATOM 3114 C CA . SER A 1 396 ? 16.670 0.807 -28.681 1.00 45.91 396 SER A CA 1
ATOM 3115 C C . SER A 1 396 ? 16.065 -0.437 -29.355 1.00 45.91 396 SER A C 1
ATOM 3117 O O . SER A 1 396 ? 16.711 -1.486 -29.439 1.00 45.91 396 SER A O 1
ATOM 3119 N N . ALA A 1 397 ? 14.856 -0.312 -29.914 1.00 44.09 397 ALA A N 1
ATOM 3120 C CA . ALA A 1 397 ? 14.201 -1.370 -30.683 1.00 44.09 397 ALA A CA 1
ATOM 3121 C C . ALA A 1 397 ? 14.790 -1.497 -32.101 1.00 44.09 397 ALA A C 1
ATOM 3123 O O . ALA A 1 397 ? 14.989 -2.614 -32.586 1.00 44.09 397 ALA A O 1
ATOM 3124 N N . ALA A 1 398 ? 15.160 -0.378 -32.736 1.00 45.00 398 ALA A N 1
ATOM 3125 C CA . ALA A 1 398 ? 15.869 -0.371 -34.019 1.00 45.00 398 ALA A CA 1
ATOM 3126 C C . ALA A 1 398 ? 17.283 -0.987 -33.919 1.00 45.00 398 ALA A C 1
ATOM 3128 O O . ALA A 1 398 ? 17.734 -1.684 -34.834 1.00 45.00 398 ALA A O 1
ATOM 3129 N N . THR A 1 399 ? 17.954 -0.837 -32.772 1.00 44.72 399 THR A N 1
ATOM 3130 C CA . THR A 1 399 ? 19.241 -1.501 -32.501 1.00 44.72 399 THR A CA 1
ATOM 3131 C C . THR A 1 399 ? 19.076 -3.024 -32.335 1.00 44.72 399 THR A C 1
ATOM 3133 O O . THR A 1 399 ? 19.914 -3.799 -32.790 1.00 44.72 399 THR A O 1
ATOM 3136 N N . ARG A 1 400 ? 17.953 -3.502 -31.776 1.00 45.84 400 ARG A N 1
ATOM 3137 C CA . ARG A 1 400 ? 17.637 -4.946 -31.712 1.00 45.84 400 ARG A CA 1
ATOM 3138 C C . ARG A 1 400 ? 17.272 -5.554 -33.066 1.00 45.84 400 ARG A C 1
ATOM 3140 O O . ARG A 1 400 ? 17.640 -6.696 -33.325 1.00 45.84 400 ARG A O 1
ATOM 3147 N N . ALA A 1 401 ? 16.581 -4.812 -33.931 1.00 42.88 401 ALA A N 1
ATOM 3148 C CA . ALA A 1 401 ? 16.229 -5.282 -35.273 1.00 42.88 401 ALA A CA 1
ATOM 3149 C C . ALA A 1 401 ? 17.439 -5.350 -36.231 1.00 42.88 401 ALA A C 1
ATOM 3151 O O . ALA A 1 401 ? 17.381 -6.049 -37.240 1.00 42.88 401 ALA A O 1
ATOM 3152 N N . SER A 1 402 ? 18.549 -4.676 -35.909 1.00 39.47 402 SER A N 1
ATOM 3153 C CA . SER A 1 402 ? 19.776 -4.657 -36.721 1.00 39.47 402 SER A CA 1
ATOM 3154 C C . SER A 1 402 ? 20.871 -5.628 -36.247 1.00 39.47 402 SER A C 1
ATOM 3156 O O . SER A 1 402 ? 21.763 -5.960 -37.031 1.00 39.47 402 SER A O 1
ATOM 3158 N N . LEU A 1 403 ? 20.783 -6.186 -35.032 1.00 35.84 403 LEU A N 1
ATOM 3159 C CA . LEU A 1 403 ? 21.729 -7.208 -34.556 1.00 35.84 403 LEU A CA 1
ATOM 3160 C C . LEU A 1 403 ? 21.731 -8.529 -35.363 1.00 35.84 403 LEU A C 1
ATOM 3162 O O . LEU A 1 403 ? 22.819 -9.074 -35.573 1.00 35.84 403 LEU A O 1
ATOM 3166 N N . PRO A 1 404 ? 20.595 -9.048 -35.880 1.00 42.91 404 PRO A N 1
ATOM 3167 C CA . PRO A 1 404 ? 20.614 -10.242 -36.726 1.00 42.91 404 PRO A CA 1
ATOM 3168 C C . PRO A 1 404 ? 21.361 -10.003 -38.043 1.00 42.91 404 PRO A C 1
ATOM 3170 O O . PRO A 1 404 ? 22.059 -10.895 -38.514 1.00 42.91 404 PRO A O 1
ATOM 3173 N N . ALA A 1 405 ? 21.288 -8.790 -38.605 1.00 41.56 405 ALA A N 1
ATOM 3174 C CA . ALA A 1 405 ? 21.961 -8.455 -39.860 1.00 41.56 405 ALA A CA 1
ATOM 3175 C C . ALA A 1 405 ? 23.490 -8.365 -39.693 1.00 41.56 405 ALA A C 1
ATOM 3177 O O . ALA A 1 405 ? 24.236 -8.849 -40.547 1.00 41.56 405 ALA A O 1
ATOM 3178 N N . VAL A 1 406 ? 23.970 -7.830 -38.564 1.00 39.97 406 VAL A N 1
ATOM 3179 C CA . VAL A 1 406 ? 25.411 -7.739 -38.267 1.00 39.97 406 VAL A CA 1
ATOM 3180 C C . VAL A 1 406 ? 26.006 -9.117 -37.943 1.00 39.97 406 VAL A C 1
ATOM 3182 O O . VAL A 1 406 ? 27.108 -9.428 -38.395 1.00 39.97 406 VAL A O 1
ATOM 3185 N N . LEU A 1 407 ? 25.266 -9.998 -37.261 1.00 37.88 407 LEU A N 1
ATOM 3186 C CA . LEU A 1 407 ? 25.732 -11.359 -36.956 1.00 37.88 407 LEU A CA 1
ATOM 3187 C C . LEU A 1 407 ? 25.686 -12.310 -38.166 1.00 37.88 407 LEU A C 1
ATOM 3189 O O . LEU A 1 407 ? 26.497 -13.231 -38.238 1.00 37.88 407 LEU A O 1
ATOM 3193 N N . THR A 1 408 ? 24.836 -12.058 -39.169 1.00 43.84 408 THR A N 1
ATOM 3194 C CA . THR A 1 408 ? 24.876 -12.801 -40.446 1.00 43.84 408 THR A CA 1
ATOM 3195 C C . THR A 1 408 ? 26.006 -12.373 -41.391 1.00 43.84 408 THR A C 1
ATOM 3197 O O . THR A 1 408 ? 26.323 -13.110 -42.323 1.00 43.84 408 THR A O 1
ATOM 3200 N N . ALA A 1 409 ? 26.658 -11.228 -41.154 1.00 37.38 409 ALA A N 1
ATOM 3201 C CA . ALA A 1 409 ? 27.796 -10.761 -41.956 1.00 37.38 409 ALA A CA 1
ATOM 3202 C C . ALA A 1 409 ? 29.161 -11.293 -41.461 1.00 37.38 409 ALA A C 1
ATOM 3204 O O . ALA A 1 409 ? 30.132 -11.336 -42.220 1.00 37.38 409 ALA A O 1
ATOM 3205 N N . TYR A 1 410 ? 29.242 -11.762 -40.211 1.00 38.28 410 TYR A N 1
ATOM 3206 C CA . TYR A 1 410 ? 30.474 -12.292 -39.610 1.00 38.28 410 TYR A CA 1
ATOM 3207 C C . TYR A 1 410 ? 31.022 -13.590 -40.247 1.00 38.28 410 TYR A C 1
ATOM 3209 O O . TYR A 1 410 ? 32.243 -13.689 -40.403 1.00 38.28 410 TYR A O 1
ATOM 3217 N N . PRO A 1 411 ? 30.197 -14.566 -40.689 1.00 43.59 411 PRO A N 1
ATOM 3218 C CA . PRO A 1 411 ? 30.696 -15.766 -41.366 1.00 43.59 411 PRO A CA 1
ATOM 3219 C C . PRO A 1 411 ? 31.368 -15.454 -42.709 1.00 43.59 411 PRO A C 1
ATOM 3221 O O . PRO A 1 411 ? 32.342 -16.112 -43.076 1.00 43.59 411 PRO A O 1
ATOM 3224 N N . LEU A 1 412 ? 30.883 -14.427 -43.421 1.00 42.78 412 LEU A N 1
ATOM 3225 C CA . LEU A 1 412 ? 31.435 -13.973 -44.702 1.00 42.78 412 LEU A CA 1
ATOM 3226 C C . LEU A 1 412 ? 32.772 -13.245 -44.524 1.00 42.78 412 LEU A C 1
ATOM 3228 O O . LEU A 1 412 ? 33.688 -13.458 -45.315 1.00 42.78 412 LEU A O 1
ATOM 3232 N N . LEU A 1 413 ? 32.931 -12.456 -43.456 1.00 36.66 413 LEU A N 1
ATOM 3233 C CA . LEU A 1 413 ? 34.209 -11.806 -43.152 1.00 36.66 413 LEU A CA 1
ATOM 3234 C C . LEU A 1 413 ? 35.289 -12.823 -42.745 1.00 36.66 413 LEU A C 1
ATOM 3236 O O . LEU A 1 413 ? 36.435 -12.712 -43.180 1.00 36.66 413 LEU A O 1
ATOM 3240 N N . PHE A 1 414 ? 34.925 -13.851 -41.968 1.00 42.19 414 PHE A N 1
ATOM 3241 C CA . PHE A 1 414 ? 35.855 -14.915 -41.571 1.00 42.19 414 PHE A CA 1
ATOM 3242 C C . PHE A 1 414 ? 36.256 -15.826 -42.741 1.00 42.19 414 PHE A C 1
ATOM 3244 O O . PHE A 1 414 ? 37.424 -16.198 -42.851 1.00 42.19 414 PHE A O 1
ATOM 3251 N N . THR A 1 415 ? 35.338 -16.145 -43.662 1.00 44.53 415 THR A N 1
ATOM 3252 C CA . THR A 1 415 ? 35.689 -16.906 -44.879 1.00 44.53 415 THR A CA 1
ATOM 3253 C C . THR A 1 415 ? 36.516 -16.089 -45.871 1.00 44.53 415 THR A C 1
ATOM 3255 O O . THR A 1 415 ? 37.385 -16.654 -46.538 1.00 44.53 415 THR A O 1
ATOM 3258 N N . LEU A 1 416 ? 36.313 -14.770 -45.948 1.00 35.59 416 LEU A N 1
ATOM 3259 C CA . LEU A 1 416 ? 37.140 -13.881 -46.767 1.00 35.59 416 LEU A CA 1
ATOM 3260 C C . LEU A 1 416 ? 38.569 -13.764 -46.206 1.00 35.59 416 LEU A C 1
ATOM 3262 O O . LEU A 1 416 ? 39.531 -13.911 -46.957 1.00 35.59 416 LEU A O 1
ATOM 3266 N N . MET A 1 417 ? 38.719 -13.592 -44.887 1.00 35.00 417 MET A N 1
ATOM 3267 C CA . MET A 1 417 ? 40.026 -13.559 -44.211 1.00 35.00 417 MET A CA 1
ATOM 3268 C C . MET A 1 417 ? 40.781 -14.891 -44.353 1.00 35.00 417 MET A C 1
ATOM 3270 O O . MET A 1 417 ? 41.973 -14.893 -44.656 1.00 35.00 417 MET A O 1
ATOM 3274 N N . ALA A 1 418 ? 40.086 -16.028 -44.226 1.00 38.53 418 ALA A N 1
ATOM 3275 C CA . ALA A 1 418 ? 40.681 -17.351 -44.421 1.00 38.53 418 ALA A CA 1
ATOM 3276 C C . ALA A 1 418 ? 41.152 -17.582 -45.872 1.00 38.53 418 ALA A C 1
ATOM 3278 O O . ALA A 1 418 ? 42.227 -18.140 -46.086 1.00 38.53 418 ALA A O 1
ATOM 3279 N N . LYS A 1 419 ? 40.405 -17.101 -46.878 1.00 39.91 419 LYS A N 1
ATOM 3280 C CA . LYS A 1 419 ? 40.834 -17.164 -48.288 1.00 39.91 419 LYS A CA 1
ATOM 3281 C C . LYS A 1 419 ? 42.025 -16.253 -48.590 1.00 39.91 419 LYS A C 1
ATOM 3283 O O . LYS A 1 419 ? 42.909 -16.660 -49.336 1.00 39.91 419 LYS A O 1
ATOM 3288 N N . ILE A 1 420 ? 42.082 -15.060 -47.999 1.00 37.50 420 ILE A N 1
ATOM 3289 C CA . ILE A 1 420 ? 43.212 -14.133 -48.180 1.00 37.50 420 ILE A CA 1
ATOM 3290 C C . ILE A 1 420 ? 44.494 -14.702 -47.548 1.00 37.50 420 ILE A C 1
ATOM 3292 O O . ILE A 1 420 ? 45.569 -14.579 -48.131 1.00 37.50 420 ILE A O 1
ATOM 3296 N N . MET A 1 421 ? 44.394 -15.395 -46.409 1.00 34.38 421 MET A N 1
ATOM 3297 C CA . MET A 1 421 ? 45.550 -16.040 -45.772 1.00 34.38 421 MET A CA 1
ATOM 3298 C C . MET A 1 421 ? 46.063 -17.279 -46.528 1.00 34.38 421 MET A C 1
ATOM 3300 O O . MET A 1 421 ? 47.270 -17.516 -46.541 1.00 34.38 421 MET A O 1
ATOM 3304 N N . MET A 1 422 ? 45.193 -18.032 -47.210 1.00 36.00 422 MET A N 1
ATOM 3305 C CA . MET A 1 422 ? 45.619 -19.181 -48.026 1.00 36.00 422 MET A CA 1
ATOM 3306 C C . MET A 1 422 ? 46.246 -18.781 -49.372 1.00 36.00 422 MET A C 1
ATOM 3308 O O . MET A 1 422 ? 47.113 -19.489 -49.868 1.00 36.00 422 MET A O 1
ATOM 3312 N N . ILE A 1 423 ? 45.861 -17.640 -49.954 1.00 42.28 423 ILE A N 1
ATOM 3313 C CA . ILE A 1 423 ? 46.438 -17.162 -51.226 1.00 42.28 423 ILE A CA 1
ATOM 3314 C C . ILE A 1 423 ? 47.860 -16.602 -51.037 1.00 42.28 423 ILE A C 1
ATOM 3316 O O . ILE A 1 423 ? 48.665 -16.664 -51.955 1.00 42.28 423 ILE A O 1
ATOM 3320 N N . ASN A 1 424 ? 48.204 -16.118 -49.840 1.00 37.16 424 ASN A N 1
ATOM 3321 C CA . ASN A 1 424 ? 49.540 -15.585 -49.535 1.00 37.16 424 ASN A CA 1
ATOM 3322 C C . ASN A 1 424 ? 50.563 -16.644 -49.079 1.00 37.16 424 ASN A C 1
ATOM 3324 O O . ASN A 1 424 ? 51.668 -16.291 -48.672 1.00 37.16 424 ASN A O 1
ATOM 3328 N N . THR A 1 425 ? 50.202 -17.928 -49.109 1.00 42.19 425 THR A N 1
ATOM 3329 C CA . THR A 1 425 ? 51.082 -19.043 -48.711 1.00 42.19 425 THR A CA 1
ATOM 3330 C C . THR A 1 425 ? 51.262 -20.101 -49.806 1.00 42.19 425 THR A C 1
ATOM 3332 O O . THR A 1 425 ? 51.701 -21.210 -49.512 1.00 42.19 425 THR A O 1
ATOM 3335 N N . SER A 1 426 ? 50.962 -19.767 -51.069 1.00 42.97 426 SER A N 1
ATOM 3336 C CA . SER A 1 426 ? 51.258 -20.598 -52.251 1.00 42.97 426 SER A CA 1
ATOM 3337 C C . SER A 1 426 ? 52.247 -19.924 -53.189 1.00 42.97 426 SER A C 1
ATOM 3339 O O . SER A 1 426 ? 52.080 -18.707 -53.424 1.00 42.97 426 SER A O 1
#

Secondary structure (DSSP, 8-state):
--SSHHHHHHHHHHHHHHHHHHTT--THHHHTT---------------------PPPP-------TT--HHHHHHHHHHHHHHTTT--HHHHHHHHHHTTSS-S---S----TT--HHHHHHHHHHHHHHHHHHHHHHHHHHHT-GGGG------SS---TT-SSTT-HHHHHHHHHHHHHHHHHHHHS-HHHHHHHHHHHHHHHTTT--GGGSS-SSTT--SS-SSHHHHHHHHHHHHHHHHHHHHHHHT-TTHHHHHHHTT--HHHHHHHHHHHHT-HHHHHHHHHHHHS--HHHHHHHHHHHHHHHHHHHHHHHTT--HHHHHHHHHHHHHHHHHHHHHHHHT---TT--HHHHHHHHHHHHHHS-HHHHHHSHHHHHHHH--TTSGGGTHHHHHHHHHHHHHHHHHHHHHHHHHHHHHHTT-

Organism: Biomphalaria pfeifferi (NCBI:txid112525)

Foldseek 3Di:
DPPPLLLCLVLLVLLLVVVCQQADPDVVVVVVPDDDDDDDDDDDDDDDDDDDDDDDDDDDPDDDDLDDDLVVQLLVQLCVLQVVLVADSVVLVQLLVQVVPDPDPPPDRDPDPPDPLVVNLVSLLVCLSRSLVSSVVSLVVSLPDVSQQPLPPPPPDDDPPPDPDPSRSNVVSVVSSCSSSVSSCSSNADPLVVCLLVQLLVLQVVLVAHSCLRSPSHNLDNVQDQDPVSNVSCLVCLVVSLVSNVVSLVVGPCSVSVCVSNVHDSVLVSLLNVLCNVCVPLSNLCSVVSVDADVQLVVLVVQLSVQLVVLSVCCVVVVNDPLVSVLSNLVSLLSSLVSNLVSLVPDDDPSRDVVNSLSSLCSSLSNRDVSSCVNVVVSSCCSNVVVPPPPPPVVVVVVVVCVVVVVVCVVVVVVVVVVVVVVVPD